Protein AF-A0A9P7E9A9-F1 (afdb_monomer_lite)

InterPro domains:
  IPR004993 GH3 family [PTHR31901] (66-404)

pLDDT: mean 77.75, std 19.37, range [18.41, 98.31]

Structure (mmCIF, N/CA/C/O backbone):
data_AF-A0A9P7E9A9-F1
#
_entry.id   AF-A0A9P7E9A9-F1
#
loop_
_atom_site.group_PDB
_atom_site.id
_atom_site.type_symbol
_atom_site.label_atom_id
_atom_site.label_alt_id
_atom_site.label_comp_id
_atom_site.label_asym_id
_atom_site.label_entity_id
_atom_site.label_seq_id
_atom_site.pdbx_PDB_ins_code
_atom_site.Cartn_x
_atom_site.Cartn_y
_atom_site.Cartn_z
_atom_site.occupancy
_atom_site.B_iso_or_equiv
_atom_site.auth_seq_id
_atom_site.auth_comp_id
_atom_site.auth_asym_id
_atom_site.auth_atom_id
_atom_site.pdbx_PDB_model_num
ATOM 1 N N . MET A 1 1 ? 28.828 8.986 20.200 1.00 32.31 1 MET A N 1
ATOM 2 C CA . MET A 1 1 ? 27.988 10.081 19.677 1.00 32.31 1 MET A CA 1
ATOM 3 C C . MET A 1 1 ? 26.746 10.121 20.537 1.00 32.31 1 MET A C 1
ATOM 5 O O . MET A 1 1 ? 26.017 9.137 20.574 1.00 32.31 1 MET A O 1
ATOM 9 N N . SER A 1 2 ? 26.629 11.175 21.332 1.00 27.78 2 SER A N 1
ATOM 10 C CA . SER A 1 2 ? 25.574 11.409 22.315 1.00 27.78 2 SER A CA 1
ATOM 11 C C . SER A 1 2 ? 24.209 11.445 21.622 1.00 27.78 2 SER A C 1
ATOM 13 O O . SER A 1 2 ? 24.096 12.030 20.546 1.00 27.78 2 SER A O 1
ATOM 15 N N . ARG A 1 3 ? 23.201 10.775 22.197 1.00 30.03 3 ARG A N 1
ATOM 16 C CA . ARG A 1 3 ? 21.801 10.887 21.756 1.00 30.03 3 ARG A CA 1
ATOM 17 C C . ARG A 1 3 ? 21.399 12.367 21.822 1.00 30.03 3 ARG A C 1
ATOM 19 O O . ARG A 1 3 ? 21.577 12.932 22.897 1.00 30.03 3 ARG A O 1
ATOM 26 N N . PRO A 1 4 ? 20.879 12.978 20.745 1.00 39.72 4 PRO A N 1
ATOM 27 C CA . PRO A 1 4 ? 20.170 14.241 20.871 1.00 39.72 4 PRO A CA 1
ATOM 28 C C . PRO A 1 4 ? 18.929 14.017 21.741 1.00 39.72 4 PRO A C 1
ATOM 30 O O . PRO A 1 4 ? 18.341 12.932 21.729 1.00 39.72 4 PRO A O 1
ATOM 33 N N . ASP A 1 5 ? 18.618 15.031 22.530 1.00 40.00 5 ASP A N 1
ATOM 34 C CA . ASP A 1 5 ? 17.835 14.987 23.753 1.00 40.00 5 ASP A CA 1
ATOM 35 C C . ASP A 1 5 ? 16.405 14.450 23.634 1.00 40.00 5 ASP A C 1
ATOM 37 O O . ASP A 1 5 ? 15.677 14.692 22.672 1.00 40.00 5 ASP A O 1
ATOM 41 N N . MET A 1 6 ? 15.966 13.825 24.730 1.00 40.44 6 MET A N 1
ATOM 42 C CA . MET A 1 6 ? 14.558 13.588 25.061 1.00 40.44 6 MET A CA 1
ATOM 43 C C . MET A 1 6 ? 13.799 14.890 25.425 1.00 40.44 6 MET A C 1
ATOM 45 O O . MET A 1 6 ? 12.818 14.841 26.161 1.00 40.44 6 MET A O 1
ATOM 49 N N . ASP A 1 7 ? 14.234 16.055 24.932 1.00 44.62 7 ASP A N 1
ATOM 50 C CA . ASP A 1 7 ? 13.731 17.377 25.346 1.00 44.62 7 ASP A CA 1
ATOM 51 C C . ASP A 1 7 ? 12.576 17.925 24.503 1.00 44.62 7 ASP A C 1
ATOM 53 O O . ASP A 1 7 ? 11.964 18.926 24.871 1.00 44.62 7 ASP A O 1
ATOM 57 N N . LEU A 1 8 ? 12.216 17.279 23.391 1.00 47.97 8 LEU A N 1
ATOM 58 C CA . LEU A 1 8 ? 11.167 17.792 22.497 1.00 47.97 8 LEU A CA 1
ATOM 59 C C . LEU A 1 8 ? 9.801 17.948 23.181 1.00 47.97 8 LEU A C 1
ATOM 61 O O . LEU A 1 8 ? 8.974 18.728 22.717 1.00 47.97 8 LEU A O 1
ATOM 65 N N . LEU A 1 9 ? 9.563 17.259 24.295 1.00 42.53 9 LEU A N 1
ATOM 66 C CA . LEU A 1 9 ? 8.242 17.189 24.914 1.00 42.53 9 LEU A CA 1
ATOM 67 C C . LEU A 1 9 ? 8.127 17.946 26.235 1.00 42.53 9 LEU A C 1
ATOM 69 O O . LEU A 1 9 ? 7.064 18.487 26.520 1.00 42.53 9 LEU A O 1
ATOM 73 N N . ASN A 1 10 ? 9.240 18.131 26.947 1.00 48.06 10 ASN A N 1
ATOM 74 C CA . ASN A 1 10 ? 9.335 19.138 28.009 1.00 48.06 10 ASN A CA 1
ATOM 75 C C . ASN A 1 10 ? 9.326 20.576 27.444 1.00 48.06 10 ASN A C 1
ATOM 77 O O . ASN A 1 10 ? 9.301 21.539 28.206 1.00 48.06 10 ASN A O 1
ATOM 81 N N . SER A 1 11 ? 9.356 20.724 26.111 1.00 58.75 11 SER A N 1
ATOM 82 C CA . SER A 1 11 ? 9.357 22.008 25.404 1.00 58.75 11 SER A CA 1
ATOM 83 C C . SER A 1 11 ? 7.969 22.537 25.025 1.00 58.75 11 SER A C 1
ATOM 85 O O . SER A 1 11 ? 7.851 23.693 24.613 1.00 58.75 11 SER A O 1
ATOM 87 N N . LEU A 1 12 ? 6.912 21.720 25.135 1.00 70.31 12 LEU A N 1
ATOM 88 C CA . LEU A 1 12 ? 5.562 22.185 24.819 1.00 70.31 12 LEU A CA 1
ATOM 89 C C . LEU A 1 12 ? 5.077 23.123 25.924 1.00 70.31 12 LEU A C 1
ATOM 91 O O . LEU A 1 12 ? 5.122 22.789 27.106 1.00 70.31 12 LEU A O 1
ATOM 95 N N . SER A 1 13 ? 4.583 24.300 25.539 1.00 82.62 13 SER A N 1
ATOM 96 C CA . SER A 1 13 ? 3.885 25.163 26.489 1.00 82.62 13 SER A CA 1
ATOM 97 C C . SER A 1 13 ? 2.640 24.450 27.021 1.00 82.62 13 SER A C 1
ATOM 99 O O . SER A 1 13 ? 2.040 23.625 26.327 1.00 82.62 13 SER A O 1
ATOM 101 N N . THR A 1 14 ? 2.209 24.802 28.234 1.00 85.00 14 THR A N 1
ATOM 102 C CA . THR A 1 14 ? 0.964 24.286 28.825 1.00 85.00 14 THR A CA 1
ATOM 103 C C . THR A 1 14 ? -0.222 24.439 27.870 1.00 85.00 14 THR A C 1
ATOM 105 O O . THR A 1 14 ? -1.009 23.512 27.714 1.00 85.00 14 THR A O 1
ATOM 108 N N . GLU A 1 15 ? -0.298 25.571 27.163 1.00 87.19 15 GLU A N 1
ATOM 109 C CA . GLU A 1 15 ? -1.332 25.848 26.161 1.00 87.19 15 GLU A CA 1
ATOM 110 C C . GLU A 1 15 ? -1.288 24.864 24.982 1.00 87.19 15 GLU A C 1
ATOM 112 O O . GLU A 1 15 ? -2.320 24.335 24.572 1.00 87.19 15 GLU A O 1
ATOM 117 N N . LEU A 1 16 ? -0.099 24.577 24.440 1.00 83.75 16 LEU A N 1
ATOM 118 C CA . LEU A 1 16 ? 0.049 23.629 23.334 1.00 83.75 16 LEU A CA 1
ATOM 119 C C . LEU A 1 16 ? -0.245 22.192 23.770 1.00 83.75 16 LEU A C 1
ATOM 121 O O . LEU A 1 16 ? -0.840 21.443 22.996 1.00 83.75 16 LEU A O 1
ATOM 125 N N . SER A 1 17 ? 0.144 21.822 24.992 1.00 82.44 17 SER A N 1
ATOM 126 C CA . SER A 1 17 ? -0.177 20.513 25.567 1.00 82.44 17 SER A CA 1
ATOM 127 C C . SER A 1 17 ? -1.685 20.339 25.716 1.00 82.44 17 SER A C 1
ATOM 129 O O . SER A 1 17 ? -2.235 19.367 25.209 1.00 82.44 17 SER A O 1
ATOM 131 N N . GLN A 1 18 ? -2.367 21.315 26.323 1.00 85.94 18 GLN A N 1
ATOM 132 C CA . GLN A 1 18 ? -3.818 21.282 26.497 1.00 85.94 18 GLN A CA 1
ATOM 133 C C . GLN A 1 18 ? -4.544 21.230 25.148 1.00 85.94 18 GLN A C 1
ATOM 135 O O . GLN A 1 18 ? -5.435 20.411 24.946 1.00 85.94 18 GLN A O 1
ATOM 140 N N . ARG A 1 19 ? -4.122 22.048 24.179 1.00 87.56 19 ARG A N 1
ATOM 141 C CA . ARG A 1 19 ? -4.719 22.037 22.840 1.00 87.56 19 ARG A CA 1
ATOM 142 C C . ARG A 1 19 ? -4.530 20.695 22.133 1.00 87.56 19 ARG A C 1
ATOM 144 O O . ARG A 1 19 ? -5.408 20.266 21.389 1.00 87.56 19 ARG A O 1
ATOM 151 N N . LEU A 1 20 ? -3.386 20.040 22.323 1.00 83.81 20 LEU A N 1
ATOM 152 C CA . LEU A 1 20 ? -3.154 18.706 21.775 1.00 83.81 20 LEU A CA 1
ATOM 153 C C . LEU A 1 20 ? -4.054 17.662 22.450 1.00 83.81 20 LEU A C 1
ATOM 155 O O . LEU A 1 20 ? -4.608 16.825 21.743 1.00 83.81 20 LEU A O 1
ATOM 159 N N . GLU A 1 21 ? -4.226 17.725 23.773 1.00 84.94 21 GLU A N 1
ATOM 160 C CA . GLU A 1 21 ? -5.164 16.868 24.515 1.00 84.94 21 GLU A CA 1
ATOM 161 C C . GLU A 1 21 ? -6.592 17.023 23.990 1.00 84.94 21 GLU A C 1
ATOM 163 O O . GLU A 1 21 ? -7.205 16.036 23.594 1.00 84.94 21 GLU A O 1
ATOM 168 N N . GLU A 1 22 ? -7.086 18.256 23.882 1.00 88.50 22 GLU A N 1
ATOM 169 C CA . GLU A 1 22 ? -8.429 18.551 23.371 1.00 88.50 22 GLU A CA 1
ATOM 170 C C . GLU A 1 22 ? -8.631 18.024 21.942 1.00 88.50 22 GLU A C 1
ATOM 172 O O . GLU A 1 22 ? -9.660 17.419 21.639 1.00 88.50 22 GLU A O 1
ATOM 177 N N . LEU A 1 23 ? -7.633 18.191 21.064 1.00 86.25 23 LEU A N 1
ATOM 178 C CA . LEU A 1 23 ? -7.683 17.667 19.695 1.00 86.25 23 LEU A CA 1
ATOM 179 C C . LEU A 1 23 ? -7.711 16.135 19.656 1.00 86.25 23 LEU A C 1
ATOM 181 O O . LEU A 1 23 ? -8.431 15.557 18.841 1.00 86.25 23 LEU A O 1
ATOM 185 N N . MET A 1 24 ? -6.933 15.470 20.512 1.00 85.62 24 MET A N 1
ATOM 186 C CA . MET A 1 24 ? -6.910 14.008 20.591 1.00 85.62 24 MET A CA 1
ATOM 187 C C . MET A 1 24 ? -8.210 13.451 21.179 1.00 85.62 24 MET A C 1
ATOM 189 O O . MET A 1 24 ? -8.713 12.445 20.679 1.00 85.62 24 MET A O 1
ATOM 193 N N . ASP A 1 25 ? -8.779 14.115 22.184 1.00 89.62 25 ASP A N 1
ATOM 194 C CA . ASP A 1 25 ? -10.047 13.737 22.812 1.00 89.62 25 ASP A CA 1
ATOM 195 C C . ASP A 1 25 ? -11.216 13.931 21.842 1.00 89.62 25 ASP A C 1
ATOM 197 O O . ASP A 1 25 ? -12.053 13.038 21.697 1.00 89.62 25 ASP A O 1
ATOM 201 N N . GLN A 1 26 ? -11.225 15.035 21.089 1.00 89.44 26 GLN A N 1
ATOM 202 C CA . GLN A 1 26 ? -12.204 15.271 20.030 1.00 89.44 26 GLN A CA 1
ATOM 203 C C . GLN A 1 26 ? -12.085 14.242 18.897 1.00 89.44 26 GLN A C 1
ATOM 205 O O . GLN A 1 26 ? -13.100 13.726 18.419 1.00 89.44 26 GLN A O 1
ATOM 210 N N . ALA A 1 27 ? -10.860 13.915 18.473 1.00 85.75 27 ALA A N 1
ATOM 211 C CA . ALA A 1 27 ? -10.633 12.880 17.471 1.00 85.75 27 ALA A CA 1
ATOM 212 C C . ALA A 1 27 ? -11.145 11.523 17.969 1.00 85.75 27 ALA A C 1
ATOM 214 O O . ALA A 1 27 ? -11.919 10.875 17.264 1.00 85.75 27 ALA A O 1
ATOM 215 N N . LEU A 1 28 ? -10.791 11.127 19.198 1.00 88.94 28 LEU A N 1
ATOM 216 C CA . LEU A 1 28 ? -11.265 9.890 19.813 1.00 88.94 28 LEU A CA 1
ATOM 217 C C . LEU A 1 28 ? -12.792 9.841 19.830 1.00 88.94 28 LEU A C 1
ATOM 219 O O . LEU A 1 28 ? -13.353 8.908 19.260 1.00 88.94 28 LEU A O 1
ATOM 223 N N . LEU A 1 29 ? -13.451 10.865 20.386 1.00 89.44 29 LEU A N 1
ATOM 224 C CA . LEU A 1 29 ? -14.914 10.983 20.425 1.00 89.44 29 LEU A CA 1
ATOM 225 C C . LEU A 1 29 ? -15.550 10.752 19.054 1.00 89.44 29 LEU A C 1
ATOM 227 O O . LEU A 1 29 ? -16.479 9.953 18.944 1.00 89.44 29 LEU A O 1
ATOM 231 N N . SER A 1 30 ? -15.008 11.380 18.006 1.00 86.75 30 SER A N 1
ATOM 232 C CA . SER A 1 30 ? -15.534 11.241 16.645 1.00 86.75 30 SER A CA 1
ATOM 233 C C . SER A 1 30 ? -15.503 9.797 16.123 1.00 86.75 30 SER A C 1
ATOM 235 O O . SER A 1 30 ? -16.394 9.399 15.371 1.00 86.75 30 SER A O 1
ATOM 237 N N . PHE A 1 31 ? -14.527 8.992 16.559 1.00 84.75 31 PHE A N 1
ATOM 238 C CA . PHE A 1 31 ? -14.446 7.570 16.228 1.00 84.75 31 PHE A CA 1
ATOM 239 C C . PHE A 1 31 ? -15.352 6.710 17.107 1.00 84.75 31 PHE A C 1
ATOM 241 O O . PHE A 1 31 ? -15.964 5.770 16.604 1.00 84.75 31 PHE A O 1
ATOM 248 N N . ILE A 1 32 ? -15.416 6.982 18.413 1.00 88.44 32 ILE A N 1
ATOM 249 C CA . ILE A 1 32 ? -16.028 6.058 19.379 1.00 88.44 32 ILE A CA 1
ATOM 250 C C . ILE A 1 32 ? -17.518 6.302 19.598 1.00 88.44 32 ILE A C 1
ATOM 252 O O . ILE A 1 32 ? -18.233 5.353 19.899 1.00 88.44 32 ILE A O 1
ATOM 256 N N . GLN A 1 33 ? -18.012 7.527 19.418 1.00 88.38 33 GLN A N 1
ATOM 257 C CA . GLN A 1 33 ? -19.408 7.886 19.686 1.00 88.38 33 GLN A CA 1
ATOM 258 C C . GLN A 1 33 ? -20.432 7.162 18.786 1.00 88.38 33 GLN A C 1
ATOM 260 O O . GLN A 1 33 ? -21.486 6.784 19.300 1.00 88.38 33 GLN A O 1
ATOM 265 N N . PRO A 1 34 ? -20.169 6.892 17.489 1.00 87.00 34 PRO A N 1
ATOM 266 C CA . PRO A 1 34 ? -21.108 6.148 16.640 1.00 87.00 34 PRO A CA 1
ATOM 267 C C . PRO A 1 34 ? -21.134 4.635 16.913 1.00 87.00 34 PRO A C 1
ATOM 269 O O . PRO A 1 34 ? -22.084 3.944 16.541 1.00 87.00 34 PRO A O 1
ATOM 272 N N . ASN A 1 35 ? -20.084 4.095 17.538 1.00 90.38 35 ASN A N 1
ATOM 273 C CA . ASN A 1 35 ? -19.842 2.655 17.600 1.00 90.38 35 ASN A CA 1
ATOM 274 C C . ASN A 1 35 ? -20.649 1.853 18.639 1.00 90.38 35 ASN A C 1
ATOM 276 O O . ASN A 1 35 ? -20.745 0.643 18.424 1.00 90.38 35 ASN A O 1
ATOM 280 N N . PRO A 1 36 ? -21.286 2.414 19.694 1.00 91.31 36 PRO A N 1
ATOM 281 C CA . PRO A 1 36 ? -22.142 1.640 20.599 1.00 91.31 36 PRO A CA 1
ATOM 282 C C . PRO A 1 36 ? -23.304 0.926 19.895 1.00 91.31 36 PRO A C 1
ATOM 284 O O . PRO A 1 36 ? -23.813 -0.072 20.396 1.00 91.31 36 PRO A O 1
ATOM 287 N N . ALA A 1 37 ? -23.708 1.411 18.717 1.00 90.12 37 ALA A N 1
ATOM 288 C CA . ALA A 1 37 ? -24.731 0.791 17.881 1.00 90.12 37 ALA A CA 1
ATOM 289 C C . ALA A 1 37 ? -24.204 -0.351 16.983 1.00 90.12 37 ALA A C 1
ATOM 291 O O . ALA A 1 37 ? -24.987 -0.966 16.260 1.00 90.12 37 ALA A O 1
ATOM 292 N N . SER A 1 38 ? -22.896 -0.626 16.987 1.00 94.62 38 SER A N 1
ATOM 293 C CA . SER A 1 38 ? -22.308 -1.719 16.205 1.00 94.62 38 SER A CA 1
ATOM 294 C C . SER A 1 38 ? -22.580 -3.087 16.835 1.00 94.62 38 SER A C 1
ATOM 296 O O . SER A 1 38 ? -22.699 -3.211 18.054 1.00 94.62 38 SER A O 1
ATOM 298 N N . GLN A 1 39 ? -22.612 -4.139 16.014 1.00 95.06 39 GLN A N 1
ATOM 299 C CA . GLN A 1 39 ? -22.808 -5.508 16.498 1.00 95.06 39 GLN A CA 1
ATOM 300 C C . GLN A 1 39 ? -21.714 -5.920 17.489 1.00 95.06 39 GLN A C 1
ATOM 302 O O . GLN A 1 39 ? -22.005 -6.550 18.504 1.00 95.06 39 GLN A O 1
ATOM 307 N N . PHE A 1 40 ? -20.454 -5.565 17.212 1.00 95.31 40 PHE A N 1
ATOM 308 C CA . PHE A 1 40 ? -19.348 -5.854 18.119 1.00 95.31 40 PHE A CA 1
ATOM 309 C C . PHE A 1 40 ? -19.543 -5.148 19.461 1.00 95.31 40 PHE A C 1
ATOM 311 O O . PHE A 1 40 ? -19.489 -5.799 20.500 1.00 95.31 40 PHE A O 1
ATOM 318 N N . ALA A 1 41 ? -19.870 -3.851 19.457 1.00 93.88 41 ALA A N 1
ATOM 319 C CA . ALA A 1 41 ? -20.133 -3.124 20.696 1.00 93.88 41 ALA A CA 1
ATOM 320 C C . ALA A 1 41 ? -21.289 -3.721 21.501 1.00 93.88 41 ALA A C 1
ATOM 322 O O . ALA A 1 41 ? -21.192 -3.775 22.724 1.00 93.88 41 ALA A O 1
ATOM 323 N N . GLN A 1 42 ? -22.339 -4.207 20.835 1.00 94.94 42 GLN A N 1
ATOM 324 C CA . GLN A 1 42 ? -23.533 -4.772 21.467 1.00 94.94 42 GLN A CA 1
ATOM 325 C C . GLN A 1 42 ? -23.334 -6.180 22.038 1.00 94.94 42 GLN A C 1
ATOM 327 O O . GLN A 1 42 ? -23.946 -6.512 23.053 1.00 94.94 42 GLN A O 1
ATOM 332 N N . HIS A 1 43 ? -22.495 -7.006 21.408 1.00 95.88 43 HIS A N 1
ATOM 333 C CA . HIS A 1 43 ? -22.449 -8.444 21.692 1.00 95.88 43 HIS A CA 1
ATOM 334 C C . HIS A 1 43 ? -21.093 -8.962 22.171 1.00 95.88 43 HIS A C 1
ATOM 336 O O . HIS A 1 43 ? -21.032 -10.069 22.702 1.00 95.88 43 HIS A O 1
ATOM 342 N N . ALA A 1 44 ? -20.007 -8.202 22.016 1.00 94.38 44 ALA A N 1
ATOM 343 C CA . ALA A 1 44 ? -18.692 -8.636 22.475 1.00 94.38 44 ALA A CA 1
ATOM 344 C C . ALA A 1 44 ? -18.658 -8.718 24.013 1.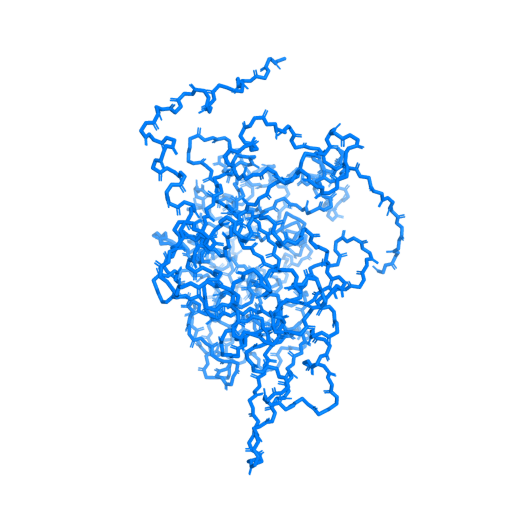00 94.38 44 ALA A C 1
ATOM 346 O O . ALA A 1 44 ? -19.001 -7.725 24.674 1.00 94.38 44 ALA A O 1
ATOM 347 N N . PRO A 1 45 ? -18.250 -9.858 24.602 1.00 95.56 45 PRO A N 1
ATOM 348 C CA . PRO A 1 45 ? -18.046 -9.976 26.046 1.00 95.56 45 PRO A CA 1
ATOM 349 C C . PRO A 1 45 ? -17.039 -8.952 26.579 1.00 95.56 45 PRO A C 1
ATOM 351 O O . PRO A 1 45 ? -17.218 -8.396 27.656 1.00 95.56 45 PRO A O 1
ATOM 354 N N . GLU A 1 46 ? -16.018 -8.629 25.783 1.00 92.25 46 GLU A N 1
ATOM 355 C CA . GLU A 1 46 ? -14.963 -7.675 26.128 1.00 92.25 46 GLU A CA 1
ATOM 356 C C . GLU A 1 46 ? -15.501 -6.263 26.405 1.00 92.25 46 GLU A C 1
ATOM 358 O O . GLU A 1 46 ? -14.843 -5.482 27.084 1.00 92.25 46 GLU A O 1
ATOM 363 N N . LEU A 1 47 ? -16.693 -5.933 25.894 1.00 94.19 47 LEU A N 1
ATOM 364 C CA . LEU A 1 47 ? -17.296 -4.601 25.982 1.00 94.19 47 LEU A CA 1
ATOM 365 C C . LEU A 1 47 ? -18.478 -4.526 26.960 1.00 94.19 47 LEU A C 1
ATOM 367 O O . LEU A 1 47 ? -19.165 -3.509 27.010 1.00 94.19 47 LEU A O 1
ATOM 371 N N . GLU A 1 48 ? -18.723 -5.577 27.747 1.00 95.50 48 GLU A N 1
ATOM 372 C CA . GLU A 1 48 ? -19.857 -5.658 28.677 1.00 95.50 48 GLU A CA 1
ATOM 373 C C . GLU A 1 48 ? -19.871 -4.520 29.702 1.00 95.50 48 GLU A C 1
ATOM 375 O O . GLU A 1 48 ? -20.838 -3.762 29.759 1.00 95.50 48 GLU A O 1
ATOM 380 N N . LYS A 1 49 ? -18.765 -4.319 30.425 1.00 95.00 49 LYS A N 1
ATOM 381 C CA . LYS A 1 49 ? -18.654 -3.247 31.428 1.00 95.00 49 LYS A CA 1
ATOM 382 C C . LYS A 1 49 ? -18.836 -1.857 30.822 1.00 95.00 49 LYS A C 1
ATOM 384 O O . LYS A 1 49 ? -19.478 -0.996 31.414 1.00 95.00 49 LYS A O 1
ATOM 389 N N . PHE A 1 50 ? -18.294 -1.641 29.622 1.00 93.69 50 PHE A N 1
ATOM 390 C CA . PHE A 1 50 ? -18.455 -0.371 28.921 1.00 93.69 50 PHE A CA 1
ATOM 391 C C . PHE A 1 50 ? -19.919 -0.130 28.544 1.00 93.69 50 PHE A C 1
ATOM 393 O O . PHE A 1 50 ? -20.427 0.964 28.781 1.00 93.69 50 PHE A O 1
ATOM 400 N N . ARG A 1 51 ? -20.618 -1.150 28.022 1.00 94.12 51 ARG A N 1
ATOM 401 C CA . ARG A 1 51 ? -22.057 -1.067 27.725 1.00 94.12 51 ARG A CA 1
ATOM 402 C C . ARG A 1 51 ? -22.880 -0.716 28.960 1.00 94.12 51 ARG A C 1
ATOM 404 O O . ARG A 1 51 ? -23.749 0.146 28.872 1.00 94.12 51 ARG A O 1
ATOM 411 N N . GLU A 1 52 ? -22.618 -1.369 30.089 1.00 94.56 52 GLU A N 1
ATOM 412 C CA . GLU A 1 52 ? -23.316 -1.094 31.350 1.00 94.56 52 GLU A CA 1
ATOM 413 C C . GLU A 1 52 ? -23.099 0.351 31.809 1.00 94.56 52 GLU A C 1
ATOM 415 O O . GLU A 1 52 ? -24.064 1.037 32.151 1.00 94.56 52 GLU A O 1
ATOM 420 N N . ALA A 1 53 ? -21.855 0.834 31.745 1.00 92.06 53 ALA A N 1
ATOM 421 C CA . ALA A 1 53 ? -21.504 2.195 32.133 1.00 92.06 53 ALA A CA 1
ATOM 422 C C . ALA A 1 53 ? -22.220 3.250 31.274 1.00 92.06 53 ALA A C 1
ATOM 424 O O . ALA A 1 53 ? -22.767 4.215 31.803 1.00 92.06 53 ALA A O 1
ATOM 425 N N . ILE A 1 54 ? -22.272 3.062 29.950 1.00 91.25 54 ILE A N 1
ATOM 426 C CA . ILE A 1 54 ? -22.923 4.034 29.057 1.00 91.25 54 ILE A CA 1
ATOM 427 C C . ILE A 1 54 ? -24.454 3.928 29.057 1.00 91.25 54 ILE A C 1
ATOM 429 O O . ILE A 1 54 ? -25.119 4.901 28.711 1.00 91.25 54 ILE A O 1
ATOM 433 N N . ALA A 1 55 ? -25.032 2.786 29.445 1.00 89.06 55 ALA A N 1
ATOM 434 C CA . ALA A 1 55 ? -26.485 2.613 29.544 1.00 89.06 55 ALA A CA 1
ATOM 435 C C . ALA A 1 55 ? -27.097 3.390 30.721 1.00 89.06 55 ALA A C 1
ATOM 437 O O . ALA A 1 55 ? -28.269 3.757 30.679 1.00 89.06 55 ALA A O 1
ATOM 438 N N . GLN A 1 56 ? -26.306 3.661 31.761 1.00 82.25 56 GLN A N 1
ATOM 439 C CA . GLN A 1 56 ? -26.729 4.403 32.954 1.00 82.25 56 GLN A CA 1
ATOM 440 C C . GLN A 1 56 ? -26.632 5.933 32.782 1.00 82.25 56 GLN A C 1
ATOM 442 O O . GLN A 1 56 ? -26.922 6.680 33.716 1.00 82.25 56 GLN A O 1
ATOM 447 N N . ARG A 1 57 ? -26.227 6.412 31.598 1.00 77.62 57 ARG A N 1
ATOM 448 C CA . ARG A 1 57 ? -25.845 7.806 31.338 1.00 77.62 57 ARG A CA 1
ATOM 449 C C . ARG A 1 57 ? -26.971 8.644 30.712 1.00 77.62 57 ARG A C 1
ATOM 451 O O . ARG A 1 57 ? -27.762 8.161 29.905 1.00 77.62 57 ARG A O 1
ATOM 458 N N . ASN A 1 58 ? -26.963 9.950 31.004 1.00 65.00 58 ASN A N 1
ATOM 459 C CA . ASN A 1 58 ? -27.700 10.969 30.243 1.00 65.00 58 ASN A CA 1
ATOM 460 C C . ASN A 1 58 ? -26.937 11.305 28.947 1.00 65.00 58 ASN A C 1
ATOM 462 O O . ASN A 1 58 ? -25.756 11.632 29.000 1.00 65.00 58 ASN A O 1
ATOM 466 N N . SER A 1 59 ? -27.595 11.263 27.785 1.00 64.75 59 SER A N 1
ATOM 467 C CA . SER A 1 59 ? -26.964 11.116 26.456 1.00 64.75 59 SER A CA 1
ATOM 468 C C . SER A 1 59 ? -25.918 12.158 25.996 1.00 64.75 59 SER A C 1
ATOM 470 O O . SER A 1 59 ? -25.365 11.967 24.916 1.00 64.75 59 SER A O 1
ATOM 472 N N . ASN A 1 60 ? -25.614 13.225 26.754 1.00 72.56 60 ASN A N 1
ATOM 473 C CA . ASN A 1 60 ? -24.924 14.424 26.239 1.00 72.56 60 ASN A CA 1
ATOM 474 C C . ASN A 1 60 ? -23.608 14.853 26.950 1.00 72.56 60 ASN A C 1
ATOM 476 O O . ASN A 1 60 ? -23.078 15.899 26.594 1.00 72.56 60 ASN A O 1
ATOM 480 N N . ASP A 1 61 ? -23.059 14.123 27.935 1.00 89.06 61 ASP A N 1
ATOM 481 C CA . ASP A 1 61 ? -21.785 14.504 28.614 1.00 89.06 61 ASP A CA 1
ATOM 482 C C . ASP A 1 61 ? -20.522 13.838 28.018 1.00 89.06 61 ASP A C 1
ATOM 484 O O . ASP A 1 61 ? -20.146 12.734 28.430 1.00 89.06 61 ASP A O 1
ATOM 488 N N . ASP A 1 62 ? -19.907 14.432 27.000 1.00 91.12 62 ASP A N 1
ATOM 489 C CA . ASP A 1 62 ? -18.777 13.824 26.276 1.00 91.12 62 ASP A CA 1
ATOM 490 C C . ASP A 1 62 ? -17.564 13.486 27.165 1.00 91.12 62 ASP A C 1
ATOM 492 O O . ASP A 1 62 ? -16.869 12.496 26.913 1.00 91.12 62 ASP A O 1
ATOM 496 N N . ALA A 1 63 ? -17.333 14.248 28.240 1.00 90.06 63 ALA A N 1
ATOM 497 C CA . ALA A 1 63 ? -16.222 14.010 29.160 1.00 90.06 63 ALA A CA 1
ATOM 498 C C . ALA A 1 63 ? -16.426 12.715 29.958 1.00 90.06 63 ALA A C 1
ATOM 500 O O . ALA A 1 63 ? -15.497 11.917 30.119 1.00 90.06 63 ALA A O 1
ATOM 501 N N . GLU A 1 64 ? -17.655 12.467 30.414 1.00 90.31 64 GLU A N 1
ATOM 502 C CA . GLU A 1 64 ? -18.004 11.208 31.067 1.00 90.31 64 GLU A CA 1
ATOM 503 C C . GLU A 1 64 ? -17.891 10.016 30.109 1.00 90.31 64 GLU A C 1
ATOM 505 O O . GLU A 1 64 ? -17.366 8.974 30.497 1.00 90.31 64 GLU A O 1
ATOM 510 N N . PHE A 1 65 ? -18.302 10.171 28.846 1.00 90.69 65 PHE A N 1
ATOM 511 C CA . PHE A 1 65 ? -18.176 9.105 27.847 1.00 90.69 65 PHE A CA 1
ATOM 512 C C . PHE A 1 65 ? -16.716 8.713 27.597 1.00 90.69 65 PHE A C 1
ATOM 514 O O . PHE A 1 65 ? -16.385 7.526 27.594 1.00 90.69 65 PHE A O 1
ATOM 521 N N . LEU A 1 66 ? -15.830 9.703 27.443 1.00 90.69 66 LEU A N 1
ATOM 522 C CA . LEU A 1 66 ? -14.387 9.486 27.314 1.00 90.69 66 LEU A CA 1
ATOM 523 C C . LEU A 1 66 ? -13.794 8.800 28.545 1.00 90.69 66 LEU A C 1
ATOM 525 O O . LEU A 1 66 ? -12.951 7.911 28.408 1.00 90.69 66 LEU A O 1
ATOM 529 N N . ARG A 1 67 ? -14.238 9.188 29.746 1.00 91.19 67 ARG A N 1
ATOM 530 C CA . ARG A 1 67 ? -13.825 8.541 30.995 1.00 91.19 67 ARG A CA 1
ATOM 531 C C . ARG A 1 67 ? -14.242 7.072 31.009 1.00 91.19 67 ARG A C 1
ATOM 533 O O . ARG A 1 67 ? -13.385 6.218 31.212 1.00 91.19 67 ARG A O 1
ATOM 540 N N . SER A 1 68 ? -15.509 6.772 30.718 1.00 91.88 68 SER A N 1
ATOM 541 C CA . SER A 1 68 ? -16.005 5.394 30.643 1.00 91.88 68 SER A CA 1
ATOM 542 C C . SER A 1 68 ? -15.278 4.574 29.577 1.00 91.88 68 SER A C 1
ATOM 544 O O . SER A 1 68 ? -14.978 3.408 29.813 1.00 91.88 68 SER A O 1
ATOM 546 N N . PHE A 1 69 ? -14.957 5.170 28.424 1.00 91.06 69 PHE A N 1
ATOM 547 C CA . PHE A 1 69 ? -14.178 4.500 27.382 1.00 91.06 69 PHE A CA 1
ATOM 548 C C . PHE A 1 69 ? -12.801 4.085 27.913 1.00 91.06 69 PHE A C 1
ATOM 550 O O . PHE A 1 69 ? -12.447 2.913 27.858 1.00 91.06 69 PHE A O 1
ATOM 557 N N . ARG A 1 70 ? -12.051 5.029 28.491 1.00 89.38 70 ARG A N 1
ATOM 558 C CA . ARG A 1 70 ? -10.702 4.785 29.030 1.00 89.38 70 ARG A CA 1
ATOM 559 C C . ARG A 1 70 ? -10.685 3.797 30.196 1.00 89.38 70 ARG A C 1
ATOM 561 O O . ARG A 1 70 ? -9.689 3.114 30.395 1.00 89.38 70 ARG A O 1
ATOM 568 N N . GLU A 1 71 ? -11.754 3.759 30.984 1.00 92.31 71 GLU A N 1
ATOM 569 C CA . GLU A 1 71 ? -11.860 2.902 32.165 1.00 92.31 71 GLU A CA 1
ATOM 570 C C . GLU A 1 71 ? -12.282 1.467 31.823 1.00 92.31 71 GLU A C 1
ATOM 572 O O . GLU A 1 71 ? -11.758 0.516 32.403 1.00 92.31 71 GLU A O 1
ATOM 577 N N . PHE A 1 72 ? -13.224 1.296 30.889 1.00 92.62 72 PHE A N 1
ATOM 578 C CA . PHE A 1 72 ? -13.893 0.010 30.679 1.00 92.62 72 PHE A CA 1
ATOM 579 C C . PHE A 1 72 ? -13.563 -0.688 29.362 1.00 92.62 72 PHE A C 1
ATOM 581 O O . PHE A 1 72 ? -13.884 -1.870 29.237 1.00 92.62 72 PHE A O 1
ATOM 588 N N . ILE A 1 73 ? -12.951 -0.010 28.388 1.00 91.31 73 ILE A N 1
ATOM 589 C CA . ILE A 1 73 ? -12.524 -0.655 27.142 1.00 91.31 73 ILE A CA 1
ATOM 590 C C . ILE A 1 73 ? -11.174 -1.338 27.371 1.00 91.31 73 ILE A C 1
ATOM 592 O O . ILE A 1 73 ? -10.181 -0.657 27.633 1.00 91.31 73 ILE A O 1
ATOM 596 N N . PRO A 1 74 ? -11.092 -2.675 27.261 1.00 89.25 74 PRO A N 1
ATOM 597 C CA . PRO A 1 74 ? -9.836 -3.372 27.461 1.00 89.25 74 PRO A CA 1
ATOM 598 C C . PRO A 1 74 ? -8.925 -3.251 26.238 1.00 89.25 74 PRO A C 1
ATOM 600 O O . PRO A 1 74 ? -9.370 -3.264 25.086 1.00 89.25 74 PRO A O 1
ATOM 603 N N . THR A 1 75 ? -7.617 -3.275 26.486 1.00 87.69 75 THR A N 1
ATOM 604 C CA . THR A 1 75 ? -6.629 -3.563 25.443 1.00 87.69 75 THR A CA 1
ATOM 605 C C . THR A 1 75 ? -6.860 -4.971 24.909 1.00 87.69 75 THR A C 1
ATOM 607 O O . THR A 1 75 ? -6.841 -5.944 25.664 1.00 87.69 75 THR A O 1
ATOM 610 N N . THR A 1 76 ? -7.049 -5.102 23.599 1.00 87.94 76 THR A N 1
ATOM 611 C CA . THR A 1 76 ? -7.338 -6.387 22.949 1.00 87.94 76 THR A CA 1
ATOM 612 C C . THR A 1 76 ? -6.296 -6.728 21.891 1.00 87.94 76 THR A C 1
ATOM 614 O O . THR A 1 76 ? -5.600 -5.869 21.353 1.00 87.94 76 THR A O 1
ATOM 617 N N . ASN A 1 77 ? -6.177 -8.021 21.591 1.00 88.44 77 ASN A N 1
ATOM 618 C CA . ASN A 1 77 ? -5.463 -8.506 20.415 1.00 88.44 77 ASN A CA 1
ATOM 619 C C . ASN A 1 77 ? -6.477 -8.839 19.299 1.00 88.44 77 ASN A C 1
ATOM 621 O O . ASN A 1 77 ? -7.640 -8.473 19.380 1.00 88.44 77 ASN A O 1
ATOM 625 N N . TYR A 1 78 ? -6.061 -9.539 18.242 1.00 89.19 78 TYR A N 1
ATOM 626 C CA . TYR A 1 78 ? -6.945 -9.845 17.108 1.00 89.19 78 TYR A CA 1
ATOM 627 C C . TYR A 1 78 ? -8.005 -10.932 17.391 1.00 89.19 78 TYR A C 1
ATOM 629 O O . TYR A 1 78 ? -8.975 -11.051 16.645 1.00 89.19 78 TYR A O 1
ATOM 637 N N . ASP A 1 79 ? -7.824 -11.755 18.423 1.00 90.19 79 ASP A N 1
ATOM 638 C CA . ASP A 1 79 ? -8.630 -12.959 18.639 1.00 90.19 79 ASP A CA 1
ATOM 639 C C . ASP A 1 79 ? -10.117 -12.667 18.935 1.00 90.19 79 ASP A C 1
ATOM 641 O O . ASP A 1 79 ? -10.945 -13.303 18.278 1.00 90.19 79 ASP A O 1
ATOM 645 N N . PRO A 1 80 ? -10.489 -11.680 19.780 1.00 91.19 80 PRO A N 1
ATOM 646 C CA . PRO A 1 80 ? -11.886 -11.264 19.979 1.00 91.19 80 PRO A CA 1
ATOM 647 C C . PRO A 1 80 ? -12.629 -10.877 18.695 1.00 91.19 80 PRO A C 1
ATOM 649 O O . PRO A 1 80 ? -13.833 -11.087 18.557 1.00 91.19 80 PRO A O 1
ATOM 652 N N . TYR A 1 81 ? -11.906 -10.336 17.713 1.00 93.81 81 TYR A N 1
ATOM 653 C CA . TYR A 1 81 ? -12.472 -9.867 16.448 1.00 93.81 81 TYR A CA 1
ATOM 654 C C . TYR A 1 81 ? -12.633 -10.995 15.423 1.00 93.81 81 TYR A C 1
ATOM 656 O O . TYR A 1 81 ? -13.446 -10.885 14.500 1.00 93.81 81 TYR A O 1
ATOM 664 N N . ARG A 1 82 ? -11.876 -12.094 15.565 1.00 92.81 82 ARG A N 1
ATOM 665 C CA . ARG A 1 82 ? -11.835 -13.189 14.585 1.00 92.81 82 ARG A CA 1
ATOM 666 C C . ARG A 1 82 ? -13.223 -13.789 14.296 1.00 92.81 82 ARG A C 1
ATOM 668 O O . ARG A 1 82 ? -13.514 -13.953 13.111 1.00 92.81 82 ARG A O 1
ATOM 675 N N . PRO A 1 83 ? -14.097 -14.081 15.284 1.00 94.88 83 PRO A N 1
ATOM 676 C CA . PRO A 1 83 ? -15.430 -14.628 15.012 1.00 94.88 83 PRO A CA 1
ATOM 677 C C . PRO A 1 83 ? -16.313 -13.686 14.185 1.00 94.88 83 PRO A C 1
ATOM 679 O O . PRO A 1 83 ? -17.032 -14.131 13.296 1.00 94.88 83 PRO A O 1
ATOM 682 N N . TYR A 1 84 ? -16.219 -12.378 14.432 1.00 95.25 84 TYR A N 1
ATOM 683 C CA . TYR A 1 84 ? -16.960 -11.362 13.687 1.00 95.25 84 TYR A CA 1
ATOM 684 C C . TYR A 1 84 ? -16.435 -11.246 12.253 1.00 95.25 84 TYR A C 1
ATOM 686 O O . TYR A 1 84 ? -17.212 -11.238 11.303 1.00 95.25 84 TYR A O 1
ATOM 694 N N . ILE A 1 85 ? -15.113 -11.237 12.076 1.00 95.00 85 ILE A N 1
ATOM 695 C CA . ILE A 1 85 ? -14.476 -11.161 10.753 1.00 95.00 85 ILE A CA 1
ATOM 696 C C . ILE A 1 85 ? -14.755 -12.426 9.928 1.00 95.00 85 ILE A C 1
ATOM 698 O O . ILE A 1 85 ? -14.942 -12.340 8.715 1.00 95.00 85 ILE A O 1
ATOM 702 N N . ALA A 1 86 ? -14.851 -13.594 10.568 1.00 95.06 86 ALA A N 1
ATOM 703 C CA . ALA A 1 86 ? -15.180 -14.852 9.899 1.00 95.06 86 ALA A CA 1
ATOM 704 C C . ALA A 1 86 ? -16.555 -14.829 9.208 1.00 95.06 86 ALA A C 1
ATOM 706 O O . ALA A 1 86 ? -16.727 -15.527 8.208 1.00 95.06 86 ALA A O 1
ATOM 707 N N . LYS A 1 87 ? -17.500 -13.989 9.665 1.00 95.94 87 LYS A N 1
ATOM 708 C CA . LYS A 1 87 ? -18.821 -13.831 9.031 1.00 95.94 87 LYS A CA 1
ATOM 709 C C . LYS A 1 87 ? -18.719 -13.420 7.558 1.00 95.94 87 LYS A C 1
ATOM 711 O O . LYS A 1 87 ? -19.464 -13.938 6.734 1.00 95.94 87 LYS A O 1
ATOM 716 N N . PHE A 1 88 ? -17.737 -12.586 7.196 1.00 94.81 88 PHE A N 1
ATOM 717 C CA . PHE A 1 88 ? -17.507 -12.199 5.797 1.00 94.81 88 PHE A CA 1
ATOM 718 C C . PHE A 1 88 ? -17.123 -13.377 4.893 1.00 94.81 88 PHE A C 1
ATOM 720 O O . PHE A 1 88 ? -17.326 -13.319 3.682 1.00 94.81 88 PHE A O 1
ATOM 727 N N . PHE A 1 89 ? -16.551 -14.434 5.468 1.00 93.88 89 PHE A N 1
ATOM 728 C CA . PHE A 1 89 ? -16.043 -15.598 4.745 1.00 93.88 89 PHE A CA 1
ATOM 729 C C . PHE A 1 89 ? -16.975 -16.812 4.830 1.00 93.88 89 PHE A C 1
ATOM 731 O O . PHE A 1 89 ? -16.614 -17.884 4.338 1.00 93.88 89 PHE A O 1
ATOM 738 N N . ALA A 1 90 ? -18.159 -16.660 5.429 1.00 92.81 90 ALA A N 1
ATOM 739 C CA . ALA A 1 90 ? -19.184 -17.693 5.424 1.00 92.81 90 ALA A CA 1
ATOM 740 C C . ALA A 1 90 ? -19.599 -18.044 3.984 1.00 92.81 90 ALA A C 1
ATOM 742 O O . ALA A 1 90 ? -19.586 -17.194 3.093 1.00 92.81 90 ALA A O 1
ATOM 743 N N . THR A 1 91 ? -20.003 -19.299 3.752 1.00 88.19 91 THR A N 1
ATOM 744 C CA . THR A 1 91 ? -20.458 -19.773 2.430 1.00 88.19 91 THR A CA 1
ATOM 745 C C . THR A 1 91 ? -21.592 -18.910 1.870 1.00 88.19 91 THR A C 1
ATOM 747 O O . THR A 1 91 ? -21.633 -18.649 0.671 1.00 88.19 91 THR A O 1
ATOM 750 N N . HIS A 1 92 ? -22.476 -18.440 2.753 1.00 88.19 92 HIS A N 1
ATOM 751 C CA . HIS A 1 92 ? -23.530 -17.477 2.457 1.00 88.19 92 HIS A CA 1
ATOM 752 C C . HIS A 1 92 ? -23.385 -16.306 3.431 1.00 88.19 92 HIS A C 1
ATOM 754 O O . HIS A 1 92 ? -23.742 -16.428 4.599 1.00 88.19 92 HIS A O 1
ATOM 760 N N . CYS A 1 93 ? -22.799 -15.206 2.960 1.00 92.19 93 CYS A N 1
ATOM 761 C CA . CYS A 1 93 ? -22.649 -13.968 3.720 1.00 92.19 93 CYS A CA 1
ATOM 762 C C . CYS A 1 93 ? -23.827 -13.041 3.389 1.00 92.19 93 CYS A C 1
ATOM 764 O O . CYS A 1 93 ? -23.893 -12.517 2.272 1.00 92.19 93 CYS A O 1
ATOM 766 N N . ASN A 1 94 ? -24.767 -12.861 4.320 1.00 93.06 94 ASN A N 1
ATOM 767 C CA . ASN A 1 94 ? -25.855 -11.899 4.144 1.00 93.06 94 ASN A CA 1
ATOM 768 C C . ASN A 1 94 ? -25.417 -10.517 4.625 1.00 93.06 94 ASN A C 1
ATOM 770 O O . ASN A 1 94 ? -24.616 -10.397 5.551 1.00 93.06 94 ASN A O 1
ATOM 774 N N . GLU A 1 95 ? -25.973 -9.459 4.033 1.00 93.50 95 GLU A N 1
ATOM 775 C CA . GLU A 1 95 ? -25.713 -8.089 4.477 1.00 93.50 95 GLU A CA 1
ATOM 776 C C . GLU A 1 95 ? -26.008 -7.920 5.971 1.00 93.50 95 GLU A C 1
ATOM 778 O O . GLU A 1 95 ? -25.202 -7.320 6.675 1.00 93.50 95 GLU A O 1
ATOM 783 N N . SER A 1 96 ? -27.116 -8.460 6.478 1.00 92.81 96 SER A N 1
ATOM 784 C CA . SER A 1 96 ? -27.501 -8.324 7.888 1.00 92.81 96 SER A CA 1
ATOM 785 C C . SER A 1 96 ? -26.482 -8.920 8.862 1.00 92.81 96 SER A C 1
ATOM 787 O O . SER A 1 96 ? -26.292 -8.380 9.952 1.00 92.81 96 SER A O 1
ATOM 789 N N . ASP A 1 97 ? -25.744 -9.955 8.452 1.00 93.44 97 ASP A N 1
ATOM 790 C CA . ASP A 1 97 ? -24.723 -10.596 9.285 1.00 93.44 97 ASP A CA 1
ATOM 791 C C . ASP A 1 97 ? -23.490 -9.705 9.502 1.00 93.44 97 ASP A C 1
ATOM 793 O O . ASP A 1 97 ? -22.787 -9.848 10.507 1.00 93.44 97 ASP A O 1
ATOM 797 N N . VAL A 1 98 ? -23.217 -8.786 8.567 1.00 94.75 98 VAL A N 1
ATOM 798 C CA . VAL A 1 98 ? -21.969 -8.003 8.516 1.00 94.75 98 VAL A CA 1
ATOM 799 C C . VAL A 1 98 ? -22.167 -6.487 8.429 1.00 94.75 98 VAL A C 1
ATOM 801 O O . VAL A 1 98 ? -21.202 -5.721 8.513 1.00 94.75 98 VAL A O 1
ATOM 804 N N . LYS A 1 99 ? -23.405 -6.020 8.281 1.00 94.12 99 LYS A N 1
ATOM 805 C CA . LYS A 1 99 ? -23.770 -4.608 8.364 1.00 94.12 99 LYS A CA 1
ATOM 806 C C . LYS A 1 99 ? -23.668 -4.131 9.801 1.00 94.12 99 LYS A C 1
ATOM 808 O O . LYS A 1 99 ? -24.123 -4.797 10.726 1.00 94.12 99 LYS A O 1
ATOM 813 N N . ASN A 1 100 ? -23.105 -2.944 9.984 1.00 94.31 100 ASN A N 1
ATOM 814 C CA . ASN A 1 100 ? -22.850 -2.348 11.288 1.00 94.31 100 ASN A CA 1
ATOM 815 C C . ASN A 1 100 ? -21.932 -3.211 12.174 1.00 94.31 100 ASN A C 1
ATOM 817 O O . ASN A 1 100 ? -22.058 -3.176 13.395 1.00 94.31 100 ASN A O 1
ATOM 821 N N . LEU A 1 101 ? -21.050 -4.038 11.595 1.00 94.38 101 LEU A N 1
ATOM 822 C CA . LEU A 1 101 ? -20.310 -5.038 12.371 1.00 94.38 101 LEU A CA 1
ATOM 823 C C . LEU A 1 101 ? -19.370 -4.401 13.404 1.00 94.38 101 LEU A C 1
ATOM 825 O O . LEU A 1 101 ? -19.431 -4.759 14.576 1.00 94.38 101 LEU A O 1
ATOM 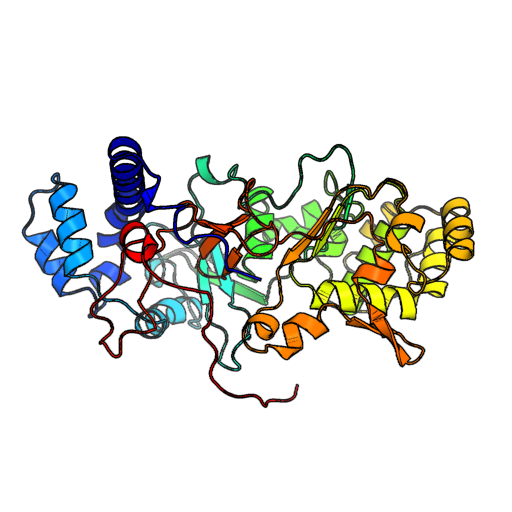829 N N . PHE A 1 102 ? -18.539 -3.446 12.974 1.00 92.50 102 PHE A N 1
ATOM 830 C CA . PHE A 1 102 ? -17.595 -2.720 13.843 1.00 92.50 102 PHE A CA 1
ATOM 831 C C . PHE A 1 102 ? -17.865 -1.215 13.908 1.00 92.50 102 PHE A C 1
ATOM 833 O O . PHE A 1 102 ? -17.563 -0.571 14.904 1.00 92.50 102 PHE A O 1
ATOM 840 N N . THR A 1 103 ? -18.463 -0.659 12.860 1.00 90.56 103 THR A N 1
ATOM 841 C CA . THR A 1 103 ? -18.987 0.707 12.826 1.00 90.56 103 THR A CA 1
ATOM 842 C C . THR A 1 103 ? -20.187 0.737 11.887 1.00 90.56 103 THR A C 1
ATOM 844 O O . THR A 1 103 ? -20.429 -0.241 11.177 1.00 90.56 103 THR A O 1
ATOM 847 N N . LEU A 1 104 ? -20.956 1.824 11.899 1.00 89.00 104 LEU A N 1
ATOM 848 C CA . LEU A 1 104 ? -22.170 1.958 11.100 1.00 89.00 104 LEU A CA 1
ATOM 849 C C . LEU A 1 104 ? -21.887 1.827 9.595 1.00 89.00 104 LEU A C 1
ATOM 851 O O . LEU A 1 104 ? -20.920 2.365 9.060 1.00 89.00 104 LEU A O 1
ATOM 855 N N . GLY A 1 105 ? -22.784 1.138 8.897 1.00 90.81 105 GLY A N 1
ATOM 856 C CA . GLY A 1 105 ? -22.681 0.834 7.478 1.00 90.81 105 GLY A CA 1
ATOM 857 C C . GLY A 1 105 ? -21.943 -0.471 7.188 1.00 90.81 105 GLY A C 1
ATOM 858 O O . GLY A 1 105 ? -21.858 -1.380 8.011 1.00 90.81 105 GLY A O 1
ATOM 859 N N . LEU A 1 106 ? -21.459 -0.584 5.956 1.00 91.25 106 LEU A N 1
ATOM 860 C CA . LEU A 1 106 ? -20.700 -1.732 5.471 1.00 91.25 106 LEU A CA 1
ATOM 861 C C . LEU A 1 106 ? -19.252 -1.312 5.232 1.00 91.25 106 LEU A C 1
ATOM 863 O O . LEU A 1 106 ? -19.033 -0.182 4.777 1.00 91.25 106 LEU A O 1
ATOM 867 N N . PRO A 1 107 ? -18.276 -2.209 5.449 1.00 91.62 107 PRO A N 1
ATOM 868 C CA . PRO A 1 107 ? -16.920 -1.928 5.017 1.00 91.62 107 PRO A CA 1
ATOM 869 C C . PRO A 1 107 ? -16.885 -1.738 3.500 1.00 91.62 107 PRO A C 1
ATOM 871 O O . PRO A 1 107 ? -17.675 -2.316 2.743 1.00 91.62 107 PRO A O 1
ATOM 874 N N . TYR A 1 108 ? -15.953 -0.906 3.061 1.00 87.44 108 TYR A N 1
ATOM 875 C CA . TYR A 1 108 ? -15.659 -0.715 1.653 1.00 87.44 108 TYR A CA 1
ATOM 876 C C . TYR A 1 108 ? -14.829 -1.886 1.112 1.00 87.44 108 TYR A C 1
ATOM 878 O O . TYR A 1 108 ? -15.104 -2.373 0.016 1.00 87.44 108 TYR A O 1
ATOM 886 N N . CYS A 1 109 ? -13.874 -2.386 1.904 1.00 90.56 109 CYS A N 1
ATOM 887 C CA . CYS A 1 109 ? -13.090 -3.575 1.582 1.00 90.56 109 CYS A CA 1
ATOM 888 C C . CYS A 1 109 ? -12.616 -4.319 2.836 1.00 90.56 109 CYS A C 1
ATOM 890 O O . CYS A 1 109 ? -12.822 -3.882 3.970 1.00 90.56 109 CYS A O 1
ATOM 892 N N . LEU A 1 110 ? -11.953 -5.451 2.611 1.00 92.69 110 LEU A N 1
ATOM 893 C CA . LEU A 1 110 ? -11.215 -6.191 3.622 1.00 92.69 110 LEU A CA 1
ATOM 894 C C . LEU A 1 110 ? -9.711 -6.138 3.309 1.00 92.69 110 LEU A C 1
ATOM 896 O O . LEU A 1 110 ? -9.250 -6.738 2.333 1.00 92.69 110 LEU A O 1
ATOM 900 N N . ALA A 1 111 ? -8.943 -5.440 4.144 1.00 90.44 111 ALA A N 1
ATOM 901 C CA . ALA A 1 111 ? -7.494 -5.351 4.023 1.00 90.44 111 ALA A CA 1
ATOM 902 C C . ALA A 1 111 ? -6.812 -6.574 4.644 1.00 90.44 111 ALA A C 1
ATOM 904 O O . ALA A 1 111 ? -7.088 -6.941 5.785 1.00 90.44 111 ALA A O 1
ATOM 905 N N . VAL A 1 112 ? -5.886 -7.191 3.916 1.00 88.62 112 VAL A N 1
ATOM 906 C CA . VAL A 1 112 ? -5.123 -8.352 4.392 1.00 88.62 112 VAL A CA 1
ATOM 907 C C . VAL A 1 112 ? -3.755 -7.909 4.897 1.00 88.62 112 VAL A C 1
ATOM 909 O O . VAL A 1 112 ? -2.997 -7.260 4.174 1.00 88.62 112 VAL A O 1
ATOM 912 N N . SER A 1 113 ? -3.422 -8.292 6.130 1.00 82.19 113 SER A N 1
ATOM 913 C CA . SER A 1 113 ? -2.114 -8.039 6.729 1.00 82.19 113 SER A CA 1
ATOM 914 C C . SER A 1 113 ? -1.016 -8.794 5.993 1.00 82.19 113 SER A C 1
ATOM 916 O O . SER A 1 113 ? -1.166 -9.985 5.705 1.00 82.19 113 SER A O 1
ATOM 918 N N . SER A 1 114 ? 0.134 -8.157 5.798 1.00 68.38 114 SER A N 1
ATOM 919 C CA . SER A 1 114 ? 1.325 -8.836 5.295 1.00 68.38 114 SER A CA 1
ATOM 920 C C . SER A 1 114 ? 1.781 -9.933 6.276 1.00 68.38 114 SER A C 1
ATOM 922 O O . SER A 1 114 ? 1.825 -9.720 7.488 1.00 68.38 114 SER A O 1
ATOM 924 N N . LEU A 1 115 ? 2.117 -11.123 5.756 1.00 57.78 115 LEU A N 1
ATOM 925 C CA . LEU A 1 115 ? 2.528 -12.345 6.485 1.00 57.78 115 LEU A CA 1
ATOM 926 C C . LEU A 1 115 ? 3.901 -12.221 7.191 1.00 57.78 115 LEU A C 1
ATOM 928 O O . LEU A 1 115 ? 4.689 -13.160 7.250 1.00 57.78 115 LEU A O 1
ATOM 932 N N . THR A 1 116 ? 4.220 -11.055 7.741 1.00 52.03 116 THR A N 1
ATOM 933 C CA . THR A 1 116 ? 5.559 -10.676 8.221 1.00 52.03 116 THR A CA 1
ATOM 934 C C . THR A 1 116 ? 6.008 -11.392 9.501 1.00 52.03 116 THR A C 1
ATOM 936 O O . THR A 1 116 ? 7.138 -11.195 9.937 1.00 52.03 116 THR A O 1
ATOM 939 N N . SER A 1 117 ? 5.160 -12.246 10.092 1.00 47.91 117 SER A N 1
ATOM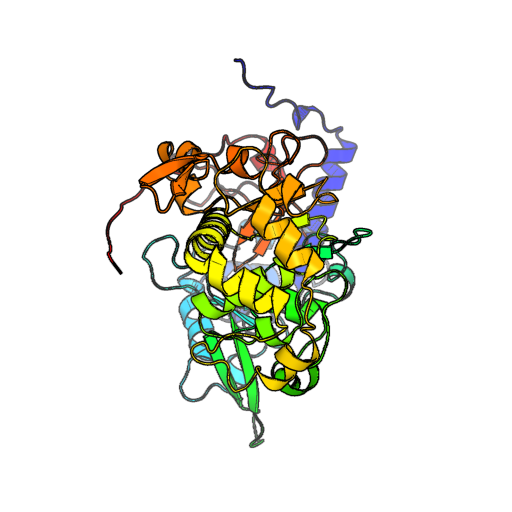 940 C CA . SER A 1 117 ? 5.429 -12.966 11.350 1.00 47.91 117 SER A CA 1
ATOM 941 C C . SER A 1 117 ? 5.204 -14.486 11.287 1.00 47.91 117 SER A C 1
ATOM 943 O O . SER A 1 117 ? 5.131 -15.128 12.331 1.00 47.91 117 SER A O 1
ATOM 945 N N . GLY A 1 118 ? 5.046 -15.078 10.093 1.00 48.12 118 GLY A N 1
ATOM 946 C CA . GLY A 1 118 ? 4.835 -16.531 9.931 1.00 48.12 118 GLY A CA 1
ATOM 947 C C . GLY A 1 118 ? 3.485 -17.064 10.444 1.00 48.12 118 GLY A C 1
ATOM 948 O O . GLY A 1 118 ? 3.218 -18.258 10.356 1.00 48.12 118 GLY A O 1
ATOM 949 N N . LYS A 1 119 ? 2.614 -16.190 10.965 1.00 63.97 119 LYS A N 1
ATOM 950 C CA . LYS A 1 119 ? 1.231 -16.501 11.357 1.00 63.97 119 LYS A CA 1
ATOM 951 C C . LYS A 1 119 ? 0.278 -16.297 10.176 1.00 63.97 119 LYS A C 1
ATOM 953 O O . LYS A 1 119 ? 0.594 -15.564 9.242 1.00 63.97 119 LYS A O 1
ATOM 958 N N . SER A 1 120 ? -0.907 -16.907 10.244 1.00 72.81 120 SER A N 1
ATOM 959 C CA . SER A 1 120 ? -1.980 -16.699 9.263 1.00 72.81 120 SER A CA 1
ATOM 960 C C . SER A 1 120 ? -2.277 -15.209 9.073 1.00 72.81 120 SER A C 1
ATOM 962 O O . SER A 1 120 ? -2.366 -14.473 10.063 1.00 72.81 120 SER A O 1
ATOM 964 N N . ALA A 1 121 ? -2.475 -14.781 7.826 1.00 82.44 121 ALA A N 1
ATOM 965 C CA . ALA A 1 121 ? -2.808 -13.396 7.525 1.00 82.44 121 ALA A CA 1
ATOM 966 C C . ALA A 1 121 ? -4.092 -12.973 8.255 1.00 82.44 121 ALA A C 1
ATOM 968 O O . ALA A 1 121 ? -5.096 -13.689 8.252 1.00 82.44 121 ALA A O 1
ATOM 969 N N . LYS A 1 122 ? -4.045 -11.805 8.892 1.00 89.69 122 LYS A N 1
ATOM 970 C CA . LYS A 1 122 ? -5.200 -11.155 9.504 1.00 89.69 122 LYS A CA 1
ATOM 971 C C . LYS A 1 122 ? -5.925 -10.338 8.448 1.00 89.69 122 LYS A C 1
ATOM 973 O O . LYS A 1 122 ? -5.313 -9.839 7.508 1.00 89.69 122 LYS A O 1
ATOM 978 N N . THR A 1 123 ? -7.226 -10.198 8.624 1.00 92.00 123 THR A N 1
ATOM 979 C CA . THR A 1 123 ? -8.082 -9.396 7.752 1.00 92.00 123 THR A CA 1
ATOM 980 C C . THR A 1 123 ? -8.721 -8.273 8.556 1.00 92.00 123 THR A C 1
ATOM 982 O O . THR A 1 123 ? -9.223 -8.529 9.646 1.00 92.00 123 THR A O 1
ATOM 985 N N . PHE A 1 124 ? -8.726 -7.054 8.035 1.00 92.50 124 PHE A N 1
ATOM 986 C CA . PHE A 1 124 ? -9.268 -5.872 8.697 1.00 92.50 124 PHE A CA 1
ATOM 987 C C . PHE A 1 124 ? -10.329 -5.221 7.807 1.00 92.50 124 PHE A C 1
ATOM 989 O O . PHE A 1 124 ? -10.027 -4.886 6.661 1.00 92.50 124 PHE A O 1
ATOM 996 N N . PRO A 1 125 ? -11.574 -5.058 8.280 1.00 92.69 125 PRO A N 1
ATOM 997 C CA . PRO A 1 125 ? -12.580 -4.317 7.532 1.00 92.69 125 PRO A CA 1
ATOM 998 C C . PRO A 1 125 ? -12.223 -2.833 7.473 1.00 92.69 125 PRO A C 1
ATOM 1000 O O . PRO A 1 125 ? -12.083 -2.189 8.510 1.00 92.69 125 PRO A O 1
ATOM 1003 N N . ILE A 1 126 ? -12.095 -2.300 6.261 1.00 88.44 126 ILE A N 1
ATOM 1004 C CA . ILE A 1 126 ? -11.794 -0.889 6.023 1.00 88.44 126 ILE A CA 1
ATOM 1005 C C . ILE A 1 126 ? -13.089 -0.178 5.672 1.00 88.44 126 ILE A C 1
ATOM 1007 O O . ILE A 1 126 ? -13.762 -0.526 4.699 1.00 88.44 126 ILE A O 1
ATOM 1011 N N . TYR A 1 127 ? -13.442 0.821 6.469 1.00 86.88 127 TYR A N 1
ATOM 1012 C CA . TYR A 1 127 ? -14.594 1.680 6.229 1.00 86.88 127 TYR A CA 1
ATOM 1013 C C . TYR A 1 127 ? -14.127 2.951 5.526 1.00 86.88 127 TYR A C 1
ATOM 1015 O O . TYR A 1 127 ? -13.002 3.406 5.729 1.00 86.88 127 TYR A O 1
ATOM 1023 N N . ARG A 1 128 ? -14.975 3.504 4.653 1.00 74.44 128 ARG A N 1
ATOM 1024 C CA . ARG A 1 128 ? -14.618 4.702 3.891 1.00 74.44 128 ARG A CA 1
ATOM 1025 C C . ARG A 1 128 ? -14.406 5.861 4.881 1.00 74.44 128 ARG A C 1
ATOM 1027 O O . ARG A 1 128 ? -15.330 6.150 5.643 1.00 74.44 128 ARG A O 1
ATOM 1034 N N . PRO A 1 129 ? -13.233 6.517 4.880 1.00 67.88 129 PRO A N 1
ATOM 1035 C CA . PRO A 1 129 ? -13.015 7.674 5.732 1.00 67.88 129 PRO A CA 1
ATOM 1036 C C . PRO A 1 129 ? -13.939 8.821 5.300 1.00 67.88 129 PRO A C 1
ATOM 1038 O O . PRO A 1 129 ? -14.431 8.852 4.168 1.00 67.88 129 PRO A O 1
ATOM 1041 N N . SER A 1 130 ? -14.184 9.774 6.202 1.00 64.31 130 SER A N 1
ATOM 1042 C CA . SER A 1 130 ? -14.956 10.980 5.875 1.00 64.31 130 SER A CA 1
ATOM 1043 C C . SER A 1 130 ? -14.372 11.673 4.628 1.00 64.31 130 SER A C 1
ATOM 1045 O O . SER A 1 130 ? -13.146 11.726 4.507 1.00 64.31 130 SER A O 1
ATOM 1047 N N . PRO A 1 131 ? -15.190 12.243 3.718 1.00 62.78 131 PRO A N 1
ATOM 1048 C CA . PRO A 1 131 ? -14.707 12.920 2.506 1.00 62.78 131 PRO A CA 1
ATOM 1049 C C . PRO A 1 131 ? -13.657 14.013 2.762 1.00 62.78 131 PRO A C 1
ATOM 1051 O O . PRO A 1 131 ? -12.852 14.323 1.894 1.00 62.78 131 PRO A O 1
ATOM 1054 N N . HIS A 1 132 ? -13.620 14.592 3.963 1.00 59.28 132 HIS A N 1
ATOM 1055 C CA . HIS A 1 132 ? -12.603 15.579 4.336 1.00 59.28 132 HIS A CA 1
ATOM 1056 C C . HIS A 1 132 ? -11.200 14.971 4.537 1.00 59.28 132 HIS A C 1
ATOM 1058 O O . HIS A 1 132 ? -10.206 15.689 4.454 1.00 59.28 132 HIS A O 1
ATOM 1064 N N . MET A 1 133 ? -11.101 13.656 4.759 1.00 59.69 133 MET A N 1
ATOM 1065 C CA . MET A 1 133 ? -9.847 12.940 5.023 1.00 59.69 133 MET A CA 1
ATOM 1066 C C . MET A 1 133 ? -9.175 12.393 3.756 1.00 59.69 133 MET A C 1
ATOM 1068 O O . MET A 1 133 ? -7.974 12.134 3.776 1.00 59.69 133 MET A O 1
ATOM 1072 N N . SER A 1 134 ? -9.889 12.283 2.627 1.00 58.81 134 SER A N 1
ATOM 1073 C CA . SER A 1 134 ? -9.322 11.782 1.359 1.00 58.81 134 SER A CA 1
ATOM 1074 C C . SER A 1 134 ? -8.242 12.693 0.766 1.00 58.81 134 SER A C 1
ATOM 1076 O O . SER A 1 134 ? -7.453 12.258 -0.068 1.00 58.81 134 SER A O 1
ATOM 1078 N N . HIS A 1 135 ? -8.182 13.951 1.209 1.00 62.03 135 HIS A N 1
ATOM 1079 C CA . HIS A 1 135 ? -7.154 14.918 0.820 1.00 62.03 135 HIS A CA 1
ATOM 1080 C C . HIS A 1 135 ? -5.961 14.958 1.787 1.00 62.03 135 HIS A C 1
ATOM 1082 O O . HIS A 1 135 ? -5.016 15.717 1.564 1.00 62.03 135 HIS A O 1
ATOM 1088 N N . HIS A 1 136 ? -5.982 14.170 2.868 1.00 68.00 136 HIS A N 1
ATOM 1089 C CA . HIS A 1 136 ? -4.899 14.178 3.842 1.00 68.00 136 HIS A CA 1
ATOM 1090 C C . HIS A 1 136 ? -3.615 13.582 3.227 1.00 68.00 136 HIS A C 1
ATOM 1092 O O . HIS A 1 136 ? -3.688 12.554 2.552 1.00 68.00 136 HIS A O 1
ATOM 1098 N N . PRO A 1 137 ? -2.417 14.143 3.491 1.00 64.12 137 PRO A N 1
ATOM 1099 C CA . PRO A 1 137 ? -1.153 13.665 2.916 1.00 64.12 137 PRO A CA 1
ATOM 1100 C C . PRO A 1 137 ? -0.834 12.177 3.116 1.00 64.12 137 PRO A C 1
ATOM 1102 O O . PRO A 1 137 ? -0.047 11.621 2.354 1.00 64.12 137 PRO A O 1
ATOM 1105 N N . LEU A 1 138 ? -1.441 11.533 4.119 1.00 63.53 138 LEU A N 1
ATOM 1106 C CA . LEU A 1 138 ? -1.366 10.079 4.321 1.00 63.53 138 LEU A CA 1
ATOM 1107 C C . LEU A 1 138 ? -1.999 9.277 3.178 1.00 63.53 138 LEU A C 1
ATOM 1109 O O . LEU A 1 138 ? -1.489 8.220 2.822 1.00 63.53 138 LEU A O 1
ATOM 1113 N N . TYR A 1 139 ? -3.084 9.797 2.608 1.00 60.75 139 TYR A N 1
ATOM 1114 C CA . TYR A 1 139 ? -3.846 9.178 1.528 1.00 60.75 139 TYR A CA 1
ATOM 1115 C C . TYR A 1 139 ? -3.344 9.584 0.143 1.00 60.75 139 TYR A C 1
ATOM 1117 O O . TYR A 1 139 ? -3.729 8.978 -0.852 1.00 60.75 139 TYR A O 1
ATOM 1125 N N . LEU A 1 140 ? -2.466 10.590 0.056 1.00 59.69 140 LEU A N 1
ATOM 1126 C CA . LEU A 1 140 ? -1.913 11.055 -1.213 1.00 59.69 140 LEU A CA 1
ATOM 1127 C C . LEU A 1 140 ? -0.835 10.086 -1.719 1.00 59.69 140 LEU A C 1
ATOM 1129 O O . LEU A 1 140 ? 0.374 10.266 -1.537 1.00 59.69 140 LEU A O 1
ATOM 1133 N N . SER A 1 141 ? -1.289 9.050 -2.424 1.00 52.91 141 SER A N 1
ATOM 1134 C CA . SER A 1 141 ? -0.422 8.098 -3.124 1.00 52.91 141 SER A CA 1
ATOM 1135 C C . SER A 1 141 ? 0.218 8.682 -4.393 1.00 52.91 141 SER A C 1
ATOM 1137 O O . SER A 1 141 ? 1.164 8.098 -4.923 1.00 52.91 141 SER A O 1
ATOM 1139 N N . LEU A 1 142 ? -0.214 9.869 -4.835 1.00 53.69 142 LEU A N 1
ATOM 1140 C CA . LEU A 1 142 ? 0.293 10.568 -6.018 1.00 53.69 142 LEU A CA 1
ATOM 1141 C C . LEU A 1 142 ? 0.900 11.921 -5.607 1.00 53.69 142 LEU A C 1
ATOM 1143 O O . LEU A 1 142 ? 0.237 12.701 -4.925 1.00 53.69 142 LEU A O 1
ATOM 1147 N N . PRO A 1 143 ? 2.172 12.204 -5.939 1.00 49.47 143 PRO A N 1
ATOM 1148 C CA . PRO A 1 143 ? 2.763 13.509 -5.670 1.00 49.47 143 PRO A CA 1
ATOM 1149 C C . PRO A 1 143 ? 2.184 14.584 -6.604 1.00 49.47 143 PRO A C 1
ATOM 1151 O O . PRO A 1 143 ? 2.000 14.344 -7.791 1.00 49.47 143 PRO A O 1
ATOM 1154 N N . HIS A 1 144 ? 2.003 15.803 -6.088 1.00 51.22 144 HIS A N 1
ATOM 1155 C CA . HIS A 1 144 ? 1.781 17.021 -6.883 1.00 51.22 144 HIS A CA 1
ATOM 1156 C C . HIS A 1 144 ? 3.077 17.530 -7.554 1.00 51.22 144 HIS A C 1
ATOM 1158 O O . HIS A 1 144 ? 3.264 18.733 -7.716 1.00 51.22 144 HIS A O 1
ATOM 1164 N N . SER A 1 145 ? 4.031 16.647 -7.868 1.00 52.28 145 SER A N 1
ATOM 1165 C CA . SER A 1 145 ? 5.304 17.064 -8.459 1.00 52.28 145 SER A CA 1
ATOM 1166 C C . SER A 1 145 ? 5.115 17.490 -9.911 1.00 52.28 145 SER A C 1
ATOM 1168 O O . SER A 1 145 ? 4.370 16.853 -10.647 1.00 52.28 145 SER A O 1
ATOM 1170 N N . GLU A 1 146 ? 5.875 18.494 -10.347 1.00 57.41 146 GLU A N 1
ATOM 1171 C CA . GLU A 1 146 ? 5.976 18.963 -11.742 1.00 57.41 146 GLU A CA 1
ATOM 1172 C C . GLU A 1 146 ? 6.560 17.906 -12.721 1.00 57.41 146 GLU A C 1
ATOM 1174 O O . GLU A 1 146 ? 6.953 18.238 -13.833 1.00 57.41 146 GLU A O 1
ATOM 1179 N N . GLY A 1 147 ? 6.624 16.624 -12.335 1.00 67.69 147 GLY A N 1
ATOM 1180 C CA . GLY A 1 147 ? 7.200 15.534 -13.126 1.00 67.69 147 GLY A CA 1
ATOM 1181 C C . GLY A 1 147 ? 6.616 14.155 -12.797 1.00 67.69 147 GLY A C 1
ATOM 1182 O O . GLY A 1 147 ? 5.780 14.018 -11.902 1.00 67.69 147 GLY A O 1
ATOM 1183 N N . SER A 1 148 ? 7.071 13.138 -13.535 1.00 81.56 148 SER A N 1
ATOM 1184 C CA . SER A 1 148 ? 6.542 11.769 -13.483 1.00 81.56 148 SER A CA 1
ATOM 1185 C C . SER A 1 148 ? 7.127 10.968 -12.313 1.00 81.56 148 SER A C 1
ATOM 1187 O O . SER A 1 148 ? 8.331 11.020 -12.052 1.00 81.56 148 SER A O 1
ATOM 1189 N N . ALA A 1 149 ? 6.292 10.222 -11.591 1.00 84.81 149 ALA A N 1
ATOM 1190 C CA . ALA A 1 149 ? 6.706 9.388 -10.470 1.00 84.81 149 ALA A CA 1
ATOM 1191 C C . ALA A 1 149 ? 6.599 7.899 -10.823 1.00 84.81 149 ALA A C 1
ATOM 1193 O O . ALA A 1 149 ? 5.499 7.365 -10.966 1.00 84.81 149 ALA A O 1
ATOM 1194 N N . LEU A 1 150 ? 7.737 7.201 -10.875 1.00 88.00 150 LEU A N 1
ATOM 1195 C CA . LEU A 1 150 ? 7.761 5.742 -10.925 1.00 88.00 150 LEU A CA 1
ATOM 1196 C C . LEU A 1 150 ? 7.258 5.209 -9.583 1.00 88.00 150 LEU A C 1
ATOM 1198 O O . LEU A 1 150 ? 7.950 5.301 -8.570 1.00 88.00 150 LEU A O 1
ATOM 1202 N N . SER A 1 151 ? 6.044 4.669 -9.569 1.00 85.56 151 SER A N 1
ATOM 1203 C CA . SER A 1 151 ? 5.423 4.134 -8.359 1.00 85.56 151 SER A CA 1
ATOM 1204 C C . SER A 1 151 ? 4.610 2.888 -8.696 1.00 85.56 151 SER A C 1
ATOM 1206 O O . SER A 1 151 ? 3.375 2.987 -8.789 1.00 85.56 151 SER A O 1
ATOM 1208 N N . PRO A 1 152 ? 5.267 1.722 -8.858 1.00 87.25 152 PRO A N 1
ATOM 1209 C CA . PRO A 1 152 ? 4.582 0.481 -9.184 1.00 87.25 152 PRO A CA 1
ATOM 1210 C C . PRO A 1 152 ? 3.484 0.205 -8.161 1.00 87.25 152 PRO A C 1
ATOM 1212 O O . PRO A 1 152 ? 3.735 0.102 -6.961 1.00 87.25 152 PRO A O 1
ATOM 1215 N N . SER A 1 153 ? 2.240 0.155 -8.631 1.00 82.69 153 SER A N 1
ATOM 1216 C CA . SER A 1 153 ? 1.060 -0.098 -7.802 1.00 82.69 153 SER A CA 1
ATOM 1217 C C . SER A 1 153 ? 0.220 -1.168 -8.481 1.00 82.69 153 SER A C 1
ATOM 1219 O O . SER A 1 153 ? -0.144 -1.012 -9.638 1.00 82.69 153 SER A O 1
ATOM 1221 N N . SER A 1 154 ? -0.063 -2.266 -7.786 1.00 85.12 154 SER A N 1
ATOM 1222 C CA . SER A 1 154 ? -1.023 -3.254 -8.281 1.00 85.12 154 SER A CA 1
ATOM 1223 C C . SER A 1 154 ? -2.430 -2.852 -7.850 1.00 85.12 154 SER A C 1
ATOM 1225 O O . SER A 1 154 ? -2.611 -2.240 -6.799 1.00 85.12 154 SER A O 1
ATOM 1227 N N . LEU A 1 155 ? -3.419 -3.230 -8.651 1.00 85.62 155 LEU A N 1
ATOM 1228 C CA . LEU A 1 155 ? -4.844 -3.189 -8.325 1.00 85.62 155 LEU A CA 1
ATOM 1229 C C . LEU A 1 155 ? -5.450 -4.590 -8.226 1.00 85.62 155 LEU A C 1
ATOM 1231 O O . LEU A 1 155 ? -6.675 -4.748 -8.164 1.00 85.62 155 LEU A O 1
ATOM 1235 N N . GLY A 1 156 ? -4.573 -5.596 -8.181 1.00 83.00 156 GLY A N 1
ATOM 1236 C CA . GLY A 1 156 ? -4.919 -6.988 -7.997 1.00 83.00 156 GLY A CA 1
ATOM 1237 C C . GLY A 1 156 ? -5.669 -7.208 -6.689 1.00 83.00 156 GLY A C 1
ATOM 1238 O O . GLY A 1 156 ? -5.256 -6.773 -5.613 1.00 83.00 156 GLY A O 1
ATOM 1239 N N . LEU A 1 157 ? -6.782 -7.923 -6.799 1.00 86.38 157 LEU A N 1
ATOM 1240 C CA . LEU A 1 157 ? -7.522 -8.422 -5.652 1.00 86.38 157 LEU A CA 1
ATOM 1241 C C . LEU A 1 157 ? -6.987 -9.793 -5.272 1.00 86.38 157 LEU A C 1
ATOM 1243 O O . LEU A 1 157 ? -6.694 -10.616 -6.141 1.00 86.38 157 LEU A O 1
ATOM 1247 N N . TRP A 1 158 ? -6.927 -10.060 -3.972 1.00 84.88 158 TRP A N 1
ATOM 1248 C CA . TRP A 1 158 ? -6.677 -11.410 -3.492 1.00 84.88 158 TRP A CA 1
ATOM 1249 C C . TRP A 1 158 ? -7.923 -12.278 -3.658 1.00 84.88 158 TRP A C 1
ATOM 1251 O O . TRP A 1 158 ? -7.849 -13.407 -4.139 1.00 84.88 158 TRP A O 1
ATOM 1261 N N . ARG A 1 159 ? -9.087 -11.724 -3.304 1.00 89.25 159 ARG A N 1
ATOM 1262 C CA . ARG A 1 159 ? -10.391 -12.365 -3.476 1.00 89.25 159 ARG A CA 1
ATOM 1263 C C . ARG A 1 159 ? -11.482 -11.311 -3.647 1.00 89.25 159 ARG A C 1
ATOM 1265 O O . ARG A 1 159 ? -11.371 -10.204 -3.133 1.00 89.25 159 ARG A O 1
ATOM 1272 N N . ALA A 1 160 ? -12.550 -11.675 -4.343 1.00 89.81 160 ALA A N 1
ATOM 1273 C CA . ALA A 1 160 ? -13.812 -10.948 -4.332 1.00 89.81 160 ALA A CA 1
ATOM 1274 C C . ALA A 1 160 ? -14.840 -11.789 -3.566 1.00 89.81 160 ALA A C 1
ATOM 1276 O O . ALA A 1 160 ? -15.025 -12.969 -3.876 1.00 89.81 160 ALA A O 1
ATOM 1277 N N . LEU A 1 161 ? -15.455 -11.214 -2.535 1.00 91.31 161 LEU A N 1
ATOM 1278 C CA . LEU A 1 161 ? -16.525 -11.852 -1.769 1.00 91.31 161 LEU A CA 1
ATOM 1279 C C . LEU A 1 161 ? -17.873 -11.316 -2.241 1.00 91.31 161 LEU A C 1
ATOM 1281 O O . LEU A 1 161 ? -17.990 -10.125 -2.513 1.00 91.31 161 LEU A O 1
ATOM 1285 N N . ASN A 1 162 ? -18.884 -12.178 -2.308 1.00 90.75 162 ASN A N 1
ATOM 1286 C CA . ASN A 1 162 ? -20.255 -11.765 -2.592 1.00 90.75 162 ASN A CA 1
ATOM 1287 C C . ASN A 1 162 ? -21.036 -11.711 -1.284 1.00 90.75 162 ASN A C 1
ATOM 1289 O O . ASN A 1 162 ? -21.057 -12.684 -0.531 1.00 90.75 162 ASN A O 1
ATOM 1293 N N . MET A 1 163 ? -21.671 -10.574 -1.042 1.00 90.88 163 MET A N 1
ATOM 1294 C CA . MET A 1 163 ? -22.566 -10.336 0.078 1.00 90.88 163 MET A CA 1
ATOM 1295 C C . MET A 1 163 ? -23.978 -10.143 -0.463 1.00 90.88 163 MET A C 1
ATOM 1297 O O . MET A 1 163 ? -24.175 -9.335 -1.371 1.00 90.88 163 MET A O 1
ATOM 1301 N N . TYR A 1 164 ? -24.943 -10.889 0.061 1.00 88.88 164 TYR A N 1
ATOM 1302 C CA . TYR A 1 164 ? -26.308 -10.931 -0.466 1.00 88.88 164 TYR A CA 1
ATOM 1303 C C . TYR A 1 164 ? -27.237 -10.003 0.317 1.00 88.88 164 TYR A C 1
ATOM 1305 O O . TYR A 1 164 ? -27.190 -9.970 1.547 1.00 88.88 164 TYR A O 1
ATOM 1313 N N . TYR A 1 165 ? -28.074 -9.247 -0.392 1.00 86.19 165 TYR A N 1
ATOM 1314 C CA . TYR A 1 165 ? -29.086 -8.394 0.229 1.00 86.19 165 TYR A CA 1
ATOM 1315 C C . TYR A 1 165 ? -30.257 -9.242 0.743 1.00 86.19 165 TYR A C 1
ATOM 1317 O O . TYR A 1 165 ? -30.647 -10.224 0.114 1.00 86.19 165 TYR A O 1
ATOM 1325 N N . GLU A 1 166 ? -30.850 -8.866 1.878 1.00 78.25 166 GLU A N 1
ATOM 1326 C CA . GLU A 1 166 ? -32.051 -9.551 2.364 1.00 78.25 166 GLU A CA 1
ATOM 1327 C C . GLU A 1 166 ? -33.223 -9.349 1.394 1.00 78.25 166 GLU A C 1
ATOM 1329 O O . GLU A 1 166 ? -33.578 -8.225 1.047 1.00 78.25 166 GLU A O 1
ATOM 1334 N N . GLY A 1 167 ? -33.835 -10.454 0.961 1.00 71.50 167 GLY A N 1
ATOM 1335 C CA . GLY A 1 167 ? -35.039 -10.442 0.126 1.00 71.50 167 GLY A CA 1
ATOM 1336 C C . GLY A 1 167 ? -34.818 -10.166 -1.366 1.00 71.50 167 GLY A C 1
ATOM 1337 O O . GLY A 1 167 ? -35.765 -10.316 -2.137 1.00 71.50 167 GLY A O 1
ATOM 1338 N N . ASP A 1 168 ? -33.598 -9.835 -1.797 1.00 68.81 168 ASP A N 1
ATOM 1339 C CA . ASP A 1 168 ? -33.244 -9.644 -3.207 1.00 68.81 168 ASP A CA 1
ATOM 1340 C C . ASP A 1 168 ? -32.204 -10.688 -3.657 1.00 68.81 168 ASP A C 1
ATOM 1342 O O . ASP A 1 168 ? -31.376 -11.157 -2.880 1.00 68.81 168 ASP A O 1
ATOM 1346 N N . ARG A 1 169 ? -32.233 -11.071 -4.939 1.00 72.50 169 ARG A N 1
ATOM 1347 C CA . ARG A 1 169 ? -31.193 -11.913 -5.559 1.00 72.50 169 ARG A CA 1
ATOM 1348 C C . ARG A 1 169 ? -29.935 -11.116 -5.917 1.00 72.50 169 ARG A C 1
ATOM 1350 O O . ARG A 1 169 ? -29.006 -11.685 -6.492 1.00 72.50 169 ARG A O 1
ATOM 1357 N N . SER A 1 170 ? -29.902 -9.815 -5.637 1.00 83.31 170 SER A N 1
ATOM 1358 C CA . SER A 1 170 ? -28.728 -8.985 -5.870 1.00 83.31 170 SER A CA 1
ATOM 1359 C C . SER A 1 170 ? -27.639 -9.240 -4.821 1.00 83.31 170 SER A C 1
ATOM 1361 O O . SER A 1 170 ? -27.893 -9.604 -3.671 1.00 83.31 170 SER A O 1
ATOM 1363 N N . SER A 1 171 ? -26.386 -9.065 -5.238 1.00 86.06 171 SER A N 1
ATOM 1364 C CA . SER A 1 171 ? -25.222 -9.193 -4.366 1.00 86.06 171 SER A CA 1
ATOM 1365 C C . SER A 1 171 ? -24.299 -7.998 -4.533 1.00 86.06 171 SER A C 1
ATOM 1367 O O . SER A 1 171 ? -24.035 -7.564 -5.658 1.00 86.06 171 SER A O 1
ATOM 1369 N N . LYS A 1 172 ? -23.739 -7.514 -3.429 1.00 88.12 172 LYS A N 1
ATOM 1370 C CA . LYS A 1 172 ? -22.638 -6.557 -3.427 1.00 88.12 172 LYS A CA 1
ATOM 1371 C C . LYS A 1 172 ? -21.315 -7.305 -3.354 1.00 88.12 172 LYS A C 1
ATOM 1373 O O . LYS A 1 172 ? -21.116 -8.155 -2.489 1.00 88.12 172 LYS A O 1
ATOM 1378 N N . MET A 1 173 ? -20.389 -6.952 -4.235 1.00 90.00 173 MET A N 1
ATOM 1379 C CA . MET A 1 173 ? -19.030 -7.470 -4.173 1.00 90.00 173 MET A CA 1
ATOM 1380 C C . MET A 1 173 ? -18.204 -6.676 -3.154 1.00 90.00 173 MET A C 1
ATOM 1382 O O . MET A 1 173 ? -18.135 -5.448 -3.231 1.00 90.00 173 MET A O 1
ATOM 1386 N N . LEU A 1 174 ? -17.556 -7.386 -2.235 1.00 91.38 174 LEU A N 1
ATOM 1387 C CA . LEU A 1 174 ? -16.622 -6.849 -1.254 1.00 91.38 174 LEU A CA 1
ATOM 1388 C C . LEU A 1 174 ? -15.191 -7.289 -1.621 1.00 91.38 174 LEU A C 1
ATOM 1390 O O . LEU A 1 174 ? -14.895 -8.490 -1.595 1.00 91.38 174 LEU A O 1
ATOM 1394 N N . PRO A 1 175 ? -14.300 -6.357 -2.005 1.00 92.44 175 PRO A N 1
ATOM 1395 C CA . PRO A 1 175 ? -12.929 -6.693 -2.358 1.00 92.44 175 PRO A CA 1
ATOM 1396 C C . PRO A 1 175 ? -12.106 -7.076 -1.125 1.00 92.44 175 PRO A C 1
ATOM 1398 O O . PRO A 1 175 ? -12.199 -6.449 -0.071 1.00 92.44 175 PRO A O 1
ATOM 1401 N N . VAL A 1 176 ? -11.256 -8.088 -1.290 1.00 92.44 176 VAL A N 1
ATOM 1402 C CA . VAL A 1 176 ? -10.231 -8.495 -0.328 1.00 92.44 176 VAL A CA 1
ATOM 1403 C C . VAL A 1 176 ? -8.872 -8.241 -0.968 1.00 92.44 176 VAL A C 1
ATOM 1405 O O . VAL A 1 176 ? -8.531 -8.872 -1.973 1.00 92.44 176 VAL A O 1
ATOM 1408 N N . CYS A 1 177 ? -8.108 -7.291 -0.436 1.00 89.75 177 CYS A N 1
ATOM 1409 C CA . CYS A 1 177 ? -6.866 -6.823 -1.059 1.00 89.75 177 CYS A CA 1
ATOM 1410 C C . CYS A 1 177 ? -5.884 -6.246 -0.028 1.00 89.75 177 CYS A C 1
ATOM 1412 O O . CYS A 1 177 ? -6.121 -6.307 1.176 1.00 89.75 177 CYS A O 1
ATOM 1414 N N . SER A 1 178 ? -4.737 -5.736 -0.483 1.00 86.19 178 SER A N 1
ATOM 1415 C CA . SER A 1 178 ? -3.837 -4.981 0.393 1.00 86.19 178 SER A CA 1
ATOM 1416 C C . SER A 1 178 ? -4.374 -3.566 0.615 1.00 86.19 178 SER A C 1
ATOM 1418 O O . SER A 1 178 ? -5.043 -3.000 -0.248 1.00 86.19 178 SER A O 1
ATOM 1420 N N . VAL A 1 179 ? -4.028 -2.955 1.749 1.00 81.69 179 VAL A N 1
ATOM 1421 C CA . VAL A 1 179 ? -4.468 -1.585 2.069 1.00 81.69 179 VAL A CA 1
ATOM 1422 C C . VAL A 1 179 ? -4.015 -0.559 1.013 1.00 81.69 179 VAL A C 1
ATOM 1424 O O . VAL A 1 179 ? -4.718 0.399 0.720 1.00 81.69 179 VAL A O 1
ATOM 1427 N N . THR A 1 180 ? -2.870 -0.787 0.363 1.00 79.38 180 THR A N 1
ATOM 1428 C CA . THR A 1 180 ? -2.354 0.095 -0.696 1.00 79.38 180 THR A CA 1
ATOM 1429 C C . THR A 1 180 ? -3.199 0.047 -1.970 1.00 79.38 180 THR A C 1
ATOM 1431 O O . THR A 1 180 ? -3.420 1.091 -2.580 1.00 79.38 180 THR A O 1
ATOM 1434 N N . VAL A 1 181 ? -3.683 -1.142 -2.362 1.00 83.94 181 VAL A N 1
ATOM 1435 C CA . VAL A 1 181 ? -4.631 -1.295 -3.485 1.00 83.94 181 VAL A CA 1
ATOM 1436 C C . VAL A 1 181 ? -5.889 -0.484 -3.191 1.00 83.94 181 VAL A C 1
ATOM 1438 O O . VAL A 1 181 ? -6.386 0.233 -4.057 1.00 83.94 181 VAL A O 1
ATOM 1441 N N . GLU A 1 182 ? -6.371 -0.579 -1.954 1.00 81.19 182 GLU A N 1
ATOM 1442 C CA . GLU A 1 182 ? -7.581 0.099 -1.526 1.00 81.19 182 GLU A CA 1
ATOM 1443 C C . GLU A 1 182 ? -7.443 1.621 -1.548 1.00 81.19 182 GLU A C 1
ATOM 1445 O O . GLU A 1 182 ? -8.259 2.299 -2.165 1.00 81.19 182 GLU A O 1
ATOM 1450 N N . PHE A 1 183 ? -6.390 2.172 -0.939 1.00 78.00 183 PHE A N 1
ATOM 1451 C CA . PHE A 1 183 ? -6.195 3.622 -0.926 1.00 78.00 183 PHE A CA 1
ATOM 1452 C C . PHE A 1 183 ? -6.141 4.209 -2.332 1.00 78.00 183 PHE A C 1
ATOM 1454 O O . PHE A 1 183 ? -6.735 5.258 -2.577 1.00 78.00 183 PHE A O 1
ATOM 1461 N N . LEU A 1 184 ? -5.496 3.512 -3.272 1.00 78.25 184 LEU A N 1
ATOM 1462 C CA . LEU A 1 184 ? -5.473 3.938 -4.666 1.00 78.25 184 LEU A CA 1
ATOM 1463 C C . LEU A 1 184 ? -6.880 3.927 -5.283 1.00 78.25 184 LEU A C 1
ATOM 1465 O O . LEU A 1 184 ? -7.251 4.872 -5.974 1.00 78.25 184 LEU A O 1
ATOM 1469 N N . ARG A 1 185 ? -7.689 2.896 -5.008 1.00 81.25 185 ARG A N 1
ATOM 1470 C CA . ARG A 1 185 ? -9.077 2.819 -5.487 1.00 81.25 185 ARG A CA 1
ATOM 1471 C C . ARG A 1 185 ? -9.964 3.907 -4.881 1.00 81.25 185 ARG A C 1
ATOM 1473 O O . ARG A 1 185 ? -10.725 4.514 -5.624 1.00 81.25 185 ARG A O 1
ATOM 1480 N N . ILE A 1 186 ? -9.848 4.196 -3.583 1.00 78.94 186 ILE A N 1
ATOM 1481 C CA . ILE A 1 186 ? -10.597 5.280 -2.921 1.00 78.94 186 ILE A CA 1
ATOM 1482 C C . ILE A 1 186 ? -10.204 6.635 -3.500 1.00 78.94 186 ILE A C 1
ATOM 1484 O O . ILE A 1 186 ? -11.081 7.422 -3.843 1.00 78.94 186 ILE A O 1
ATOM 1488 N N . GLN A 1 187 ? -8.902 6.901 -3.629 1.00 75.62 187 GLN A N 1
ATOM 1489 C CA . GLN A 1 187 ? -8.395 8.182 -4.121 1.00 75.62 187 GLN A CA 1
ATOM 1490 C C . GLN A 1 187 ? -8.884 8.484 -5.542 1.00 75.62 187 GLN A C 1
ATOM 1492 O O . GLN A 1 187 ? -9.135 9.639 -5.879 1.00 75.62 187 GLN A O 1
ATOM 1497 N N . MET A 1 188 ? -9.018 7.446 -6.364 1.00 76.50 188 MET A N 1
ATOM 1498 C CA . MET A 1 188 ? -9.433 7.570 -7.758 1.00 76.50 188 MET A CA 1
ATOM 1499 C C . MET A 1 188 ? -10.938 7.337 -7.973 1.00 76.50 188 MET A C 1
ATOM 1501 O O . MET A 1 188 ? -11.394 7.365 -9.113 1.00 76.50 188 MET A O 1
ATOM 1505 N N . ASP A 1 189 ? -11.694 7.090 -6.898 1.00 79.94 189 ASP A N 1
ATOM 1506 C CA . ASP A 1 189 ? -13.103 6.666 -6.912 1.00 79.94 189 ASP A CA 1
ATOM 1507 C C . ASP A 1 189 ? -13.376 5.497 -7.883 1.00 79.94 189 ASP A C 1
ATOM 1509 O O . ASP A 1 189 ? -14.343 5.459 -8.644 1.00 79.94 189 ASP A O 1
ATOM 1513 N N . TRP A 1 190 ? -12.477 4.510 -7.875 1.00 82.50 190 TRP A N 1
ATOM 1514 C CA . TRP A 1 190 ? -12.541 3.350 -8.755 1.00 82.50 190 TRP A CA 1
ATOM 1515 C C . TRP A 1 190 ? -13.170 2.146 -8.072 1.00 82.50 190 TRP A C 1
ATOM 1517 O O . TRP A 1 190 ? -12.612 1.535 -7.156 1.00 82.50 190 TRP A O 1
ATOM 1527 N N . HIS A 1 191 ? -14.303 1.716 -8.613 1.00 84.19 191 HIS A N 1
ATOM 1528 C CA . HIS A 1 191 ? -14.885 0.428 -8.273 1.00 84.19 191 HIS A CA 1
ATOM 1529 C C . HIS A 1 191 ? -14.327 -0.675 -9.167 1.00 84.19 191 HIS A C 1
ATOM 1531 O O . HIS A 1 191 ? -14.219 -0.509 -10.374 1.00 84.19 191 HIS A O 1
ATOM 1537 N N . VAL A 1 192 ? -14.088 -1.848 -8.584 1.00 85.25 192 VAL A N 1
ATOM 1538 C CA . VAL A 1 192 ? -13.590 -3.049 -9.284 1.00 85.25 192 VAL A CA 1
ATOM 1539 C C . VAL A 1 192 ? -14.425 -3.410 -10.522 1.00 85.25 192 VAL A C 1
ATOM 1541 O O . VAL A 1 192 ? -13.898 -3.889 -11.519 1.00 85.25 192 VAL A O 1
ATOM 1544 N N . LYS A 1 193 ? -15.740 -3.152 -10.492 1.00 84.75 193 LYS A N 1
ATOM 1545 C CA . LYS A 1 193 ? -16.634 -3.389 -11.640 1.00 84.75 193 LYS A CA 1
ATOM 1546 C C . LYS A 1 193 ? -16.255 -2.579 -12.890 1.00 84.75 193 LYS A C 1
ATOM 1548 O O . LYS A 1 193 ? -16.635 -2.973 -13.984 1.00 84.75 193 LYS A O 1
ATOM 1553 N N . HIS A 1 194 ? -15.507 -1.490 -12.715 1.00 84.69 194 HIS A N 1
ATOM 1554 C CA . HIS A 1 194 ? -15.061 -0.585 -13.770 1.00 84.69 194 HIS A CA 1
ATOM 1555 C C . HIS A 1 194 ? -13.618 -0.834 -14.210 1.00 84.69 194 HIS A C 1
ATOM 1557 O O . HIS A 1 194 ? -13.123 -0.086 -15.043 1.00 84.69 194 HIS A O 1
ATOM 1563 N N . ASP A 1 195 ? -12.938 -1.878 -13.716 1.00 87.44 195 ASP A N 1
ATOM 1564 C CA . ASP A 1 195 ? -11.532 -2.144 -14.067 1.00 87.44 195 ASP A CA 1
ATOM 1565 C C . ASP A 1 195 ? -11.323 -2.270 -15.593 1.00 87.44 195 ASP A C 1
ATOM 1567 O O . ASP A 1 195 ? -10.287 -1.865 -16.117 1.00 87.44 195 ASP A O 1
ATOM 1571 N N . LYS A 1 196 ? -12.330 -2.769 -16.326 1.00 85.00 196 LYS A N 1
ATOM 1572 C CA . LYS A 1 196 ? -12.315 -2.834 -17.799 1.00 85.00 196 LYS A CA 1
ATOM 1573 C C . LYS A 1 196 ? -12.465 -1.468 -18.467 1.00 85.00 196 LYS A C 1
ATOM 1575 O O . LYS A 1 196 ? -11.891 -1.256 -19.528 1.00 85.00 196 LYS A O 1
ATOM 1580 N N . ASP A 1 197 ? -13.211 -0.557 -17.853 1.00 86.19 197 ASP A N 1
ATOM 1581 C CA . ASP A 1 197 ? -13.487 0.772 -18.408 1.00 86.19 197 ASP A CA 1
ATOM 1582 C C . ASP A 1 197 ? -12.244 1.670 -18.322 1.00 86.19 197 ASP A C 1
ATOM 1584 O O . ASP A 1 197 ? -12.041 2.560 -19.147 1.00 86.19 197 ASP A O 1
ATOM 1588 N N . ILE A 1 198 ? -11.384 1.409 -17.335 1.00 85.12 198 ILE A N 1
ATOM 1589 C CA . ILE A 1 198 ? -10.197 2.216 -17.041 1.00 85.12 198 ILE A CA 1
ATOM 1590 C C . ILE A 1 198 ? -8.895 1.622 -17.590 1.00 85.12 198 ILE A C 1
ATOM 1592 O O . ILE A 1 198 ? -7.847 2.255 -17.475 1.00 85.12 198 ILE A O 1
ATOM 1596 N N . ILE A 1 199 ? -8.948 0.454 -18.242 1.00 88.44 199 ILE A N 1
ATOM 1597 C CA . ILE A 1 199 ? -7.759 -0.244 -18.758 1.00 88.44 199 ILE A CA 1
ATOM 1598 C C . ILE A 1 199 ? -6.948 0.617 -19.736 1.00 88.44 199 ILE A C 1
ATOM 1600 O O . ILE A 1 199 ? -5.723 0.640 -19.657 1.00 88.44 199 ILE A O 1
ATOM 1604 N N . TYR A 1 200 ? -7.636 1.406 -20.568 1.00 87.12 200 TYR A N 1
ATOM 1605 C CA . TYR A 1 200 ? -7.029 2.289 -21.565 1.00 87.12 200 TYR A CA 1
ATOM 1606 C C . TYR A 1 200 ? -6.570 3.646 -21.012 1.00 87.12 200 TYR A C 1
ATOM 1608 O O . TYR A 1 200 ? -6.015 4.447 -21.770 1.00 87.12 200 TYR A O 1
ATOM 1616 N N . LEU A 1 201 ? -6.797 3.937 -19.726 1.00 86.75 201 LEU A N 1
ATOM 1617 C CA . LEU A 1 201 ? -6.435 5.224 -19.137 1.00 86.75 201 LEU A CA 1
ATOM 1618 C C . LEU A 1 201 ? -4.938 5.312 -18.826 1.00 86.75 201 LEU A C 1
ATOM 1620 O O . LEU A 1 201 ? -4.295 4.355 -18.389 1.00 86.75 201 LEU A O 1
ATOM 1624 N N . TRP A 1 202 ? -4.400 6.516 -19.007 1.00 83.25 202 TRP A N 1
ATOM 1625 C CA . TRP A 1 202 ? -3.073 6.886 -18.532 1.00 83.25 202 TRP A CA 1
ATOM 1626 C C . TRP A 1 202 ? -3.178 7.489 -17.133 1.00 83.25 202 TRP A C 1
ATOM 1628 O O . TRP A 1 202 ? -4.054 8.320 -16.885 1.00 83.25 202 TRP A O 1
ATOM 1638 N N . VAL A 1 203 ? -2.292 7.099 -16.215 1.00 72.00 203 VAL A N 1
ATOM 1639 C CA . VAL A 1 203 ? -2.316 7.634 -14.849 1.00 72.00 203 VAL A CA 1
ATOM 1640 C C . VAL A 1 203 ? -1.611 8.996 -14.823 1.00 72.00 203 VAL A C 1
ATOM 1642 O O . VAL A 1 203 ? -0.432 9.079 -15.178 1.00 72.00 203 VAL A O 1
ATOM 1645 N N . PRO A 1 204 ? -2.282 10.085 -14.400 1.00 71.56 204 PRO A N 1
ATOM 1646 C CA . PRO A 1 204 ? -1.629 11.383 -14.269 1.00 71.56 204 PRO A CA 1
ATOM 1647 C C . PRO A 1 204 ? -0.399 11.298 -13.355 1.00 71.56 204 PRO A C 1
ATOM 1649 O O . PRO A 1 204 ? -0.444 10.657 -12.305 1.00 71.56 204 PRO A O 1
ATOM 1652 N N . ALA A 1 205 ? 0.691 11.959 -13.752 1.00 76.12 205 ALA A N 1
ATOM 1653 C CA . ALA A 1 205 ? 1.959 11.989 -13.015 1.00 76.12 205 ALA A CA 1
ATOM 1654 C C . ALA A 1 205 ? 2.649 10.618 -12.809 1.00 76.12 205 ALA A C 1
ATOM 1656 O O . ALA A 1 205 ? 3.487 10.490 -11.915 1.00 76.12 205 ALA A O 1
ATOM 1657 N N . LYS A 1 206 ? 2.349 9.612 -13.642 1.00 81.19 206 LYS A N 1
ATOM 1658 C CA . LYS A 1 206 ? 3.098 8.346 -13.722 1.00 81.19 206 LYS A CA 1
ATOM 1659 C C . LYS A 1 206 ? 3.605 8.064 -15.142 1.00 81.19 206 LYS A C 1
ATOM 1661 O O . LYS A 1 206 ? 2.998 8.549 -16.103 1.00 81.19 206 LYS A O 1
ATOM 1666 N N . PRO A 1 207 ? 4.694 7.281 -15.280 1.00 81.31 207 PRO A N 1
ATOM 1667 C CA . PRO A 1 207 ? 5.230 6.890 -16.581 1.00 81.31 207 PRO A CA 1
ATOM 1668 C C . PRO A 1 207 ? 4.466 5.711 -17.203 1.00 81.31 207 PRO A C 1
ATOM 1670 O O . PRO A 1 207 ? 4.647 5.434 -18.382 1.00 81.31 207 PRO A O 1
ATOM 1673 N N . ASP A 1 208 ? 3.643 5.008 -16.421 1.00 85.44 208 ASP A N 1
ATOM 1674 C CA . ASP A 1 208 ? 2.955 3.779 -16.809 1.00 85.44 208 ASP A CA 1
ATOM 1675 C C . ASP A 1 208 ? 1.430 3.948 -17.011 1.00 85.44 208 ASP A C 1
ATOM 1677 O O . ASP A 1 208 ? 0.773 4.685 -16.264 1.00 85.44 208 ASP A O 1
ATOM 1681 N N . PRO A 1 209 ? 0.829 3.244 -17.996 1.00 89.38 209 PRO A N 1
ATOM 1682 C CA . PRO A 1 209 ? -0.620 3.166 -18.160 1.00 89.38 209 PRO A CA 1
ATOM 1683 C C . PRO A 1 209 ? -1.271 2.269 -17.101 1.00 89.38 209 PRO A C 1
ATOM 1685 O O . PRO A 1 209 ? -0.674 1.317 -16.589 1.00 89.38 209 PRO A O 1
ATOM 1688 N N . TYR A 1 210 ? -2.560 2.510 -16.842 1.00 87.06 210 TYR A N 1
ATOM 1689 C CA . TYR A 1 210 ? -3.330 1.790 -15.825 1.00 87.06 210 TYR A CA 1
ATOM 1690 C C . TYR A 1 210 ? -3.320 0.269 -16.025 1.00 87.06 210 TYR A C 1
ATOM 1692 O O . TYR A 1 210 ? -3.262 -0.481 -15.050 1.00 87.06 210 TYR A O 1
ATOM 1700 N N . ALA A 1 211 ? -3.341 -0.193 -17.277 1.00 91.12 211 ALA A N 1
ATOM 1701 C CA . ALA A 1 211 ? -3.340 -1.607 -17.638 1.00 91.12 211 ALA A CA 1
ATOM 1702 C C . ALA A 1 211 ? -2.273 -2.437 -16.893 1.00 91.12 211 ALA A C 1
ATOM 1704 O O . ALA A 1 211 ? -2.549 -3.570 -16.496 1.00 91.12 211 ALA A O 1
ATOM 1705 N N . ILE A 1 212 ? -1.095 -1.865 -16.605 1.00 92.19 212 ILE A N 1
ATOM 1706 C CA . ILE A 1 212 ? -0.029 -2.552 -15.856 1.00 92.19 212 ILE A CA 1
ATOM 1707 C C . ILE A 1 212 ? -0.484 -2.916 -14.435 1.00 92.19 212 ILE A C 1
ATOM 1709 O O . ILE A 1 212 ? -0.158 -3.990 -13.933 1.00 92.19 212 ILE A O 1
ATOM 1713 N N . SER A 1 213 ? -1.306 -2.080 -13.798 1.00 89.19 213 SER A N 1
ATOM 1714 C CA . SER A 1 213 ? -1.822 -2.318 -12.443 1.00 89.19 213 SER A CA 1
ATOM 1715 C C . SER A 1 213 ? -2.725 -3.559 -12.350 1.00 89.19 213 SER A C 1
ATOM 1717 O O . SER A 1 213 ? -2.887 -4.114 -11.261 1.00 89.19 213 SER A O 1
ATOM 1719 N N . LEU A 1 214 ? -3.293 -4.023 -13.470 1.00 89.69 214 LEU A N 1
ATOM 1720 C CA . LEU A 1 214 ? -4.139 -5.222 -13.548 1.00 89.69 214 LEU A CA 1
ATOM 1721 C C . LEU A 1 214 ? -3.359 -6.511 -13.854 1.00 89.69 214 LEU A C 1
ATOM 1723 O O . LEU A 1 214 ? -3.953 -7.593 -13.920 1.00 89.69 214 LEU A O 1
ATOM 1727 N N . VAL A 1 215 ? -2.044 -6.423 -14.059 1.00 90.69 215 VAL A N 1
ATOM 1728 C CA . VAL A 1 215 ? -1.194 -7.589 -14.318 1.00 90.69 215 VAL A CA 1
ATOM 1729 C C . VAL A 1 215 ? -0.986 -8.367 -13.023 1.00 90.69 215 VAL A C 1
ATOM 1731 O O . VAL A 1 215 ? -0.563 -7.822 -12.005 1.00 90.69 215 VAL A O 1
ATOM 1734 N N . LYS A 1 216 ? -1.299 -9.667 -13.062 1.00 87.31 216 LYS A N 1
ATOM 1735 C CA . LYS A 1 216 ? -1.218 -10.557 -11.891 1.00 87.31 216 LYS A CA 1
ATOM 1736 C C . LYS A 1 216 ? 0.157 -11.193 -11.712 1.00 87.31 216 LYS A C 1
ATOM 1738 O O . LYS A 1 216 ? 0.542 -11.493 -10.585 1.00 87.31 216 LYS A O 1
ATOM 1743 N N . SER A 1 217 ? 0.882 -11.425 -12.808 1.00 90.19 217 SER A N 1
ATOM 1744 C CA . SER A 1 217 ? 2.230 -11.991 -12.752 1.00 90.19 217 SER A CA 1
ATOM 1745 C C . SER A 1 217 ? 3.185 -10.974 -12.131 1.00 90.19 217 SER A C 1
ATOM 1747 O O . SER A 1 217 ? 3.363 -9.881 -12.664 1.00 90.19 217 SER A O 1
ATOM 1749 N N . TYR A 1 218 ? 3.807 -11.337 -11.007 1.00 88.00 218 TYR A N 1
ATOM 1750 C CA . TYR A 1 218 ? 4.739 -10.467 -10.282 1.00 88.00 218 TYR A CA 1
ATOM 1751 C C . TYR A 1 218 ? 5.910 -10.026 -11.171 1.00 88.00 218 TYR A C 1
ATOM 1753 O O . TYR A 1 218 ? 6.251 -8.846 -11.203 1.00 88.00 218 TYR A O 1
ATOM 1761 N N . ARG A 1 219 ? 6.487 -10.956 -11.945 1.00 90.38 219 ARG A N 1
ATOM 1762 C CA . ARG A 1 219 ? 7.581 -10.657 -12.879 1.00 90.38 219 ARG A CA 1
ATOM 1763 C C . ARG A 1 219 ? 7.115 -9.734 -14.004 1.00 90.38 219 ARG A C 1
ATOM 1765 O O . ARG A 1 219 ? 7.729 -8.691 -14.205 1.00 90.38 219 ARG A O 1
ATOM 1772 N N . ALA A 1 220 ? 6.019 -10.072 -14.692 1.00 92.81 220 ALA A N 1
ATOM 1773 C CA . ALA A 1 220 ? 5.515 -9.252 -15.798 1.00 92.81 220 ALA A CA 1
ATOM 1774 C C . ALA A 1 220 ? 5.133 -7.839 -15.327 1.00 92.81 220 ALA A C 1
ATOM 1776 O O . ALA A 1 220 ? 5.449 -6.858 -15.992 1.00 92.81 220 ALA A O 1
ATOM 1777 N N . PHE A 1 221 ? 4.535 -7.726 -14.137 1.00 92.50 221 PHE A N 1
ATOM 1778 C CA . PHE A 1 221 ? 4.217 -6.449 -13.508 1.00 92.50 221 PHE A CA 1
ATOM 1779 C C . PHE A 1 221 ? 5.459 -5.559 -13.353 1.00 92.50 221 PHE A C 1
ATOM 1781 O O . PHE A 1 221 ? 5.424 -4.396 -13.758 1.00 92.50 221 PHE A O 1
ATOM 1788 N N . PHE A 1 222 ? 6.567 -6.081 -12.812 1.00 92.19 222 PHE A N 1
ATOM 1789 C CA . PHE A 1 222 ? 7.786 -5.280 -12.664 1.00 92.19 222 PHE A CA 1
ATOM 1790 C C . PHE A 1 222 ? 8.484 -5.002 -13.990 1.00 92.19 222 PHE A C 1
ATOM 1792 O O . PHE A 1 222 ? 8.884 -3.862 -14.198 1.00 92.19 222 PHE A O 1
ATOM 1799 N N . ILE A 1 223 ? 8.573 -5.975 -14.902 1.00 93.88 223 ILE A N 1
ATOM 1800 C CA . ILE A 1 223 ? 9.176 -5.767 -16.229 1.00 93.88 223 ILE A CA 1
ATOM 1801 C C . ILE A 1 223 ? 8.431 -4.671 -16.999 1.00 93.88 223 ILE A C 1
ATOM 1803 O O . ILE A 1 223 ? 9.066 -3.787 -17.566 1.00 93.88 223 ILE A O 1
ATOM 1807 N N . LEU A 1 224 ? 7.097 -4.666 -16.972 1.00 94.75 224 LEU A N 1
ATOM 1808 C CA . LEU A 1 224 ? 6.301 -3.625 -17.622 1.00 94.75 224 LEU A CA 1
ATOM 1809 C C . LEU A 1 224 ? 6.493 -2.250 -16.974 1.00 94.75 224 LEU A C 1
ATOM 1811 O O . LEU A 1 224 ? 6.708 -1.272 -17.686 1.00 94.75 224 LEU A O 1
ATOM 1815 N N . ASN A 1 225 ? 6.464 -2.160 -15.638 1.00 93.75 225 ASN A N 1
ATOM 1816 C CA . ASN A 1 225 ? 6.765 -0.900 -14.947 1.00 93.75 225 ASN A CA 1
ATOM 1817 C C . ASN A 1 225 ? 8.169 -0.390 -15.314 1.00 93.75 225 ASN A C 1
ATOM 1819 O O . ASN A 1 225 ? 8.342 0.798 -15.574 1.00 93.75 225 ASN A O 1
ATOM 1823 N N . THR A 1 226 ? 9.163 -1.284 -15.370 1.00 93.56 226 THR A N 1
ATOM 1824 C CA . THR A 1 226 ? 10.528 -0.965 -15.808 1.00 93.56 226 THR A CA 1
ATOM 1825 C C . THR A 1 226 ? 10.533 -0.431 -17.230 1.00 93.56 226 THR A C 1
ATOM 1827 O O . THR A 1 226 ? 11.142 0.603 -17.483 1.00 93.56 226 THR A O 1
ATOM 1830 N N . LEU A 1 227 ? 9.864 -1.121 -18.154 1.00 95.62 227 LEU A N 1
ATOM 1831 C CA . LEU A 1 227 ? 9.864 -0.786 -19.572 1.00 95.62 227 LEU A CA 1
ATOM 1832 C C . LEU A 1 227 ? 9.369 0.646 -19.809 1.00 95.62 227 LEU A C 1
ATOM 1834 O O . LEU A 1 227 ? 10.055 1.443 -20.448 1.00 95.62 227 LEU A O 1
ATOM 1838 N N . PHE A 1 228 ? 8.217 0.989 -19.230 1.00 94.94 228 PHE A N 1
ATOM 1839 C CA . PHE A 1 228 ? 7.641 2.329 -19.336 1.00 94.94 228 PHE A CA 1
ATOM 1840 C C . PHE A 1 228 ? 8.481 3.383 -18.603 1.00 94.94 228 PHE A C 1
ATOM 1842 O O . PHE A 1 228 ? 8.683 4.481 -19.119 1.00 94.94 228 PHE A O 1
ATOM 1849 N N . ALA A 1 229 ? 9.046 3.048 -17.441 1.00 93.31 229 ALA A N 1
ATOM 1850 C CA . ALA A 1 229 ? 9.920 3.962 -16.713 1.00 93.31 229 ALA A CA 1
ATOM 1851 C C . ALA A 1 229 ? 11.235 4.252 -17.448 1.00 93.31 229 ALA A C 1
ATOM 1853 O O . ALA A 1 229 ? 11.696 5.387 -17.437 1.00 93.31 229 ALA A O 1
ATOM 1854 N N . LEU A 1 230 ? 11.858 3.255 -18.081 1.00 95.12 230 LEU A N 1
ATOM 1855 C CA . LEU A 1 230 ? 13.078 3.448 -18.868 1.00 95.12 230 LEU A CA 1
ATOM 1856 C C . LEU A 1 230 ? 12.802 4.261 -20.137 1.00 95.12 230 LEU A C 1
ATOM 1858 O O . LEU A 1 230 ? 13.638 5.082 -20.521 1.00 95.12 230 LEU A O 1
ATOM 1862 N N . ALA A 1 231 ? 11.634 4.064 -20.756 1.00 94.50 231 ALA A N 1
ATOM 1863 C CA . ALA A 1 231 ? 11.203 4.818 -21.928 1.00 94.50 231 ALA A CA 1
ATOM 1864 C C . ALA A 1 231 ? 10.935 6.308 -21.628 1.00 94.50 231 ALA A C 1
ATOM 1866 O O . ALA A 1 231 ? 11.154 7.142 -22.508 1.00 94.50 231 ALA A O 1
ATOM 1867 N N . ASP A 1 232 ? 10.509 6.657 -20.407 1.00 91.31 232 ASP A N 1
ATOM 1868 C CA . ASP A 1 232 ? 10.286 8.046 -19.984 1.00 91.31 232 ASP A CA 1
ATOM 1869 C C . ASP A 1 232 ? 11.514 8.628 -19.257 1.00 91.31 232 ASP A C 1
ATOM 1871 O O . ASP A 1 232 ? 11.790 8.331 -18.095 1.00 91.31 232 ASP A O 1
ATOM 1875 N N . SER A 1 233 ? 12.252 9.521 -19.920 1.00 89.38 233 SER A N 1
ATOM 1876 C CA . SER A 1 233 ? 13.398 10.217 -19.317 1.00 89.38 233 SER A CA 1
ATOM 1877 C C . SER A 1 233 ? 13.008 11.238 -18.236 1.00 89.38 233 SER A C 1
ATOM 1879 O O . SER A 1 233 ? 13.868 11.654 -17.461 1.00 89.38 233 SER A O 1
ATOM 1881 N N . ARG A 1 234 ? 11.721 11.608 -18.133 1.00 87.31 234 ARG A N 1
ATOM 1882 C CA . ARG A 1 234 ? 11.197 12.662 -17.239 1.00 87.31 234 ARG A CA 1
ATOM 1883 C C . ARG A 1 234 ? 10.777 12.142 -15.862 1.00 87.31 234 ARG A C 1
ATOM 1885 O O . ARG A 1 234 ? 10.061 12.831 -15.128 1.00 87.31 234 ARG A O 1
ATOM 1892 N N . VAL A 1 235 ? 11.145 10.912 -15.507 1.00 88.19 235 VAL A N 1
ATOM 1893 C CA . VAL A 1 235 ? 10.896 10.384 -14.160 1.00 88.19 235 VAL A CA 1
ATOM 1894 C C . VAL A 1 235 ? 11.699 11.210 -13.156 1.00 88.19 235 VAL A C 1
ATOM 1896 O O . VAL A 1 235 ? 12.925 11.226 -13.181 1.00 88.19 235 VAL A O 1
ATOM 1899 N N . THR A 1 236 ? 11.008 11.893 -12.245 1.00 85.38 236 THR A N 1
ATOM 1900 C CA . THR A 1 236 ? 11.641 12.761 -11.239 1.00 85.38 236 THR A CA 1
ATOM 1901 C C . THR A 1 236 ? 11.696 12.121 -9.853 1.00 85.38 236 THR A C 1
ATOM 1903 O O . THR A 1 236 ? 12.504 12.514 -9.008 1.00 85.38 236 THR A O 1
ATOM 1906 N N . THR A 1 237 ? 10.823 11.141 -9.598 1.00 83.62 237 THR A N 1
ATOM 1907 C CA . THR A 1 237 ? 10.640 10.498 -8.291 1.00 83.62 237 THR A CA 1
ATOM 1908 C C . THR A 1 237 ? 10.482 8.992 -8.455 1.00 83.62 237 THR A C 1
ATOM 1910 O O . THR A 1 237 ? 9.738 8.537 -9.320 1.00 83.62 237 THR A O 1
ATOM 1913 N N . ILE A 1 238 ? 11.122 8.216 -7.577 1.00 85.81 238 ILE A N 1
ATOM 1914 C CA . ILE A 1 238 ? 10.973 6.757 -7.522 1.00 85.81 238 ILE A CA 1
ATOM 1915 C C . ILE A 1 238 ? 10.367 6.381 -6.166 1.00 85.81 238 ILE A C 1
ATOM 1917 O O . ILE A 1 238 ? 10.849 6.794 -5.111 1.00 85.81 238 ILE A O 1
ATOM 1921 N N . ARG A 1 239 ? 9.281 5.612 -6.164 1.00 83.69 239 ARG A N 1
ATOM 1922 C CA . ARG A 1 239 ? 8.524 5.258 -4.962 1.00 83.69 239 ARG A CA 1
ATOM 1923 C C . ARG A 1 239 ? 8.266 3.764 -4.925 1.00 83.69 239 ARG A C 1
ATOM 1925 O O . ARG A 1 239 ? 7.637 3.206 -5.815 1.00 83.69 239 ARG A O 1
ATOM 1932 N N . PHE A 1 240 ? 8.702 3.140 -3.843 1.00 83.81 240 PHE A N 1
ATOM 1933 C CA . PHE A 1 240 ? 8.444 1.737 -3.565 1.00 83.81 240 PHE A CA 1
ATOM 1934 C C . PHE A 1 240 ? 7.983 1.610 -2.126 1.00 83.81 240 PHE A C 1
ATOM 1936 O O . PHE A 1 240 ? 8.529 2.250 -1.236 1.00 83.81 240 PHE A O 1
ATOM 1943 N N . LEU A 1 241 ? 6.983 0.770 -1.871 1.00 77.31 241 LEU A N 1
ATOM 1944 C CA . LEU A 1 241 ? 6.539 0.572 -0.495 1.00 77.31 241 LEU A CA 1
ATOM 1945 C C . LEU A 1 241 ? 7.643 -0.071 0.350 1.00 77.31 241 LEU A C 1
ATOM 1947 O O . LEU A 1 241 ? 7.788 0.278 1.506 1.00 77.31 241 LEU A O 1
ATOM 1951 N N . PHE A 1 242 ? 8.458 -0.954 -0.227 1.00 78.50 242 PHE A N 1
ATOM 1952 C CA . PHE A 1 242 ? 9.492 -1.685 0.499 1.00 78.50 242 PHE A CA 1
ATOM 1953 C C . PHE A 1 242 ? 10.830 -1.661 -0.237 1.00 78.50 242 PHE A C 1
ATOM 1955 O O . PHE A 1 242 ? 10.872 -1.715 -1.469 1.00 78.50 242 PHE A O 1
ATOM 1962 N N . ALA A 1 243 ? 11.929 -1.626 0.521 1.00 78.31 243 ALA A N 1
ATOM 1963 C CA . ALA A 1 243 ? 13.279 -1.630 -0.044 1.00 78.31 243 ALA A CA 1
ATOM 1964 C C . ALA A 1 243 ? 13.568 -2.933 -0.798 1.00 78.31 243 ALA A C 1
ATOM 1966 O O . ALA A 1 243 ? 14.135 -2.895 -1.887 1.00 78.31 243 ALA A O 1
ATOM 1967 N N . SER A 1 244 ? 13.124 -4.068 -0.253 1.00 79.62 244 SER A N 1
ATOM 1968 C CA . SER A 1 244 ? 13.186 -5.378 -0.913 1.00 79.62 244 SER A CA 1
ATOM 1969 C C . SER A 1 244 ? 12.550 -5.377 -2.307 1.00 79.62 244 SER A C 1
ATOM 1971 O O . SER A 1 244 ? 13.135 -5.892 -3.254 1.00 79.62 244 SER A O 1
ATOM 1973 N N . VAL A 1 245 ? 11.394 -4.729 -2.466 1.00 83.75 245 VAL A N 1
ATOM 1974 C CA . VAL A 1 245 ? 10.704 -4.634 -3.760 1.00 83.75 245 VAL A CA 1
ATOM 1975 C C . VAL A 1 245 ? 11.497 -3.773 -4.744 1.00 83.75 245 VAL A C 1
ATOM 1977 O O . VAL A 1 245 ? 11.607 -4.132 -5.912 1.00 83.75 245 VAL A O 1
ATOM 1980 N N . PHE A 1 246 ? 12.100 -2.674 -4.281 1.00 85.62 246 PHE A N 1
ATOM 1981 C CA . PHE A 1 246 ? 12.987 -1.867 -5.122 1.00 85.62 246 PHE A CA 1
ATOM 1982 C C . PHE A 1 246 ? 14.244 -2.637 -5.556 1.00 85.62 246 PHE A C 1
ATOM 1984 O O . PHE A 1 246 ? 14.699 -2.499 -6.688 1.00 85.62 246 PHE A O 1
ATOM 1991 N N . ILE A 1 247 ? 14.797 -3.475 -4.678 1.00 83.75 247 ILE A N 1
ATOM 1992 C CA . ILE A 1 247 ? 15.936 -4.336 -5.011 1.00 83.75 247 ILE A CA 1
ATOM 1993 C C . ILE A 1 247 ? 15.548 -5.356 -6.085 1.00 83.75 247 ILE A C 1
ATOM 1995 O O . ILE A 1 247 ? 16.253 -5.458 -7.084 1.00 83.75 247 ILE A O 1
ATOM 1999 N N . ASN A 1 248 ? 14.415 -6.047 -5.922 1.00 85.00 248 ASN A N 1
ATOM 2000 C CA . ASN A 1 248 ? 13.911 -6.980 -6.933 1.00 85.00 248 ASN A CA 1
ATOM 2001 C C . ASN A 1 248 ? 13.689 -6.272 -8.273 1.00 85.00 248 ASN A C 1
ATOM 2003 O O . ASN A 1 248 ? 14.026 -6.805 -9.323 1.00 85.00 248 ASN A O 1
ATOM 2007 N N . PHE A 1 249 ? 13.155 -5.048 -8.236 1.00 88.75 249 PHE A N 1
ATOM 2008 C CA . PHE A 1 249 ? 13.000 -4.219 -9.423 1.00 88.75 249 PHE A CA 1
ATOM 2009 C C . PHE A 1 249 ? 14.342 -3.993 -10.128 1.00 88.75 249 PHE A C 1
ATOM 2011 O O . PHE A 1 249 ? 14.437 -4.303 -11.309 1.00 88.75 249 PHE A O 1
ATOM 2018 N N . LEU A 1 250 ? 15.386 -3.547 -9.415 1.00 88.62 250 LEU A N 1
ATOM 2019 C CA . LEU A 1 250 ? 16.731 -3.369 -9.985 1.00 88.62 250 LEU A CA 1
ATOM 2020 C C . LEU A 1 250 ? 17.310 -4.666 -10.567 1.00 88.62 250 LEU A C 1
ATOM 2022 O O . LEU A 1 250 ? 17.935 -4.614 -11.621 1.00 88.62 250 LEU A O 1
ATOM 2026 N N . GLN A 1 251 ? 17.087 -5.804 -9.908 1.00 86.94 251 GLN A N 1
ATOM 2027 C CA . GLN A 1 251 ? 17.528 -7.110 -10.404 1.00 86.94 251 GLN A CA 1
ATOM 2028 C C . GLN A 1 251 ? 16.845 -7.464 -11.726 1.00 86.94 251 GLN A C 1
ATOM 2030 O O . GLN A 1 251 ? 17.534 -7.797 -12.680 1.00 86.94 251 GLN A O 1
ATOM 2035 N N . TYR A 1 252 ? 15.526 -7.265 -11.841 1.00 90.44 252 TYR A N 1
ATOM 2036 C CA . TYR A 1 252 ? 14.830 -7.461 -13.116 1.00 90.44 252 TYR A CA 1
ATOM 2037 C C . TYR A 1 252 ? 15.355 -6.544 -14.225 1.00 90.44 252 TYR A C 1
ATOM 2039 O O . TYR A 1 252 ? 15.415 -6.972 -15.372 1.00 90.44 252 TYR A O 1
ATOM 2047 N N . ILE A 1 253 ? 15.743 -5.300 -13.912 1.00 92.62 253 ILE A N 1
ATOM 2048 C CA . ILE A 1 253 ? 16.376 -4.420 -14.909 1.00 92.62 253 ILE A CA 1
ATOM 2049 C C . ILE A 1 253 ? 17.700 -5.016 -15.386 1.00 92.62 253 ILE A C 1
ATOM 2051 O O . ILE A 1 253 ? 17.971 -5.004 -16.581 1.00 92.62 253 ILE A O 1
ATOM 2055 N N . GLU A 1 254 ? 18.534 -5.488 -14.460 1.00 91.38 254 GLU A N 1
ATOM 2056 C CA . GLU A 1 254 ? 19.848 -6.051 -14.772 1.00 91.38 254 GLU A CA 1
ATOM 2057 C C . GLU A 1 254 ? 19.732 -7.346 -15.590 1.00 91.38 254 GLU A C 1
ATOM 2059 O O . GLU A 1 254 ? 20.415 -7.480 -16.606 1.00 91.38 254 GLU A O 1
ATOM 2064 N N . ASP A 1 255 ? 18.827 -8.245 -15.196 1.00 91.44 255 ASP A N 1
ATOM 2065 C CA . ASP A 1 255 ? 18.571 -9.528 -15.862 1.00 91.44 255 ASP A CA 1
ATOM 2066 C C . ASP A 1 255 ? 17.986 -9.352 -17.271 1.00 91.44 255 ASP A C 1
ATOM 2068 O O . ASP A 1 255 ? 18.383 -10.038 -18.213 1.00 91.44 255 ASP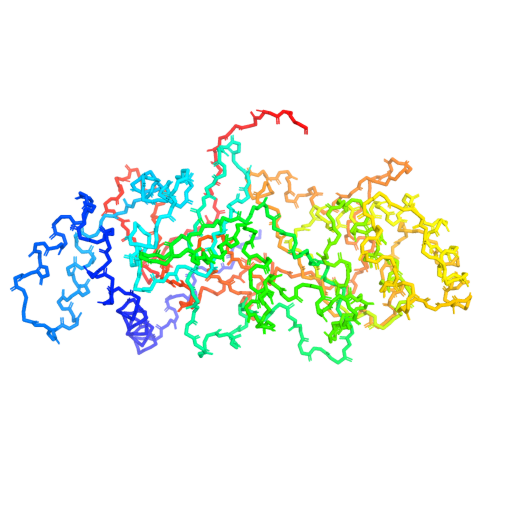 A O 1
ATOM 2072 N N . GLU A 1 256 ? 17.048 -8.415 -17.430 1.00 94.06 256 GLU A N 1
ATOM 2073 C CA . GLU A 1 256 ? 16.278 -8.226 -18.665 1.00 94.06 256 GLU A CA 1
ATOM 2074 C C . GLU A 1 256 ? 16.773 -7.034 -19.492 1.00 94.06 256 GLU A C 1
ATOM 2076 O O . GLU A 1 256 ? 16.056 -6.553 -20.374 1.00 94.06 256 GLU A O 1
ATOM 2081 N N . TRP A 1 257 ? 17.985 -6.531 -19.228 1.00 95.69 257 TRP A N 1
ATOM 2082 C CA . TRP A 1 257 ? 18.459 -5.286 -19.832 1.00 95.69 257 TRP A CA 1
ATOM 2083 C C . TRP A 1 257 ? 18.398 -5.302 -21.365 1.00 95.69 257 TRP A C 1
ATOM 2085 O O . TRP A 1 257 ? 17.696 -4.456 -21.923 1.00 95.69 257 TRP A O 1
ATOM 2095 N N . PRO A 1 258 ? 19.040 -6.246 -22.088 1.00 96.44 258 PRO A N 1
ATOM 2096 C CA . PRO A 1 258 ? 19.001 -6.211 -23.549 1.00 96.44 258 PRO A CA 1
ATOM 2097 C C . PRO A 1 258 ? 17.575 -6.335 -24.125 1.00 96.44 258 PRO A C 1
ATOM 2099 O O . PRO A 1 258 ? 17.227 -5.499 -24.961 1.00 96.44 258 PRO A O 1
ATOM 2102 N N . PRO A 1 259 ? 16.715 -7.277 -23.668 1.00 96.62 259 PRO A N 1
ATOM 2103 C CA . PRO A 1 259 ? 15.318 -7.340 -24.103 1.00 96.62 259 PRO A CA 1
ATOM 2104 C C . PRO A 1 259 ? 14.527 -6.050 -23.866 1.00 96.62 259 PRO A C 1
ATOM 2106 O O . PRO A 1 259 ? 13.779 -5.630 -24.748 1.00 96.62 259 PRO A O 1
ATOM 2109 N N . LEU A 1 260 ? 14.691 -5.404 -22.707 1.00 97.31 260 LEU A N 1
ATOM 2110 C CA . LEU A 1 260 ? 14.006 -4.149 -22.382 1.00 97.31 260 LEU A CA 1
ATOM 2111 C C . LEU A 1 260 ? 14.382 -3.033 -23.359 1.00 97.31 260 LEU A C 1
ATOM 2113 O O . LEU A 1 260 ? 13.508 -2.321 -23.852 1.00 97.31 260 LEU A O 1
ATOM 2117 N N . ILE A 1 261 ? 15.671 -2.894 -23.670 1.00 98.12 261 ILE A N 1
ATOM 2118 C CA . ILE A 1 261 ? 16.144 -1.863 -24.597 1.00 98.12 261 ILE A CA 1
ATOM 2119 C C . ILE A 1 261 ? 15.655 -2.126 -26.023 1.00 98.12 261 ILE A C 1
ATOM 2121 O O . ILE A 1 261 ? 15.229 -1.197 -26.709 1.00 98.12 261 ILE A O 1
ATOM 2125 N N . ASP A 1 262 ? 15.654 -3.385 -26.453 1.00 98.06 262 ASP A N 1
ATOM 2126 C CA . ASP A 1 262 ? 15.114 -3.786 -27.752 1.00 98.06 262 ASP A CA 1
ATOM 2127 C C . ASP A 1 262 ? 13.613 -3.491 -27.875 1.00 98.06 262 ASP A C 1
ATOM 2129 O O . ASP A 1 262 ? 13.157 -3.046 -28.932 1.00 98.06 262 ASP A O 1
ATOM 2133 N N . CYS A 1 263 ? 12.851 -3.688 -26.794 1.00 97.88 263 CYS A N 1
ATOM 2134 C CA . CYS A 1 263 ? 11.444 -3.301 -26.740 1.00 97.88 263 CYS A CA 1
ATOM 2135 C C . CYS A 1 263 ? 11.289 -1.789 -26.950 1.00 97.88 263 CYS A C 1
ATOM 2137 O O . CYS A 1 263 ? 10.485 -1.378 -27.783 1.00 97.88 263 CYS A O 1
ATOM 2139 N N . ILE A 1 264 ? 12.080 -0.964 -26.252 1.00 98.19 264 ILE A N 1
ATOM 2140 C CA . ILE A 1 264 ? 12.050 0.507 -26.379 1.00 98.19 264 ILE A CA 1
ATOM 2141 C C . ILE A 1 264 ? 12.411 0.945 -27.798 1.00 98.19 264 ILE A C 1
ATOM 2143 O O . ILE A 1 264 ? 11.726 1.786 -28.372 1.00 98.19 264 ILE A O 1
ATOM 2147 N N . GLU A 1 265 ? 13.451 0.364 -28.393 1.00 98.31 265 GLU A N 1
ATOM 2148 C CA . GLU A 1 265 ? 13.874 0.700 -29.753 1.00 98.31 265 GLU A CA 1
ATOM 2149 C C . GLU A 1 265 ? 12.778 0.416 -30.784 1.00 98.31 265 GLU A C 1
ATOM 2151 O O . GLU A 1 265 ? 12.497 1.258 -31.637 1.00 98.31 265 GLU A O 1
ATOM 2156 N N . LYS A 1 266 ? 12.157 -0.767 -30.693 1.00 97.88 266 LYS A N 1
ATOM 2157 C CA . LYS A 1 266 ? 11.194 -1.268 -31.683 1.00 97.88 266 LYS A CA 1
ATOM 2158 C C . LYS A 1 266 ? 9.753 -0.856 -31.391 1.00 97.88 266 LYS A C 1
ATOM 2160 O O . LYS A 1 266 ? 8.917 -0.980 -32.278 1.00 97.88 266 LYS A O 1
ATOM 2165 N N . GLY A 1 267 ? 9.455 -0.395 -30.177 1.00 96.62 267 GLY A N 1
ATOM 2166 C CA . GLY A 1 267 ? 8.092 -0.126 -29.714 1.00 96.62 267 GLY A CA 1
ATOM 2167 C C . GLY A 1 267 ? 7.236 -1.388 -29.609 1.00 96.62 267 GLY A C 1
ATOM 2168 O O . GLY A 1 267 ? 6.035 -1.330 -29.844 1.00 96.62 267 GLY A O 1
ATOM 2169 N N . ILE A 1 268 ? 7.846 -2.539 -29.311 1.00 95.38 268 ILE A N 1
ATOM 2170 C CA . ILE A 1 268 ? 7.158 -3.836 -29.240 1.00 95.38 268 ILE A CA 1
ATOM 2171 C C . ILE A 1 268 ? 7.304 -4.382 -27.827 1.00 95.38 268 ILE A C 1
ATOM 2173 O O . ILE A 1 268 ? 8.418 -4.508 -27.327 1.00 95.38 268 ILE A O 1
ATOM 2177 N N . ILE A 1 269 ? 6.185 -4.725 -27.191 1.00 94.88 269 ILE A N 1
ATOM 2178 C CA . ILE A 1 269 ? 6.177 -5.318 -25.852 1.00 94.88 269 ILE A CA 1
ATOM 2179 C C . ILE A 1 269 ? 6.304 -6.838 -25.982 1.00 94.88 269 ILE A C 1
ATOM 2181 O O . ILE A 1 269 ? 5.426 -7.494 -26.552 1.00 94.88 269 ILE A O 1
ATOM 2185 N N . SER A 1 270 ? 7.380 -7.392 -25.415 1.00 92.25 270 SER A N 1
ATOM 2186 C CA . SER A 1 270 ? 7.640 -8.835 -25.371 1.00 92.25 270 SER A CA 1
ATOM 2187 C C . SER A 1 270 ? 6.463 -9.644 -24.833 1.00 92.25 270 SER A C 1
ATOM 2189 O O . SER A 1 270 ? 5.671 -9.175 -24.008 1.00 92.25 270 SER A O 1
ATOM 2191 N N . ASP A 1 271 ? 6.364 -10.892 -25.289 1.00 89.00 271 ASP A N 1
ATOM 2192 C CA . ASP A 1 271 ? 5.370 -11.808 -24.752 1.00 89.00 271 ASP A CA 1
ATOM 2193 C C . ASP A 1 271 ? 5.720 -12.279 -23.344 1.00 89.00 271 ASP A C 1
ATOM 2195 O O . ASP A 1 271 ? 6.860 -12.637 -23.050 1.00 89.00 271 ASP A O 1
ATOM 2199 N N . MET A 1 272 ? 4.735 -12.198 -22.454 1.00 89.88 272 MET A N 1
ATOM 2200 C CA . MET A 1 272 ? 4.884 -12.461 -21.029 1.00 89.88 272 MET A CA 1
ATOM 2201 C C . MET A 1 272 ? 3.619 -13.132 -20.508 1.00 89.88 272 MET A C 1
ATOM 2203 O O . MET A 1 272 ? 2.511 -12.894 -20.985 1.00 89.88 272 MET A O 1
ATOM 2207 N N . GLU A 1 273 ? 3.791 -13.958 -19.484 1.00 87.62 273 GLU A N 1
ATOM 2208 C CA . GLU A 1 273 ? 2.713 -14.767 -18.931 1.00 87.62 273 GLU A CA 1
ATOM 2209 C C . GLU A 1 273 ? 1.546 -13.913 -18.400 1.00 87.62 273 GLU A C 1
ATOM 2211 O O . GLU A 1 273 ? 1.746 -12.976 -17.621 1.00 87.62 273 GLU A O 1
ATOM 2216 N N . ASN A 1 274 ? 0.316 -14.306 -18.751 1.00 86.38 274 ASN A N 1
ATOM 2217 C CA . ASN A 1 274 ? -0.933 -13.722 -18.251 1.00 86.38 274 ASN A CA 1
ATOM 2218 C C . ASN A 1 274 ? -1.106 -12.223 -18.570 1.00 86.38 274 ASN A C 1
ATOM 2220 O O . ASN A 1 274 ? -1.532 -11.454 -17.701 1.00 86.38 274 ASN A O 1
ATOM 2224 N N . MET A 1 275 ? -0.783 -11.806 -19.801 1.00 90.06 275 MET A N 1
ATOM 2225 C CA . MET A 1 275 ? -0.949 -10.417 -20.258 1.00 90.06 275 MET A CA 1
ATOM 2226 C C . MET A 1 275 ? -1.971 -10.204 -21.379 1.00 90.06 275 MET A C 1
ATOM 2228 O O . MET A 1 275 ? -2.192 -9.060 -21.779 1.00 90.06 275 MET A O 1
ATOM 2232 N N . ASP A 1 276 ? -2.618 -11.256 -21.882 1.00 90.75 276 ASP A N 1
ATOM 2233 C CA . ASP A 1 276 ? -3.522 -11.153 -23.038 1.00 90.75 276 ASP A CA 1
ATOM 2234 C C . ASP A 1 276 ? -4.630 -10.112 -22.836 1.00 90.75 276 ASP A C 1
ATOM 2236 O O . ASP A 1 276 ? -4.976 -9.371 -23.752 1.00 90.75 276 ASP A O 1
ATOM 2240 N N . HIS A 1 277 ? -5.148 -9.995 -21.609 1.00 90.44 277 HIS A N 1
ATOM 2241 C CA . HIS A 1 277 ? -6.230 -9.066 -21.272 1.00 90.44 277 HIS A CA 1
ATOM 2242 C C . HIS A 1 277 ? -5.811 -7.592 -21.235 1.00 90.44 277 HIS A C 1
ATOM 2244 O O . HIS A 1 277 ? -6.689 -6.735 -21.219 1.00 90.44 277 HIS A O 1
ATOM 2250 N N . VAL A 1 278 ? -4.509 -7.286 -21.191 1.00 92.25 278 VAL A N 1
ATOM 2251 C CA . VAL A 1 278 ? -3.969 -5.911 -21.139 1.00 92.25 278 VAL A CA 1
ATOM 2252 C C . VAL A 1 278 ? -3.153 -5.534 -22.373 1.00 92.25 278 VAL A C 1
ATOM 2254 O O . VAL A 1 278 ? -2.917 -4.347 -22.588 1.00 92.25 278 VAL A O 1
ATOM 2257 N N . ARG A 1 279 ? -2.737 -6.512 -23.188 1.00 92.62 279 ARG A N 1
ATOM 2258 C CA . ARG A 1 279 ? -1.794 -6.337 -24.303 1.00 92.62 279 ARG A CA 1
ATOM 2259 C C . ARG A 1 279 ? -2.177 -5.203 -25.248 1.00 92.62 279 ARG A C 1
ATOM 2261 O O . ARG A 1 279 ? -1.392 -4.275 -25.414 1.00 92.62 279 ARG A O 1
ATOM 2268 N N . GLU A 1 280 ? -3.388 -5.243 -25.800 1.00 92.19 280 GLU A N 1
ATOM 2269 C CA . GLU A 1 280 ? -3.874 -4.228 -26.747 1.00 92.19 280 GLU A CA 1
ATOM 2270 C C . GLU A 1 280 ? -3.781 -2.813 -26.153 1.00 92.19 280 GLU A C 1
ATOM 2272 O O . GLU A 1 280 ? -3.338 -1.865 -26.803 1.00 92.19 280 GLU A O 1
ATOM 2277 N N . SER A 1 281 ? -4.158 -2.673 -24.881 1.00 92.19 281 SER A N 1
ATOM 2278 C CA . SER A 1 281 ? -4.104 -1.392 -24.187 1.00 92.19 281 SER A CA 1
ATOM 2279 C C . SER A 1 281 ? -2.673 -0.910 -23.952 1.00 92.19 281 SER A C 1
ATOM 2281 O O . SER A 1 281 ? -2.437 0.296 -23.970 1.00 92.19 281 SER A O 1
ATOM 2283 N N . LEU A 1 282 ? -1.730 -1.815 -23.687 1.00 93.50 282 LEU A N 1
ATOM 2284 C CA . LEU A 1 282 ? -0.327 -1.467 -23.459 1.00 93.50 282 LEU A CA 1
ATOM 2285 C C . LEU A 1 282 ? 0.368 -1.062 -24.761 1.00 93.50 282 LEU A C 1
ATOM 2287 O O . LEU A 1 282 ? 1.056 -0.047 -24.791 1.00 93.50 282 LEU A O 1
ATOM 2291 N N . GLU A 1 283 ? 0.153 -1.815 -25.840 1.00 92.81 283 GLU A N 1
ATOM 2292 C CA . GLU A 1 283 ? 0.761 -1.560 -27.153 1.00 92.81 283 GLU A CA 1
ATOM 2293 C C . GLU A 1 283 ? 0.298 -0.223 -27.747 1.00 92.81 283 GLU A C 1
ATOM 2295 O O . GLU A 1 283 ? 1.097 0.504 -28.330 1.00 92.81 283 GLU A O 1
ATOM 2300 N N . LYS A 1 284 ? -0.958 0.181 -27.506 1.00 91.62 284 LYS A N 1
ATOM 2301 C CA . LYS A 1 284 ? -1.467 1.510 -27.892 1.00 91.62 284 LYS A CA 1
ATOM 2302 C C . LYS A 1 284 ? -0.681 2.671 -27.267 1.00 91.62 284 LYS A C 1
ATOM 2304 O O . LYS A 1 284 ? -0.647 3.768 -27.821 1.00 91.62 284 LYS A O 1
ATOM 2309 N N . HIS A 1 285 ? -0.089 2.427 -26.104 1.00 90.62 285 HIS A N 1
ATOM 2310 C CA . HIS A 1 285 ? 0.589 3.414 -25.269 1.00 90.62 285 HIS A CA 1
ATOM 2311 C C . HIS A 1 285 ? 2.115 3.333 -25.365 1.00 90.62 285 HIS A C 1
ATOM 2313 O O . HIS A 1 285 ? 2.806 4.102 -24.697 1.00 90.62 285 HIS A O 1
ATOM 2319 N N . PHE A 1 286 ? 2.651 2.425 -26.183 1.00 93.69 286 PHE A N 1
ATOM 2320 C CA . PHE A 1 286 ? 4.082 2.177 -26.276 1.00 93.69 286 PHE A CA 1
ATOM 2321 C C . PHE A 1 286 ? 4.587 2.386 -27.703 1.00 93.69 286 PHE A C 1
ATOM 2323 O O . PHE A 1 286 ? 4.311 1.604 -28.607 1.00 93.69 286 PHE A O 1
ATOM 2330 N N . THR A 1 287 ? 5.326 3.474 -27.911 1.00 94.50 287 THR A N 1
ATOM 2331 C CA . THR A 1 287 ? 5.829 3.871 -29.231 1.00 94.50 287 THR A CA 1
ATOM 2332 C C . THR A 1 287 ? 7.331 3.612 -29.366 1.00 94.50 287 THR A C 1
ATOM 2334 O O . THR A 1 287 ? 8.053 3.802 -28.383 1.00 94.50 287 THR A O 1
ATOM 2337 N N . PRO A 1 288 ? 7.834 3.273 -30.570 1.00 97.62 288 PRO A N 1
ATOM 2338 C CA . PRO A 1 288 ? 9.266 3.100 -30.809 1.00 97.62 288 PRO A CA 1
ATOM 2339 C C . PRO A 1 288 ? 10.072 4.354 -30.447 1.00 97.62 288 PRO A C 1
ATOM 2341 O O . PRO A 1 288 ? 9.714 5.465 -30.842 1.00 97.62 288 PRO A O 1
ATOM 2344 N N . ASN A 1 289 ? 11.179 4.180 -29.726 1.00 97.81 289 ASN A N 1
ATOM 2345 C CA . ASN A 1 289 ? 12.080 5.256 -29.322 1.00 97.81 289 ASN A CA 1
ATOM 2346 C C . ASN A 1 289 ? 13.561 4.830 -29.448 1.00 97.81 289 ASN A C 1
ATOM 2348 O O . ASN A 1 289 ? 14.231 4.555 -28.447 1.00 97.81 289 ASN A O 1
ATOM 2352 N N . PRO A 1 290 ? 14.106 4.779 -30.680 1.00 97.88 290 PRO A N 1
ATOM 2353 C CA . PRO A 1 290 ? 15.481 4.340 -30.926 1.00 97.88 290 PRO A CA 1
ATOM 2354 C C . PRO A 1 290 ? 16.537 5.270 -30.313 1.00 97.88 290 PRO A C 1
ATOM 2356 O O . PRO A 1 290 ? 17.599 4.802 -29.910 1.00 97.88 290 PRO A O 1
ATOM 2359 N N . LEU A 1 291 ? 16.247 6.573 -30.195 1.00 97.75 291 LEU A N 1
ATOM 2360 C CA . LEU A 1 291 ? 17.155 7.536 -29.563 1.00 97.75 291 LEU A CA 1
ATOM 2361 C C . LEU A 1 291 ? 17.341 7.221 -28.080 1.00 97.75 291 LEU A C 1
ATOM 2363 O O . LEU A 1 291 ? 18.471 7.119 -27.605 1.00 97.75 291 LEU A O 1
ATOM 2367 N N . ARG A 1 292 ? 16.233 6.995 -27.366 1.00 96.88 292 ARG A N 1
ATOM 2368 C CA . ARG A 1 292 ? 16.282 6.602 -25.958 1.00 96.88 292 ARG A CA 1
ATOM 2369 C C . ARG A 1 292 ? 16.943 5.242 -25.776 1.00 96.88 292 ARG A C 1
ATOM 2371 O O . ARG A 1 292 ? 17.716 5.060 -24.845 1.00 96.88 292 ARG A O 1
ATOM 2378 N N . ALA A 1 293 ? 16.676 4.291 -26.668 1.00 98.19 293 ALA A N 1
ATOM 2379 C CA . ALA A 1 293 ? 17.341 2.995 -26.623 1.00 98.19 293 ALA A CA 1
ATOM 2380 C C . ALA A 1 293 ? 18.867 3.127 -26.778 1.00 98.19 293 ALA A C 1
ATOM 2382 O O . ALA A 1 293 ? 19.603 2.519 -26.006 1.00 98.19 293 ALA A O 1
ATOM 2383 N N . ALA A 1 294 ? 19.352 3.944 -27.719 1.00 97.94 294 ALA A N 1
ATOM 2384 C CA . ALA A 1 294 ? 20.783 4.198 -27.899 1.00 97.94 294 ALA A CA 1
ATOM 2385 C C . ALA A 1 294 ? 21.425 4.826 -26.650 1.00 97.94 294 ALA A C 1
ATOM 2387 O O . ALA A 1 294 ? 22.436 4.317 -26.173 1.00 97.94 294 ALA A O 1
ATOM 2388 N N . GLU A 1 295 ? 20.791 5.850 -26.070 1.00 97.19 295 GLU A N 1
ATOM 2389 C CA . GLU A 1 295 ? 21.221 6.469 -24.808 1.00 97.19 295 GLU A CA 1
ATOM 2390 C C . GLU A 1 295 ? 21.338 5.429 -23.680 1.00 97.19 295 GLU A C 1
ATOM 2392 O O . GLU A 1 295 ? 22.355 5.340 -22.991 1.00 97.19 295 GLU A O 1
ATOM 2397 N N . LEU A 1 296 ? 20.320 4.580 -23.516 1.00 97.19 296 LEU A N 1
ATOM 2398 C CA . LEU A 1 296 ? 20.339 3.531 -22.501 1.00 97.19 296 LEU A CA 1
ATOM 2399 C C . LEU A 1 296 ? 21.454 2.505 -22.767 1.00 97.19 296 LEU A C 1
ATOM 2401 O O . LEU A 1 296 ? 22.118 2.082 -21.824 1.00 97.19 296 LEU A O 1
ATOM 2405 N N . ARG A 1 297 ? 21.740 2.139 -24.025 1.00 97.31 297 ARG A N 1
ATOM 2406 C CA . ARG A 1 297 ? 22.874 1.246 -24.351 1.00 97.31 297 ARG A CA 1
ATOM 2407 C C . ARG A 1 297 ? 24.216 1.834 -23.926 1.00 97.31 297 ARG A C 1
ATOM 2409 O O . ARG A 1 297 ? 25.057 1.081 -23.441 1.00 97.31 297 ARG A O 1
ATOM 2416 N N . GLU A 1 298 ? 24.402 3.145 -24.066 1.00 96.44 298 GLU A N 1
ATOM 2417 C CA . GLU A 1 298 ? 25.614 3.832 -23.601 1.00 96.44 298 GLU A CA 1
ATOM 2418 C C . GLU A 1 298 ? 25.734 3.830 -22.070 1.00 96.44 298 GLU A C 1
ATOM 2420 O O . GLU A 1 298 ? 26.835 3.691 -21.536 1.00 96.44 298 GLU A O 1
ATOM 2425 N N . ILE A 1 299 ? 24.611 3.948 -21.353 1.00 95.19 299 ILE A N 1
ATOM 2426 C CA . ILE A 1 299 ? 24.582 3.918 -19.882 1.00 95.19 299 ILE A CA 1
ATOM 2427 C C . ILE A 1 299 ? 24.842 2.503 -19.341 1.00 95.19 299 ILE A C 1
ATO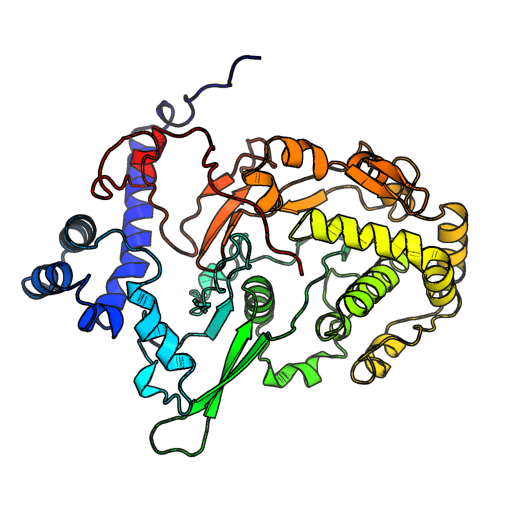M 2429 O O . ILE A 1 299 ? 25.573 2.344 -18.358 1.00 95.19 299 ILE A O 1
ATOM 2433 N N . GLY A 1 300 ? 24.245 1.488 -19.968 1.00 95.00 300 GLY A N 1
ATOM 2434 C CA . GLY A 1 300 ? 24.304 0.094 -19.529 1.00 95.00 300 GLY A CA 1
ATOM 2435 C C . GLY A 1 300 ? 23.389 -0.238 -18.335 1.00 95.00 300 GLY A C 1
ATOM 2436 O O . GLY A 1 300 ? 22.691 0.636 -17.811 1.00 95.00 300 GLY A O 1
ATOM 2437 N N . PRO A 1 301 ? 23.364 -1.513 -17.901 1.00 93.56 301 PRO A N 1
ATOM 2438 C CA . PRO A 1 301 ? 22.503 -1.979 -16.813 1.00 93.56 301 PRO A CA 1
ATOM 2439 C C . PRO A 1 301 ? 22.908 -1.398 -15.444 1.00 93.56 301 PRO A C 1
ATOM 2441 O O . PRO A 1 301 ? 24.002 -0.834 -15.296 1.00 93.56 301 PRO A O 1
ATOM 2444 N N . PRO A 1 302 ? 22.058 -1.546 -14.407 1.00 89.00 302 PRO A N 1
ATOM 2445 C CA . PRO A 1 302 ? 22.398 -1.146 -13.047 1.00 89.00 302 PRO A CA 1
ATOM 2446 C C . PRO A 1 302 ? 23.707 -1.791 -12.580 1.00 89.00 302 PRO A C 1
ATOM 2448 O O . PRO A 1 302 ? 23.821 -3.004 -12.481 1.00 89.00 302 PRO A O 1
ATOM 2451 N N . GLY A 1 303 ? 24.704 -0.977 -12.235 1.00 82.12 303 GLY A N 1
ATOM 2452 C CA . GLY A 1 303 ? 25.990 -1.502 -11.760 1.00 82.12 303 GLY A CA 1
ATOM 2453 C C . GLY A 1 303 ? 27.035 -0.438 -11.462 1.00 82.12 303 GLY A C 1
ATOM 2454 O O . GLY A 1 303 ? 27.873 -0.619 -10.580 1.00 82.12 303 GLY A O 1
ATOM 2455 N N . ILE A 1 304 ? 26.931 0.707 -12.132 1.00 84.94 304 ILE A N 1
ATOM 2456 C CA . ILE A 1 304 ? 27.794 1.868 -11.910 1.00 84.94 304 ILE A CA 1
ATOM 2457 C C . ILE A 1 304 ? 27.240 2.817 -10.843 1.00 84.94 304 ILE A C 1
ATOM 2459 O O . ILE A 1 304 ? 26.042 2.844 -10.539 1.00 84.94 304 ILE A O 1
ATOM 2463 N N . GLN A 1 305 ? 28.124 3.653 -10.297 1.00 86.00 305 GLN A N 1
ATOM 2464 C CA . GLN A 1 305 ? 27.726 4.675 -9.338 1.00 86.00 305 GLN A CA 1
ATOM 2465 C C . GLN A 1 305 ? 26.818 5.726 -9.990 1.00 86.00 305 GLN A C 1
ATOM 2467 O O . GLN A 1 305 ? 27.172 6.321 -11.013 1.00 86.00 305 GLN A O 1
ATOM 2472 N N . GLY A 1 306 ? 25.683 6.009 -9.348 1.00 87.38 306 GLY A N 1
ATOM 2473 C CA . GLY A 1 306 ? 24.721 7.008 -9.815 1.00 87.38 306 GLY A CA 1
ATOM 2474 C C . GLY A 1 306 ? 23.992 6.607 -11.092 1.00 87.38 306 GLY A C 1
ATOM 2475 O O . GLY A 1 306 ? 23.540 7.485 -11.817 1.00 87.38 306 GLY A O 1
ATOM 2476 N N . TRP A 1 307 ? 23.897 5.307 -11.379 1.00 91.38 307 TRP A N 1
ATOM 2477 C CA . TRP A 1 307 ? 23.153 4.767 -12.514 1.00 91.38 307 TRP A CA 1
ATOM 2478 C C . TRP A 1 307 ? 21.745 5.368 -12.649 1.00 91.38 307 TRP A C 1
ATOM 2480 O O . TRP A 1 307 ? 21.399 5.833 -13.728 1.00 91.38 307 TRP A O 1
ATOM 2490 N N . ALA A 1 308 ? 20.968 5.462 -11.563 1.00 88.44 308 ALA A N 1
ATOM 2491 C CA . ALA A 1 308 ? 19.597 5.984 -11.638 1.00 88.44 308 ALA A CA 1
ATOM 2492 C C . ALA A 1 308 ? 19.548 7.444 -12.132 1.00 88.44 308 ALA A C 1
ATOM 2494 O O . ALA A 1 308 ? 18.710 7.788 -12.955 1.00 88.44 308 ALA A O 1
ATOM 2495 N N . VAL A 1 309 ? 20.495 8.281 -11.695 1.00 88.38 309 VAL A N 1
ATOM 2496 C CA . VAL A 1 309 ? 20.615 9.690 -12.120 1.00 88.38 309 VAL A CA 1
ATOM 2497 C C . VAL A 1 309 ? 21.118 9.814 -13.563 1.00 88.38 309 VAL A C 1
ATOM 2499 O O . VAL A 1 309 ? 20.876 10.820 -14.226 1.00 88.38 309 VAL A O 1
ATOM 2502 N N . ARG A 1 310 ? 21.826 8.799 -14.073 1.00 91.38 310 ARG A N 1
ATOM 2503 C CA . ARG A 1 310 ? 22.216 8.733 -15.488 1.00 91.38 310 ARG A CA 1
ATOM 2504 C C . ARG A 1 310 ? 21.045 8.321 -16.369 1.00 91.38 310 ARG A C 1
ATOM 2506 O O . ARG A 1 310 ? 20.905 8.863 -17.445 1.00 91.38 310 ARG A O 1
ATOM 2513 N N . VAL A 1 311 ? 20.210 7.391 -15.913 1.00 91.88 311 VAL A N 1
ATOM 2514 C CA . VAL A 1 311 ? 19.010 6.982 -16.653 1.00 91.88 311 VAL A CA 1
ATOM 2515 C C . VAL A 1 311 ? 17.959 8.088 -16.637 1.00 91.88 311 VAL A C 1
ATOM 2517 O O . VAL A 1 311 ? 17.378 8.402 -17.671 1.00 91.88 311 VAL A O 1
ATOM 2520 N N . TRP A 1 312 ? 17.715 8.701 -15.483 1.00 90.06 312 TRP A N 1
ATOM 2521 C CA . TRP A 1 312 ? 16.697 9.730 -15.309 1.00 90.06 312 TRP A CA 1
ATOM 2522 C C . TRP A 1 312 ? 17.365 11.032 -14.877 1.00 90.06 312 TRP A C 1
ATOM 2524 O O . TRP A 1 312 ? 17.487 11.316 -13.688 1.00 90.06 312 TRP A O 1
ATOM 2534 N N . HIS A 1 313 ? 17.836 11.825 -15.837 1.00 76.88 313 HIS A N 1
ATOM 2535 C CA . HIS A 1 313 ? 18.610 13.041 -15.562 1.00 76.88 313 HIS A CA 1
ATOM 2536 C C . HIS A 1 313 ? 17.857 14.081 -14.714 1.00 76.88 313 HIS A C 1
ATOM 2538 O O . HIS A 1 313 ? 18.470 14.747 -13.879 1.00 76.88 313 HIS A O 1
ATOM 2544 N N . ASP A 1 314 ? 16.528 14.136 -14.838 1.00 66.62 314 ASP A N 1
ATOM 2545 C CA . ASP A 1 314 ? 15.665 15.014 -14.037 1.00 66.62 314 ASP A CA 1
ATOM 2546 C C . ASP A 1 314 ? 15.253 14.402 -12.679 1.00 66.62 314 ASP A C 1
ATOM 2548 O O . ASP A 1 314 ? 14.545 15.047 -11.897 1.00 66.62 314 ASP A O 1
ATOM 2552 N N . SER A 1 315 ? 15.722 13.187 -12.342 1.00 56.81 315 SER A N 1
ATOM 2553 C CA . SER A 1 315 ? 15.477 12.501 -11.056 1.00 56.81 315 SER A CA 1
ATOM 2554 C C . SER A 1 315 ? 16.255 13.125 -9.896 1.00 56.81 315 SER A C 1
ATOM 2556 O O . SER A 1 315 ? 17.098 12.521 -9.237 1.00 56.81 315 SER A O 1
ATOM 2558 N N . THR A 1 316 ? 15.985 14.395 -9.618 1.00 54.44 316 THR A N 1
ATOM 2559 C CA . THR A 1 316 ? 16.778 15.162 -8.657 1.00 54.44 316 THR A CA 1
ATOM 2560 C C . THR A 1 316 ? 16.369 14.993 -7.200 1.00 54.44 316 THR A C 1
ATOM 2562 O O . THR A 1 316 ? 17.106 15.494 -6.357 1.00 54.44 316 THR A O 1
ATOM 2565 N N . LYS A 1 317 ? 15.220 14.393 -6.838 1.00 61.31 317 LYS A N 1
ATOM 2566 C CA . LYS A 1 317 ? 14.623 14.815 -5.551 1.00 61.31 317 LYS A CA 1
ATOM 2567 C C . LYS A 1 317 ? 14.271 13.762 -4.514 1.00 61.31 317 LYS A C 1
ATOM 2569 O O . LYS A 1 317 ? 14.455 14.075 -3.339 1.00 61.31 317 LYS A O 1
ATOM 2574 N N . LEU A 1 318 ? 13.802 12.554 -4.837 1.00 62.91 318 LEU A N 1
ATOM 2575 C CA . LEU A 1 318 ? 13.373 11.677 -3.741 1.00 62.91 318 LEU A CA 1
ATOM 2576 C C . LEU A 1 318 ? 13.149 10.221 -4.125 1.00 62.91 318 LEU A C 1
ATOM 2578 O O . LEU A 1 318 ? 12.410 9.920 -5.063 1.00 62.91 318 LEU A O 1
ATOM 2582 N N . ILE A 1 319 ? 13.692 9.323 -3.306 1.00 65.06 319 ILE A N 1
ATOM 2583 C CA . ILE A 1 319 ? 13.294 7.923 -3.270 1.00 65.06 319 ILE A CA 1
ATOM 2584 C C . ILE A 1 319 ? 12.516 7.651 -2.001 1.00 65.06 319 ILE A C 1
ATOM 2586 O O . ILE A 1 319 ? 13.057 7.707 -0.897 1.00 65.06 319 ILE A O 1
ATOM 2590 N N . ARG A 1 320 ? 11.224 7.362 -2.169 1.00 68.31 320 ARG A N 1
ATOM 2591 C CA . ARG A 1 320 ? 10.339 7.058 -1.046 1.00 68.31 320 ARG A CA 1
ATOM 2592 C C . ARG A 1 320 ? 10.258 5.552 -0.863 1.00 68.31 320 ARG A C 1
ATOM 2594 O O . ARG A 1 320 ? 9.622 4.893 -1.679 1.00 68.31 320 ARG A O 1
ATOM 2601 N N . ILE A 1 321 ? 10.925 5.037 0.167 1.00 65.12 321 ILE A N 1
ATOM 2602 C CA . ILE A 1 321 ? 11.005 3.611 0.490 1.00 65.12 321 ILE A CA 1
ATOM 2603 C C . ILE A 1 321 ? 10.709 3.405 1.970 1.00 65.12 321 ILE A C 1
ATOM 2605 O O . ILE A 1 321 ? 11.461 3.890 2.817 1.00 65.12 321 ILE A O 1
ATOM 2609 N N . THR A 1 322 ? 9.656 2.652 2.297 1.00 63.47 322 THR A N 1
ATOM 2610 C CA . THR A 1 322 ? 9.467 2.194 3.678 1.00 63.47 322 THR A CA 1
ATOM 2611 C C . THR A 1 322 ? 10.459 1.072 3.958 1.00 63.47 322 THR A C 1
ATOM 2613 O O . THR A 1 322 ? 10.745 0.205 3.124 1.00 63.47 322 THR A O 1
ATOM 2616 N N . ARG A 1 323 ? 11.027 1.090 5.160 1.00 64.56 323 ARG A N 1
ATOM 2617 C CA . ARG A 1 323 ? 11.918 0.028 5.615 1.00 64.56 323 ARG A CA 1
ATOM 2618 C C . ARG A 1 323 ? 11.145 -1.285 5.743 1.00 64.56 323 ARG A C 1
ATOM 2620 O O . ARG A 1 323 ? 10.033 -1.300 6.263 1.00 64.56 323 ARG A O 1
ATOM 2627 N N . ASP A 1 324 ? 11.758 -2.387 5.314 1.00 60.59 324 ASP A N 1
ATOM 2628 C CA . ASP A 1 324 ? 11.147 -3.710 5.438 1.00 60.59 324 ASP A CA 1
ATOM 2629 C C . ASP A 1 324 ? 10.827 -4.038 6.911 1.00 60.59 324 ASP A C 1
ATOM 2631 O O . ASP A 1 324 ? 11.699 -3.864 7.773 1.00 60.59 324 ASP A O 1
ATOM 2635 N N . PRO A 1 325 ? 9.635 -4.579 7.223 1.00 56.12 325 PRO A N 1
ATOM 2636 C CA . PRO A 1 325 ? 9.280 -5.009 8.578 1.00 56.12 325 PRO A CA 1
ATOM 2637 C C . PRO A 1 325 ? 10.272 -6.032 9.153 1.00 56.12 325 PRO A C 1
ATOM 2639 O O . PRO A 1 325 ? 10.697 -5.919 10.302 1.00 56.12 325 PRO A O 1
ATOM 2642 N N . ALA A 1 326 ? 10.753 -6.965 8.323 1.00 46.94 326 ALA A N 1
ATOM 2643 C CA . ALA A 1 326 ? 11.801 -7.922 8.695 1.00 46.94 326 ALA A CA 1
ATOM 2644 C C . ALA A 1 326 ? 13.148 -7.245 9.013 1.00 46.94 326 ALA A C 1
ATOM 2646 O O . ALA A 1 326 ? 13.965 -7.773 9.767 1.00 46.94 326 ALA A O 1
ATOM 2647 N N . ALA A 1 327 ? 13.388 -6.045 8.472 1.00 44.44 327 ALA A N 1
ATOM 2648 C CA . ALA A 1 327 ? 14.588 -5.289 8.778 1.00 44.44 327 ALA A CA 1
ATOM 2649 C C . ALA A 1 327 ? 14.522 -4.571 10.130 1.00 44.44 327 ALA A C 1
ATOM 2651 O O . ALA A 1 327 ? 15.570 -4.148 10.626 1.00 44.44 327 ALA A O 1
ATOM 2652 N N . ALA A 1 328 ? 13.336 -4.408 10.728 1.00 45.62 328 ALA A N 1
ATOM 2653 C CA . ALA A 1 328 ? 13.166 -3.817 12.055 1.00 45.62 328 ALA A CA 1
ATOM 2654 C C . ALA A 1 328 ? 13.618 -4.766 13.178 1.00 45.62 328 ALA A C 1
ATOM 2656 O O . ALA A 1 328 ? 14.244 -4.305 14.130 1.00 45.62 328 ALA A O 1
ATOM 2657 N N . SER A 1 329 ? 13.397 -6.076 13.021 1.00 37.84 329 SER A N 1
ATOM 2658 C CA . SER A 1 329 ? 13.710 -7.105 14.024 1.00 37.84 329 SER A CA 1
ATOM 2659 C C . SER A 1 329 ? 15.156 -7.622 13.984 1.00 37.84 329 SER A C 1
ATOM 2661 O O . SER A 1 329 ? 15.581 -8.321 14.902 1.00 37.84 329 SER A O 1
ATOM 2663 N N . VAL A 1 330 ? 15.946 -7.267 12.959 1.00 37.69 330 VAL A N 1
ATOM 2664 C CA . VAL A 1 330 ? 17.320 -7.769 12.779 1.00 37.69 330 VAL A CA 1
ATOM 2665 C C . VAL A 1 330 ? 18.323 -6.607 12.659 1.00 37.69 330 VAL A C 1
ATOM 2667 O O . VAL A 1 330 ? 18.347 -5.914 11.638 1.00 37.69 330 VAL A O 1
ATOM 2670 N N . PRO A 1 331 ? 19.242 -6.409 13.628 1.00 42.00 331 PRO A N 1
ATOM 2671 C CA . PRO A 1 331 ? 20.292 -5.384 13.549 1.00 42.00 331 PRO A CA 1
ATOM 2672 C C . PRO A 1 331 ? 21.155 -5.482 12.278 1.00 42.00 331 PRO A C 1
ATOM 2674 O O . PRO A 1 331 ? 21.570 -4.468 11.719 1.00 42.00 331 PRO A O 1
ATOM 2677 N N . LYS A 1 332 ? 21.363 -6.702 11.765 1.00 39.38 332 LYS A N 1
ATOM 2678 C CA . LYS A 1 332 ? 22.079 -6.989 10.509 1.00 39.38 332 LYS A CA 1
ATOM 2679 C C . LYS A 1 332 ? 21.306 -6.518 9.268 1.00 39.38 332 LYS A C 1
ATOM 2681 O O . LYS A 1 332 ? 21.912 -6.079 8.296 1.00 39.38 332 LYS A O 1
ATOM 2686 N N . ALA A 1 333 ? 19.974 -6.507 9.315 1.00 38.84 333 ALA A N 1
ATOM 2687 C CA . ALA A 1 333 ? 19.134 -6.084 8.200 1.00 38.84 333 ALA A CA 1
ATOM 2688 C C . ALA A 1 333 ? 19.103 -4.559 7.998 1.00 38.84 333 ALA A C 1
ATOM 2690 O O . ALA A 1 333 ? 18.945 -4.109 6.864 1.00 38.84 333 ALA A O 1
ATOM 2691 N N . ARG A 1 334 ? 19.418 -3.755 9.035 1.00 45.41 334 ARG A N 1
ATOM 2692 C CA . ARG A 1 334 ? 19.756 -2.318 8.880 1.00 45.41 334 ARG A CA 1
ATOM 2693 C C . ARG A 1 334 ? 20.914 -2.081 7.903 1.00 45.41 334 ARG A C 1
ATOM 2695 O O . ARG A 1 334 ? 21.007 -1.003 7.322 1.00 45.41 334 ARG A O 1
ATOM 2702 N N . GLN A 1 335 ? 21.802 -3.064 7.747 1.00 45.97 335 GLN A N 1
ATOM 2703 C CA . GLN A 1 335 ? 22.917 -3.023 6.801 1.00 45.97 335 GLN A CA 1
ATOM 2704 C C . GLN A 1 335 ? 22.615 -3.759 5.488 1.00 45.97 335 GLN A C 1
ATOM 2706 O O . GLN A 1 335 ? 23.266 -3.464 4.490 1.00 45.97 335 GLN A O 1
ATOM 2711 N N . LEU A 1 336 ? 21.658 -4.697 5.470 1.00 44.50 336 LEU A N 1
ATOM 2712 C CA . LEU A 1 336 ? 21.345 -5.505 4.286 1.00 44.50 336 LEU A CA 1
ATOM 2713 C C . LEU A 1 336 ? 20.472 -4.777 3.269 1.00 44.50 336 LEU A C 1
ATOM 2715 O O . LEU A 1 336 ? 20.769 -4.906 2.097 1.00 44.50 336 LEU A O 1
ATOM 2719 N N . TRP A 1 337 ? 19.499 -3.940 3.653 1.00 58.03 337 TRP A N 1
ATOM 2720 C CA . TRP A 1 337 ? 18.762 -3.148 2.642 1.00 58.03 337 TRP A CA 1
ATOM 2721 C C . TRP A 1 337 ? 19.677 -2.161 1.903 1.00 58.03 337 TRP A C 1
ATOM 2723 O O . TRP A 1 337 ? 19.386 -1.725 0.794 1.00 58.03 337 TRP A O 1
ATOM 2733 N N . LYS A 1 338 ? 20.833 -1.833 2.497 1.00 58.38 338 LYS A N 1
ATOM 2734 C CA . LYS A 1 338 ? 21.867 -1.050 1.824 1.00 58.38 338 LYS A CA 1
ATOM 2735 C C . LYS A 1 338 ? 22.569 -1.841 0.734 1.00 58.38 338 LYS A C 1
ATOM 2737 O O . LYS A 1 338 ? 23.438 -1.245 0.121 1.00 58.38 338 LYS A O 1
ATOM 2742 N N . VAL A 1 339 ? 22.276 -3.124 0.525 1.00 58.12 339 VAL A N 1
ATOM 2743 C CA . VAL A 1 339 ? 23.027 -4.035 -0.334 1.00 58.12 339 VAL A CA 1
ATOM 2744 C C . VAL A 1 339 ? 22.088 -4.912 -1.163 1.00 58.12 339 VAL A C 1
ATOM 2746 O O . VAL A 1 339 ? 21.214 -5.564 -0.612 1.00 58.12 339 VAL A O 1
ATOM 2749 N N . TYR A 1 340 ? 22.350 -5.022 -2.461 1.00 69.38 340 TYR A N 1
ATOM 2750 C CA . TYR A 1 340 ? 21.819 -6.100 -3.292 1.00 69.38 340 TYR A CA 1
ATOM 2751 C C . TYR A 1 340 ? 22.963 -6.866 -3.963 1.00 69.38 340 TYR A C 1
ATOM 2753 O O . TYR A 1 340 ? 24.095 -6.373 -4.049 1.00 69.38 340 TYR A O 1
ATOM 2761 N N . TYR A 1 341 ? 22.670 -8.098 -4.371 1.00 60.19 341 TYR A N 1
ATOM 2762 C CA . TYR A 1 341 ? 23.583 -8.918 -5.154 1.00 60.19 341 TYR A CA 1
ATOM 2763 C C . TYR A 1 341 ? 23.236 -8.742 -6.620 1.00 60.19 341 TYR A C 1
ATOM 2765 O O . TYR A 1 341 ? 22.087 -8.933 -7.019 1.00 60.19 341 TYR A O 1
ATOM 2773 N N . SER A 1 342 ? 24.250 -8.335 -7.361 1.00 61.06 342 SER A N 1
ATOM 2774 C CA . SER A 1 342 ? 24.238 -8.268 -8.808 1.00 61.06 342 SER A CA 1
ATOM 2775 C C . SER A 1 342 ? 24.294 -9.662 -9.426 1.00 61.06 342 SER A C 1
ATOM 2777 O O . SER A 1 342 ? 24.734 -10.619 -8.778 1.00 61.06 342 SER A O 1
ATOM 2779 N N . THR A 1 343 ? 23.903 -9.759 -10.692 1.00 62.12 343 THR A N 1
ATOM 2780 C CA . THR A 1 343 ? 23.995 -10.977 -11.512 1.00 62.12 343 THR A CA 1
ATOM 2781 C C . THR A 1 343 ? 25.431 -11.485 -11.655 1.00 62.12 343 THR A C 1
ATOM 2783 O O . THR A 1 343 ? 25.665 -12.691 -11.688 1.00 62.12 343 THR A O 1
ATOM 2786 N N . ASP A 1 344 ? 26.418 -10.584 -11.621 1.00 69.06 344 ASP A N 1
ATOM 2787 C CA . ASP A 1 344 ? 27.855 -10.911 -11.577 1.00 69.06 344 ASP A CA 1
ATOM 2788 C C . ASP A 1 344 ? 28.349 -11.398 -10.191 1.00 69.06 344 ASP A C 1
ATOM 2790 O O . ASP A 1 344 ? 29.549 -11.579 -9.973 1.00 69.06 344 ASP A O 1
ATOM 2794 N N . GLY A 1 345 ? 27.440 -11.573 -9.226 1.00 69.38 345 GLY A N 1
ATOM 2795 C CA . GLY A 1 345 ? 27.735 -11.988 -7.855 1.00 69.38 345 GLY A CA 1
ATOM 2796 C C . GLY A 1 345 ? 28.318 -10.885 -6.966 1.00 69.38 345 GLY A C 1
ATOM 2797 O O . GLY A 1 345 ? 28.598 -11.132 -5.788 1.00 69.38 345 GLY A O 1
ATOM 2798 N N . GLN A 1 346 ? 28.496 -9.661 -7.477 1.00 67.75 346 GLN A N 1
ATOM 2799 C CA . GLN A 1 346 ? 29.066 -8.562 -6.707 1.00 67.75 346 GLN A CA 1
ATOM 2800 C C . GLN A 1 346 ? 28.063 -7.960 -5.731 1.00 67.75 346 GLN A C 1
ATOM 2802 O O . GLN A 1 346 ? 26.880 -7.744 -6.007 1.00 67.75 346 GLN A O 1
ATOM 2807 N N . ARG A 1 347 ? 28.587 -7.620 -4.554 1.00 67.56 347 ARG A N 1
ATOM 2808 C CA . ARG A 1 347 ? 27.836 -6.978 -3.482 1.00 67.56 347 ARG A CA 1
ATOM 2809 C C . ARG A 1 347 ? 27.788 -5.470 -3.727 1.00 67.56 347 ARG A C 1
ATOM 2811 O O . ARG A 1 347 ? 28.741 -4.761 -3.399 1.00 67.56 347 ARG A O 1
ATOM 2818 N N . ARG A 1 348 ? 26.675 -4.953 -4.245 1.00 71.19 348 ARG A N 1
ATOM 2819 C CA . ARG A 1 348 ? 26.518 -3.519 -4.541 1.00 71.19 348 ARG A CA 1
ATOM 2820 C C . ARG A 1 348 ? 25.628 -2.848 -3.520 1.00 71.19 348 ARG A C 1
ATOM 2822 O O . ARG A 1 348 ? 24.692 -3.452 -3.007 1.00 71.19 348 ARG A O 1
ATOM 2829 N N . LYS A 1 349 ? 25.919 -1.584 -3.202 1.00 73.50 349 LYS A N 1
ATOM 2830 C CA . LYS A 1 349 ? 25.046 -0.817 -2.312 1.00 73.50 349 LYS A CA 1
ATOM 2831 C C . LYS A 1 349 ? 23.893 -0.188 -3.086 1.00 73.50 349 LYS A C 1
ATOM 2833 O O . LYS A 1 349 ? 24.129 0.384 -4.142 1.00 73.50 349 LYS A O 1
ATOM 2838 N N . VAL A 1 350 ? 22.676 -0.194 -2.544 1.00 75.62 350 VAL A N 1
ATOM 2839 C CA . VAL A 1 350 ? 21.534 0.502 -3.174 1.00 75.62 350 VAL A CA 1
ATOM 2840 C C . VAL A 1 350 ? 21.868 1.985 -3.381 1.00 75.62 350 VAL A C 1
ATOM 2842 O O . VAL A 1 350 ? 21.744 2.509 -4.481 1.00 75.62 350 VAL A O 1
ATOM 2845 N N . THR A 1 351 ? 22.460 2.634 -2.376 1.00 74.62 351 THR A N 1
ATOM 2846 C CA . THR A 1 351 ? 22.928 4.028 -2.477 1.00 74.62 351 THR A CA 1
ATOM 2847 C C . THR A 1 351 ? 24.032 4.246 -3.517 1.00 74.62 351 THR A C 1
ATOM 2849 O O . THR A 1 351 ? 24.229 5.369 -3.975 1.00 74.62 351 THR A O 1
ATOM 2852 N N . HIS A 1 352 ? 24.762 3.196 -3.906 1.00 81.31 352 HIS A N 1
ATOM 2853 C CA . HIS A 1 352 ? 25.742 3.280 -4.985 1.00 81.31 352 HIS A CA 1
ATOM 2854 C C . HIS A 1 352 ? 25.039 3.445 -6.334 1.00 81.31 352 HIS A C 1
ATOM 2856 O O . HIS A 1 352 ? 25.382 4.365 -7.066 1.00 81.31 352 HIS A O 1
ATOM 2862 N N . VAL A 1 353 ? 24.017 2.630 -6.615 1.00 83.50 353 VAL A N 1
ATOM 2863 C CA . VAL A 1 353 ? 23.215 2.703 -7.854 1.00 83.50 353 VAL A CA 1
ATOM 2864 C C . VAL A 1 353 ? 22.453 4.015 -7.950 1.00 83.50 353 VAL A C 1
ATOM 2866 O O . VAL A 1 353 ? 22.404 4.626 -9.012 1.00 83.50 353 VAL A O 1
ATOM 2869 N N . LEU A 1 354 ? 21.880 4.468 -6.838 1.00 83.06 354 LEU A N 1
ATOM 2870 C CA . LEU A 1 354 ? 21.108 5.706 -6.812 1.00 83.06 354 LEU A CA 1
ATOM 2871 C C . LEU A 1 354 ? 21.985 6.938 -7.039 1.00 83.06 354 LEU A C 1
ATOM 2873 O O . LEU A 1 354 ? 21.598 7.847 -7.759 1.00 83.06 354 LEU A O 1
ATOM 2877 N N . GLY A 1 355 ? 23.195 6.946 -6.479 1.00 80.12 355 GLY A N 1
ATOM 2878 C CA . GLY A 1 355 ? 24.069 8.113 -6.490 1.00 80.12 355 GLY A CA 1
ATOM 2879 C C . GLY A 1 355 ? 23.952 8.929 -5.204 1.00 80.12 355 GLY A C 1
ATOM 2880 O O . GLY A 1 355 ? 22.985 8.837 -4.454 1.00 80.12 355 GLY A O 1
ATOM 2881 N N . ARG A 1 356 ? 24.990 9.723 -4.918 1.00 77.25 356 ARG A N 1
ATOM 2882 C CA . ARG A 1 356 ? 25.108 10.469 -3.650 1.00 77.25 356 ARG A CA 1
ATOM 2883 C C . ARG A 1 356 ? 24.121 11.632 -3.525 1.00 77.25 356 ARG A C 1
ATOM 2885 O O . ARG A 1 356 ? 23.900 12.095 -2.415 1.00 77.25 356 ARG A O 1
AT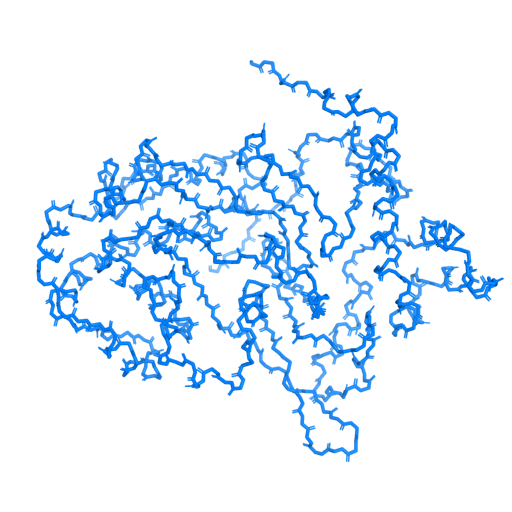OM 2892 N N . SER A 1 357 ? 23.577 12.104 -4.642 1.00 74.06 357 SER A N 1
ATOM 2893 C CA . SER A 1 357 ? 22.623 13.214 -4.709 1.00 74.06 357 SER A CA 1
ATOM 2894 C C . SER A 1 357 ? 21.179 12.801 -4.417 1.00 74.06 357 SER A C 1
ATOM 2896 O O . SER A 1 357 ? 20.327 13.671 -4.288 1.00 74.06 357 SER A O 1
ATOM 2898 N N . VAL A 1 358 ? 20.888 11.499 -4.322 1.00 76.81 358 VAL A N 1
ATOM 2899 C CA . VAL A 1 358 ? 19.520 11.000 -4.160 1.00 76.81 358 VAL A CA 1
ATOM 2900 C C . VAL A 1 358 ? 19.178 10.835 -2.682 1.00 76.81 358 VAL A C 1
ATOM 2902 O O . VAL A 1 358 ? 19.771 10.017 -1.975 1.00 76.81 358 VAL A O 1
ATOM 2905 N N . THR A 1 359 ? 18.175 11.583 -2.226 1.00 75.44 359 THR A N 1
ATOM 2906 C CA . THR A 1 359 ? 17.629 11.468 -0.869 1.00 75.44 359 THR A CA 1
ATOM 2907 C C . THR A 1 359 ? 16.696 10.269 -0.771 1.00 75.44 359 THR A C 1
ATOM 2909 O O . THR A 1 359 ? 15.786 10.112 -1.585 1.00 75.44 359 THR A O 1
ATOM 2912 N N . MET A 1 360 ? 16.890 9.442 0.254 1.00 76.69 360 MET A N 1
ATOM 2913 C CA . MET A 1 360 ? 15.947 8.390 0.628 1.00 76.69 360 MET A CA 1
ATOM 2914 C C . MET A 1 360 ? 15.097 8.856 1.810 1.00 76.69 360 MET A C 1
ATOM 2916 O O . MET A 1 360 ? 15.620 9.487 2.728 1.00 76.69 360 MET A O 1
ATOM 2920 N N . GLN A 1 361 ? 13.802 8.555 1.770 1.00 75.94 361 GLN A N 1
ATOM 2921 C CA . GLN A 1 361 ? 12.838 8.929 2.803 1.00 75.94 361 GLN A CA 1
ATOM 2922 C C . GLN A 1 361 ? 11.773 7.839 2.947 1.00 75.94 361 GLN A C 1
ATOM 2924 O O . GLN A 1 361 ? 11.319 7.277 1.954 1.00 75.94 361 GLN A O 1
ATOM 2929 N N . SER A 1 362 ? 11.303 7.564 4.161 1.00 77.62 362 SER A N 1
ATOM 2930 C CA . SER A 1 362 ? 10.110 6.724 4.319 1.00 77.62 362 SER A CA 1
ATOM 2931 C C . SER A 1 362 ? 8.862 7.542 3.983 1.00 77.62 362 SER A C 1
ATOM 2933 O O . SER A 1 362 ? 8.768 8.675 4.434 1.00 77.62 362 SER A O 1
ATOM 2935 N N . PRO A 1 363 ? 7.889 7.063 3.192 1.00 73.81 363 PRO A N 1
ATOM 2936 C CA . PRO A 1 363 ? 6.722 7.870 2.844 1.00 73.81 363 PRO A CA 1
ATOM 2937 C C . PRO A 1 363 ? 5.741 8.073 4.003 1.00 73.81 363 PRO A C 1
ATOM 2939 O O . PRO A 1 363 ? 5.149 9.147 4.096 1.00 73.81 363 PRO A O 1
ATOM 2942 N N . CYS A 1 364 ? 5.574 7.054 4.838 1.00 79.00 364 CYS A N 1
ATOM 2943 C CA . CYS A 1 364 ? 4.673 6.996 5.983 1.00 79.00 364 CYS A CA 1
ATOM 2944 C C . CYS A 1 364 ? 5.073 5.805 6.868 1.00 79.00 364 CYS A C 1
ATOM 2946 O O . CYS A 1 364 ? 5.976 5.035 6.519 1.00 79.00 364 CYS A O 1
ATOM 2948 N N . TYR A 1 365 ? 4.404 5.660 8.004 1.00 80.00 365 TYR A N 1
ATOM 2949 C CA . TYR A 1 365 ? 4.423 4.453 8.817 1.00 80.00 365 TYR A CA 1
ATOM 2950 C C . TYR A 1 365 ? 2.988 4.078 9.196 1.00 80.00 365 TYR A C 1
ATOM 2952 O O . TYR A 1 365 ? 2.163 4.929 9.531 1.00 80.00 365 TYR A O 1
ATOM 2960 N N . GLY A 1 366 ? 2.679 2.793 9.083 1.00 81.56 366 GLY A N 1
ATOM 2961 C CA . GLY A 1 366 ? 1.337 2.267 9.266 1.00 81.56 366 GLY A CA 1
ATOM 2962 C C . GLY A 1 366 ? 1.284 0.769 9.016 1.00 81.56 366 GLY A C 1
ATOM 2963 O O . GLY A 1 366 ? 2.299 0.121 8.742 1.00 81.56 366 GLY A O 1
ATOM 2964 N N . SER A 1 367 ? 0.080 0.236 9.106 1.00 83.62 367 SER A N 1
ATOM 2965 C CA . SER A 1 367 ? -0.238 -1.178 8.974 1.00 83.62 367 SER A CA 1
ATOM 2966 C C . SER A 1 367 ? -1.556 -1.353 8.217 1.00 83.62 367 SER A C 1
ATOM 2968 O O . SER A 1 367 ? -2.143 -0.390 7.725 1.00 83.62 367 SER A O 1
ATOM 2970 N N . SER A 1 368 ? -2.004 -2.597 8.047 1.00 84.12 368 SER A N 1
ATOM 2971 C CA . SER A 1 368 ? -3.264 -2.863 7.345 1.00 84.12 368 SER A CA 1
ATOM 2972 C C . SER A 1 368 ? -4.484 -2.416 8.143 1.00 84.12 368 SER A C 1
ATOM 2974 O O . SER A 1 368 ? -5.521 -2.174 7.541 1.00 84.12 368 SER A O 1
ATOM 2976 N N . GLU A 1 369 ? -4.364 -2.314 9.465 1.00 84.38 369 GLU A N 1
ATOM 2977 C CA . GLU A 1 369 ? -5.418 -1.824 10.346 1.00 84.38 369 GLU A CA 1
ATOM 2978 C C . GLU A 1 369 ? -5.478 -0.295 10.457 1.00 84.38 369 GLU A C 1
ATOM 2980 O O . GLU A 1 369 ? -6.555 0.225 10.727 1.00 84.38 369 GLU A O 1
ATOM 2985 N N . CYS A 1 370 ? -4.361 0.427 10.276 1.00 83.56 370 CYS A N 1
ATOM 2986 C CA . CYS A 1 370 ? -4.324 1.879 10.482 1.00 83.56 370 CYS A CA 1
ATOM 2987 C C . CYS A 1 370 ? -3.089 2.551 9.849 1.00 83.56 370 CYS A C 1
ATOM 2989 O O . CYS A 1 370 ? -1.964 2.053 9.983 1.00 83.56 370 CYS A O 1
ATOM 2991 N N . CYS A 1 371 ? -3.257 3.726 9.228 1.00 80.12 371 CYS A N 1
ATOM 2992 C CA . CYS A 1 371 ? -2.131 4.630 8.973 1.00 80.12 371 CYS A CA 1
ATOM 2993 C C . CYS A 1 371 ? -1.806 5.432 10.233 1.00 80.12 371 CYS A C 1
ATOM 2995 O O . CYS A 1 371 ? -2.644 6.166 10.747 1.00 80.12 371 CYS A O 1
ATOM 2997 N N . ILE A 1 372 ? -0.564 5.340 10.702 1.00 83.38 372 ILE A N 1
ATOM 2998 C CA . ILE A 1 372 ? -0.185 5.865 12.017 1.00 83.38 372 ILE A CA 1
ATOM 2999 C C . ILE A 1 372 ? 0.489 7.232 11.887 1.00 83.38 372 ILE A C 1
ATOM 3001 O O . ILE A 1 372 ? 0.199 8.157 12.648 1.00 83.38 372 ILE A O 1
ATOM 3005 N N . SER A 1 373 ? 1.433 7.378 10.954 1.00 82.31 373 SER A N 1
ATOM 3006 C CA . SER A 1 373 ? 2.304 8.553 10.947 1.00 82.31 373 SER A CA 1
ATOM 3007 C C . SER A 1 373 ? 2.919 8.905 9.593 1.00 82.31 373 SER A C 1
ATOM 3009 O O . SER A 1 373 ? 3.035 8.088 8.676 1.00 82.31 373 SER A O 1
ATOM 3011 N N . ILE A 1 374 ? 3.329 10.170 9.480 1.00 81.94 374 ILE A N 1
ATOM 3012 C CA . ILE A 1 374 ? 4.060 10.744 8.340 1.00 81.94 374 ILE A CA 1
ATOM 3013 C C . ILE A 1 374 ? 5.465 11.168 8.768 1.00 81.94 374 ILE A C 1
ATOM 3015 O O . ILE A 1 374 ? 5.675 11.419 9.951 1.00 81.94 374 ILE A O 1
ATOM 3019 N N . PRO A 1 375 ? 6.431 11.304 7.848 1.00 77.06 375 PRO A N 1
ATOM 3020 C CA . PRO A 1 375 ? 7.752 11.828 8.178 1.00 77.06 375 PRO A CA 1
ATOM 3021 C C . PRO A 1 375 ? 7.668 13.202 8.833 1.00 77.06 375 PRO A C 1
ATOM 3023 O O . PRO A 1 375 ? 6.911 14.071 8.390 1.00 77.06 375 PRO A O 1
ATOM 3026 N N . HIS A 1 376 ? 8.459 13.405 9.879 1.00 79.00 376 HIS A N 1
ATOM 3027 C CA . HIS A 1 376 ? 8.559 14.694 10.535 1.00 79.00 376 HIS A CA 1
ATOM 3028 C C . HIS A 1 376 ? 9.438 15.634 9.703 1.00 79.00 376 HIS A C 1
ATOM 3030 O O . HIS A 1 376 ? 10.586 15.319 9.409 1.00 79.00 376 HIS A O 1
ATOM 3036 N N . PHE A 1 377 ? 8.903 16.799 9.324 1.00 69.31 377 PHE A N 1
ATOM 3037 C CA . PHE A 1 377 ? 9.594 17.743 8.435 1.00 69.31 377 PHE A CA 1
ATOM 3038 C C . PHE A 1 377 ? 10.920 18.269 9.017 1.00 69.31 377 PHE A C 1
ATOM 3040 O O . PHE A 1 377 ? 11.850 18.532 8.264 1.00 69.31 377 PHE A O 1
ATOM 3047 N N . ASN A 1 378 ? 11.018 18.363 10.348 1.00 69.56 378 ASN A N 1
ATOM 3048 C CA . ASN A 1 378 ? 12.197 18.869 11.059 1.00 69.56 378 ASN A CA 1
ATOM 3049 C C . ASN A 1 378 ? 13.075 17.761 11.680 1.00 69.56 378 ASN A C 1
ATOM 3051 O O . ASN A 1 378 ? 13.974 18.076 12.455 1.00 69.56 378 ASN A O 1
ATOM 3055 N N . GLY A 1 379 ? 12.796 16.483 11.399 1.00 67.00 379 GLY A N 1
ATOM 3056 C CA . GLY A 1 379 ? 13.537 15.333 11.939 1.00 67.00 379 GLY A CA 1
ATOM 3057 C C . GLY A 1 379 ? 14.340 14.594 10.868 1.00 67.00 379 GLY A C 1
ATOM 3058 O O . GLY A 1 379 ? 14.345 14.994 9.703 1.00 67.00 379 GLY A O 1
ATOM 3059 N N . ASP A 1 380 ? 14.998 13.491 11.235 1.00 69.44 380 ASP A N 1
ATOM 3060 C CA . ASP A 1 380 ? 15.539 12.561 10.239 1.00 69.44 380 ASP A CA 1
ATOM 3061 C C . ASP A 1 380 ? 14.360 11.913 9.486 1.00 69.44 380 ASP A C 1
ATOM 3063 O O . ASP A 1 380 ? 13.606 11.129 10.071 1.00 69.44 380 ASP A O 1
ATOM 3067 N N . PRO A 1 381 ? 14.192 12.174 8.176 1.00 63.84 381 PRO A N 1
ATOM 3068 C CA . PRO A 1 381 ? 13.056 11.680 7.398 1.00 63.84 381 PRO A CA 1
ATOM 3069 C C . PRO A 1 381 ? 13.020 10.146 7.251 1.00 63.84 381 PRO A C 1
ATOM 3071 O O . PRO A 1 381 ? 12.067 9.600 6.684 1.00 63.84 381 PRO A O 1
ATOM 3074 N N . ASN A 1 382 ? 14.052 9.438 7.720 1.00 65.69 382 ASN A N 1
ATOM 3075 C CA . ASN A 1 382 ? 14.121 7.978 7.730 1.00 65.69 382 ASN A CA 1
ATOM 3076 C C . ASN A 1 382 ? 13.703 7.343 9.059 1.00 65.69 382 ASN A C 1
ATOM 3078 O O . ASN A 1 382 ? 13.441 6.136 9.085 1.00 65.69 382 ASN A O 1
ATOM 3082 N N . THR A 1 383 ? 13.681 8.100 10.156 1.00 69.31 383 THR A N 1
ATOM 3083 C CA . THR A 1 383 ? 13.415 7.556 11.499 1.00 69.31 383 THR A CA 1
ATOM 3084 C C . THR A 1 383 ? 12.354 8.313 12.268 1.00 69.31 383 THR A C 1
ATOM 3086 O O . THR A 1 383 ? 11.698 7.708 13.115 1.00 69.31 383 THR A O 1
ATOM 3089 N N . ASP A 1 384 ? 12.156 9.590 11.961 1.00 77.38 384 ASP A N 1
ATOM 3090 C CA . ASP A 1 384 ? 11.341 10.474 12.772 1.00 77.38 384 ASP A CA 1
ATOM 3091 C C . ASP A 1 384 ? 9.993 10.659 12.090 1.00 77.38 384 ASP A C 1
ATOM 3093 O O . ASP A 1 384 ? 9.880 11.231 11.002 1.00 77.38 384 ASP A O 1
ATOM 3097 N N . PHE A 1 385 ? 8.950 10.149 12.740 1.00 79.75 385 PHE A N 1
ATOM 3098 C CA . PHE A 1 385 ? 7.590 10.212 12.235 1.00 79.75 385 PHE A CA 1
ATOM 3099 C C . PHE A 1 385 ? 6.694 10.985 13.198 1.00 79.75 385 PHE A C 1
ATOM 3101 O O . PHE A 1 385 ? 6.720 10.776 14.408 1.00 79.75 385 PHE A O 1
ATOM 3108 N N . LYS A 1 386 ? 5.853 11.854 12.641 1.00 83.88 386 LYS A N 1
ATOM 3109 C CA . LYS A 1 386 ? 4.769 12.535 13.339 1.00 83.88 386 LYS A CA 1
ATOM 3110 C C . LYS A 1 386 ? 3.513 11.672 13.274 1.00 83.88 386 LYS A C 1
ATOM 3112 O O . LYS A 1 386 ? 2.974 11.465 12.184 1.00 83.88 386 LYS A O 1
ATOM 3117 N N . VAL A 1 387 ? 3.047 11.199 14.429 1.00 84.81 387 VAL A N 1
ATOM 3118 C CA . VAL A 1 387 ? 1.744 10.531 14.556 1.00 84.81 387 VAL A CA 1
ATOM 3119 C C . VAL A 1 387 ? 0.629 11.516 14.245 1.00 84.81 387 VAL A C 1
ATOM 3121 O O . VAL A 1 387 ? 0.680 12.677 14.657 1.00 84.81 387 VAL A O 1
ATOM 3124 N N . VAL A 1 388 ? -0.348 11.061 13.468 1.00 81.62 388 VAL A N 1
ATOM 3125 C CA . VAL A 1 388 ? -1.469 11.884 13.019 1.00 81.62 388 VAL A CA 1
ATOM 3126 C C . VAL A 1 388 ? -2.781 11.130 13.275 1.00 81.62 388 VAL A C 1
ATOM 3128 O O . VAL A 1 388 ? -2.902 9.981 12.855 1.00 81.62 388 VAL A O 1
ATOM 3131 N N . PRO A 1 389 ? -3.766 11.738 13.961 1.00 78.62 389 PRO A N 1
ATOM 3132 C CA . PRO A 1 389 ? -5.015 11.068 14.322 1.00 78.62 389 PRO A CA 1
ATOM 3133 C C . PRO A 1 389 ? -6.020 11.107 13.160 1.00 78.62 389 PRO A C 1
ATOM 3135 O O . PRO A 1 389 ? -7.069 11.738 13.253 1.00 78.62 389 PRO A O 1
ATOM 3138 N N . VAL A 1 390 ? -5.655 10.512 12.023 1.00 73.00 390 VAL A N 1
ATOM 3139 C CA . VAL A 1 390 ? -6.455 10.580 10.783 1.00 73.00 390 VAL A CA 1
ATOM 3140 C C . VAL A 1 390 ? -7.271 9.312 10.584 1.00 73.00 390 VAL A C 1
ATOM 3142 O O . VAL A 1 390 ? -8.472 9.395 10.349 1.00 73.00 390 VAL A O 1
ATOM 3145 N N . ASP A 1 391 ? -6.630 8.152 10.729 1.00 72.31 391 ASP A N 1
ATOM 3146 C CA . ASP A 1 391 ? -7.259 6.839 10.504 1.00 72.31 391 ASP A CA 1
ATOM 3147 C C . ASP A 1 391 ? -7.651 6.157 11.814 1.00 72.31 391 ASP A C 1
ATOM 3149 O O . ASP A 1 391 ? -8.358 5.153 11.822 1.00 72.31 391 ASP A O 1
ATOM 3153 N N . GLY A 1 392 ? -7.187 6.711 12.930 1.00 80.19 392 GLY A N 1
ATOM 3154 C CA . GLY A 1 392 ? -7.466 6.220 14.262 1.00 80.19 392 GLY A CA 1
ATOM 3155 C C . GLY A 1 392 ? -6.715 7.015 15.319 1.00 80.19 392 GLY A C 1
ATOM 3156 O O . GLY A 1 392 ? -5.981 7.962 15.029 1.00 80.19 392 GLY A O 1
ATOM 3157 N N . VAL A 1 393 ? -6.893 6.598 16.566 1.00 84.50 393 VAL A N 1
ATOM 3158 C CA . VAL A 1 393 ? -6.171 7.131 17.721 1.00 84.50 393 VAL A CA 1
ATOM 3159 C C . VAL A 1 393 ? -5.090 6.134 18.112 1.00 84.50 393 VAL A C 1
ATOM 3161 O O . VAL A 1 393 ? -5.336 4.932 18.173 1.00 84.50 393 VAL A O 1
ATOM 3164 N N . THR A 1 394 ? -3.875 6.631 18.338 1.00 85.94 394 THR A N 1
ATOM 3165 C CA . THR A 1 394 ? -2.745 5.801 18.768 1.00 85.94 394 THR A CA 1
ATOM 3166 C C . THR A 1 394 ? -2.546 5.952 20.267 1.00 85.94 394 THR A C 1
ATOM 3168 O O . THR A 1 394 ? -2.283 7.048 20.760 1.00 85.94 394 THR A O 1
ATOM 3171 N N . GLU A 1 395 ? -2.630 4.837 20.976 1.00 84.12 395 GLU A N 1
ATOM 3172 C CA . GLU A 1 395 ? -2.183 4.697 22.357 1.00 84.12 395 GLU A CA 1
ATOM 3173 C C . GLU A 1 395 ? -0.954 3.791 22.379 1.00 84.12 395 GLU A C 1
ATOM 3175 O O . GLU A 1 395 ? -0.705 3.038 21.432 1.00 84.12 395 GLU A O 1
ATOM 3180 N N . TYR A 1 396 ? -0.162 3.865 23.439 1.00 83.06 396 TYR A N 1
ATOM 3181 C CA . TYR A 1 396 ? 1.065 3.097 23.539 1.00 83.06 396 TYR A CA 1
ATOM 3182 C C . TYR A 1 396 ? 1.108 2.338 24.857 1.00 83.06 396 TYR A C 1
ATOM 3184 O O . TYR A 1 396 ? 0.622 2.787 25.891 1.00 83.06 396 TYR A O 1
ATOM 3192 N N . LEU A 1 397 ? 1.743 1.178 24.818 1.00 79.00 397 LEU A N 1
ATOM 3193 C CA . LEU A 1 397 ? 1.995 0.353 25.986 1.00 79.00 397 LEU A CA 1
ATOM 3194 C C . LEU A 1 397 ? 3.482 0.449 26.328 1.00 79.00 397 LEU A C 1
ATOM 3196 O O . LEU A 1 397 ? 4.321 0.323 25.431 1.00 79.00 397 LEU A O 1
ATOM 3200 N N . ASP A 1 398 ? 3.811 0.665 27.602 1.00 77.38 398 ASP A N 1
ATOM 3201 C CA . ASP A 1 398 ? 5.201 0.585 28.048 1.00 77.38 398 ASP A CA 1
ATOM 3202 C C . ASP A 1 398 ? 5.688 -0.869 27.949 1.00 77.38 398 ASP A C 1
ATOM 3204 O O . ASP A 1 398 ? 5.076 -1.784 28.491 1.00 77.38 398 ASP A O 1
ATOM 3208 N N . VAL A 1 399 ? 6.774 -1.088 27.205 1.00 67.56 399 VAL A N 1
ATOM 3209 C CA . VAL A 1 399 ? 7.343 -2.421 26.936 1.00 67.56 399 VAL A CA 1
ATOM 3210 C C . VAL A 1 399 ? 8.413 -2.791 27.976 1.00 67.56 399 VAL A C 1
ATOM 3212 O O . VAL A 1 399 ? 8.856 -3.938 28.031 1.00 67.56 399 VAL A O 1
ATOM 3215 N N . HIS A 1 400 ? 8.863 -1.831 28.791 1.00 60.38 400 HIS A N 1
ATOM 3216 C CA . HIS A 1 400 ? 9.915 -2.027 29.791 1.00 60.38 400 HIS A CA 1
ATOM 3217 C C . HIS A 1 400 ? 9.387 -2.272 31.203 1.00 60.38 400 HIS A C 1
ATOM 3219 O O . HIS A 1 400 ? 10.135 -2.766 32.051 1.00 60.38 400 HIS A O 1
ATOM 3225 N N . SER A 1 401 ? 8.120 -1.967 31.469 1.00 51.03 401 SER A N 1
ATOM 3226 C CA . SER A 1 401 ? 7.472 -2.398 32.695 1.00 51.03 401 SER A CA 1
ATOM 3227 C C . SER A 1 401 ? 7.146 -3.891 32.575 1.00 51.03 401 SER A C 1
ATOM 3229 O O . SER A 1 401 ? 6.516 -4.347 31.627 1.00 51.03 401 SER A O 1
ATOM 3231 N N . ASN A 1 402 ? 7.562 -4.693 33.555 1.00 43.28 402 ASN A N 1
ATOM 3232 C CA . ASN A 1 402 ? 7.108 -6.085 33.726 1.00 43.28 402 ASN A CA 1
ATOM 3233 C C . ASN A 1 402 ? 5.610 -6.157 34.117 1.00 43.28 402 ASN A C 1
ATOM 3235 O O . ASN A 1 402 ? 5.176 -7.091 34.790 1.00 43.28 402 ASN A O 1
ATOM 3239 N N . GLU A 1 403 ? 4.827 -5.138 33.776 1.00 41.53 403 GLU A N 1
ATOM 3240 C CA . GLU A 1 403 ? 3.481 -4.917 34.276 1.00 41.53 403 GLU A CA 1
ATOM 3241 C C . GLU A 1 403 ? 2.445 -5.367 33.241 1.00 41.53 403 GLU A C 1
ATOM 3243 O O . GLU A 1 403 ? 2.655 -5.311 32.030 1.00 41.53 403 GLU A O 1
ATOM 3248 N N . SER A 1 404 ? 1.330 -5.876 33.756 1.00 45.47 404 SER A N 1
ATOM 3249 C CA . SER A 1 404 ? 0.141 -6.300 33.020 1.00 45.47 404 SER A CA 1
ATOM 3250 C C . SER A 1 404 ? -0.317 -5.247 31.999 1.00 45.47 404 SER A C 1
ATOM 3252 O O . SER A 1 404 ? -0.043 -4.055 32.129 1.00 45.47 404 SER A O 1
ATOM 3254 N N . SER A 1 405 ? -1.113 -5.674 31.012 1.00 45.47 405 SER A N 1
ATOM 3255 C CA . SER A 1 405 ? -1.795 -4.847 29.994 1.00 45.47 405 SER A CA 1
ATOM 3256 C C . SER A 1 405 ? -2.714 -3.732 30.538 1.00 45.47 405 SER A C 1
ATOM 3258 O O . SER A 1 405 ? -3.477 -3.140 29.778 1.00 45.47 405 SER A O 1
ATOM 3260 N N . GLU A 1 406 ? -2.670 -3.463 31.842 1.00 43.84 406 GLU A N 1
ATOM 3261 C CA . GLU A 1 406 ? -3.491 -2.523 32.604 1.00 43.84 406 GLU A CA 1
ATOM 3262 C C . GLU A 1 406 ? -2.940 -1.084 32.585 1.00 43.84 406 GLU A C 1
ATOM 3264 O O . GLU A 1 406 ? -3.602 -0.172 33.074 1.00 43.84 406 GLU A O 1
ATOM 3269 N N . ARG A 1 407 ? -1.752 -0.838 32.009 1.00 48.38 407 ARG A N 1
ATOM 3270 C CA . ARG A 1 407 ? -1.167 0.512 31.882 1.00 48.38 407 ARG A CA 1
ATOM 3271 C C . ARG A 1 407 ? -0.972 0.933 30.429 1.00 48.38 407 ARG A C 1
ATOM 3273 O O . ARG A 1 407 ? 0.149 1.040 29.939 1.00 48.38 407 ARG A O 1
ATOM 3280 N N . VAL A 1 408 ? -2.080 1.215 29.750 1.00 46.62 408 VAL A N 1
ATOM 3281 C CA . VAL A 1 408 ? -2.055 1.932 28.469 1.00 46.62 408 VAL A CA 1
ATOM 3282 C C . VAL A 1 408 ? -1.733 3.404 28.724 1.00 46.62 408 VAL A C 1
ATOM 3284 O O . VAL A 1 408 ? -2.391 4.087 29.511 1.00 46.62 408 VAL A O 1
ATOM 3287 N N . LEU A 1 409 ? -0.690 3.899 28.069 1.00 48.19 409 LEU A N 1
ATOM 3288 C CA . LEU A 1 409 ? -0.333 5.306 28.039 1.00 48.19 409 LEU A CA 1
ATOM 3289 C C . LEU A 1 409 ? -1.014 5.940 26.816 1.00 48.19 409 LEU A C 1
ATOM 3291 O O . LEU A 1 409 ? -0.871 5.474 25.686 1.00 48.19 409 LEU A O 1
ATOM 3295 N N . SER A 1 410 ? -1.752 7.035 27.015 1.00 45.34 410 SER A N 1
ATOM 3296 C CA . SER A 1 410 ? -2.224 7.846 25.887 1.00 45.34 410 SER A CA 1
ATOM 3297 C C . SER A 1 410 ? -1.023 8.394 25.107 1.00 45.34 410 SER A C 1
ATOM 3299 O O . SER A 1 410 ? 0.090 8.470 25.645 1.00 45.34 410 SER A O 1
ATOM 3301 N N . ALA A 1 411 ? -1.213 8.827 23.855 1.00 41.22 411 ALA A N 1
ATOM 3302 C CA . ALA A 1 411 ? -0.130 9.417 23.058 1.00 41.22 411 ALA A CA 1
ATOM 3303 C C . ALA A 1 411 ? 0.671 10.495 23.803 1.00 41.22 411 ALA A C 1
ATOM 3305 O O . ALA A 1 411 ? 1.865 10.632 23.574 1.00 41.22 411 ALA A O 1
ATOM 3306 N N . ILE A 1 412 ? 0.032 11.182 24.749 1.00 37.09 412 ILE A N 1
ATOM 3307 C CA . ILE A 1 412 ? 0.591 12.270 25.552 1.00 37.09 412 ILE A CA 1
ATOM 3308 C C . ILE A 1 412 ? 1.267 11.761 26.836 1.00 37.09 412 ILE A C 1
ATOM 3310 O O . ILE A 1 412 ? 2.201 12.383 27.323 1.00 37.09 412 ILE A O 1
ATOM 3314 N N . ARG A 1 413 ? 0.890 10.586 27.360 1.00 29.11 413 ARG A N 1
ATOM 3315 C CA . ARG A 1 413 ? 1.635 9.929 28.453 1.00 29.11 413 ARG A CA 1
ATOM 3316 C C . ARG A 1 413 ? 2.857 9.148 27.958 1.00 29.11 413 ARG A C 1
ATOM 3318 O O . ARG A 1 413 ? 3.820 8.979 28.697 1.00 29.11 413 ARG A O 1
ATOM 3325 N N . THR A 1 414 ? 2.847 8.718 26.700 1.00 35.22 414 THR A N 1
ATOM 3326 C CA . THR A 1 414 ? 3.945 7.938 26.079 1.00 35.22 414 THR A CA 1
ATOM 3327 C C . THR A 1 414 ? 5.039 8.798 25.468 1.00 35.22 414 THR A C 1
ATOM 3329 O O . THR A 1 414 ? 6.140 8.348 25.167 1.00 35.22 414 THR A O 1
ATOM 3332 N N . VAL A 1 415 ? 4.767 10.086 25.381 1.00 31.56 415 VAL A N 1
ATOM 3333 C CA . VAL A 1 415 ? 5.764 11.133 25.214 1.00 31.56 415 VAL A CA 1
ATOM 3334 C C . VAL A 1 415 ? 6.936 11.000 26.207 1.00 31.56 415 VAL A C 1
ATOM 3336 O O . VAL A 1 415 ? 8.039 11.457 25.917 1.00 31.56 415 VAL A O 1
ATOM 3339 N N . HIS A 1 416 ? 6.744 10.304 27.334 1.00 25.98 416 HIS A N 1
ATOM 3340 C CA . HIS A 1 416 ? 7.796 10.084 28.318 1.00 25.98 416 HIS A CA 1
ATOM 3341 C C . HIS A 1 416 ? 8.670 8.840 28.148 1.00 25.98 416 HIS A C 1
ATOM 3343 O O . HIS A 1 416 ? 9.699 8.772 28.814 1.00 25.98 416 HIS A O 1
ATOM 3349 N N . CYS A 1 417 ? 8.356 7.881 27.279 1.00 23.61 417 CYS A N 1
ATOM 3350 C CA . CYS A 1 417 ? 9.177 6.677 27.140 1.00 23.61 417 CYS A CA 1
ATOM 3351 C C . CYS A 1 417 ? 8.971 6.035 25.768 1.00 23.61 417 CYS A C 1
ATOM 3353 O O . CYS A 1 417 ? 7.866 5.626 25.445 1.00 23.61 417 CYS A O 1
ATOM 3355 N N . ILE A 1 418 ? 10.049 5.901 24.987 1.00 22.02 418 ILE A N 1
ATOM 3356 C CA . ILE A 1 418 ? 10.535 4.628 24.416 1.00 22.02 418 ILE A CA 1
ATOM 3357 C C . ILE A 1 418 ? 11.522 4.923 23.269 1.00 22.02 418 ILE A C 1
ATOM 3359 O O . ILE A 1 418 ? 11.161 5.486 22.233 1.00 22.02 418 ILE A O 1
ATOM 3363 N N . PRO A 1 419 ? 12.775 4.454 23.379 1.00 20.92 419 PRO A N 1
ATOM 3364 C CA . PRO A 1 419 ? 13.597 4.146 22.225 1.00 20.92 419 PRO A CA 1
ATOM 3365 C C . PRO A 1 419 ? 13.059 2.899 21.520 1.00 20.92 419 PRO A C 1
ATOM 3367 O O . PRO A 1 419 ? 12.950 1.837 22.124 1.00 20.92 419 PRO A O 1
ATOM 3370 N N . ALA A 1 420 ? 12.795 3.014 20.220 1.00 22.86 420 ALA A N 1
ATOM 3371 C CA . ALA A 1 420 ? 12.372 1.917 19.358 1.00 22.86 420 ALA A CA 1
ATOM 3372 C C . ALA A 1 420 ? 13.279 0.678 19.484 1.00 22.86 420 ALA A C 1
ATOM 3374 O O . ALA A 1 420 ? 14.367 0.649 18.907 1.00 22.86 420 ALA A O 1
ATOM 3375 N N . LEU A 1 421 ? 12.804 -0.347 20.192 1.00 21.58 421 LEU A N 1
ATOM 3376 C CA . LEU A 1 421 ? 13.311 -1.718 20.181 1.00 21.58 421 LEU A CA 1
ATOM 3377 C C . LEU A 1 421 ? 12.214 -2.644 20.725 1.00 21.58 421 LEU A C 1
ATOM 3379 O O . LEU A 1 421 ? 12.011 -2.747 21.926 1.00 21.58 421 LEU A O 1
ATOM 3383 N N . SER A 1 422 ? 11.547 -3.368 19.829 1.00 22.30 422 SER A N 1
ATOM 3384 C CA . SER A 1 422 ? 10.975 -4.667 20.172 1.00 22.30 422 SER A CA 1
ATOM 3385 C C . SER A 1 422 ? 11.478 -5.673 19.147 1.00 22.30 422 SER A C 1
ATOM 3387 O O . SER A 1 422 ? 11.091 -5.683 17.978 1.00 22.30 422 SER A O 1
ATOM 3389 N N . ALA A 1 423 ? 12.452 -6.450 19.602 1.00 20.36 423 ALA A N 1
ATOM 3390 C CA . ALA A 1 423 ? 12.909 -7.682 19.002 1.00 20.36 423 ALA A CA 1
ATOM 3391 C C . ALA A 1 423 ? 12.503 -8.795 19.968 1.00 20.36 423 ALA A C 1
ATOM 3393 O O . ALA A 1 423 ? 12.835 -8.691 21.143 1.00 20.36 423 ALA A O 1
ATOM 3394 N N . HIS A 1 424 ? 11.796 -9.816 19.471 1.00 19.66 424 HIS A N 1
ATOM 3395 C CA . HIS A 1 424 ? 11.976 -11.242 19.789 1.00 19.66 424 HIS A CA 1
ATOM 3396 C C . HIS A 1 424 ? 10.773 -12.069 19.298 1.00 19.66 424 HIS A C 1
ATOM 3398 O O . HIS A 1 424 ? 9.697 -12.007 19.877 1.00 19.66 424 HIS A O 1
ATOM 3404 N N . LEU A 1 425 ? 10.951 -12.854 18.225 1.00 20.66 425 LEU A N 1
ATOM 3405 C CA . LEU A 1 425 ? 11.066 -14.326 18.268 1.00 20.66 425 LEU A CA 1
ATOM 3406 C C . LEU A 1 425 ? 10.969 -14.961 16.863 1.00 20.66 425 LEU A C 1
ATOM 3408 O O . LEU A 1 425 ? 9.989 -14.804 16.146 1.00 20.66 425 LEU A O 1
ATOM 3412 N N . CYS A 1 426 ? 12.039 -15.704 16.569 1.00 19.78 426 CYS A N 1
ATOM 3413 C CA . CYS A 1 426 ? 12.223 -16.886 15.722 1.00 19.78 426 CYS A CA 1
ATOM 3414 C C . CYS A 1 426 ? 11.909 -16.906 14.213 1.00 19.78 426 CYS A C 1
ATOM 3416 O O . CYS A 1 426 ? 10.775 -16.929 13.750 1.00 19.78 426 CYS A O 1
ATOM 3418 N N . CYS A 1 427 ? 13.019 -17.082 13.487 1.00 19.16 427 CYS A N 1
ATOM 3419 C CA . CYS A 1 427 ? 13.170 -17.643 12.154 1.00 19.16 427 CYS A CA 1
ATOM 3420 C C . CYS A 1 427 ? 12.563 -19.046 11.979 1.00 19.16 427 CYS A C 1
ATOM 3422 O O . CYS A 1 427 ? 12.619 -19.874 12.887 1.00 19.16 427 CYS A O 1
ATOM 3424 N N . SER A 1 428 ? 12.215 -19.315 10.717 1.00 20.00 428 SER A N 1
ATOM 3425 C CA . SER A 1 428 ? 12.379 -20.544 9.915 1.00 20.00 428 SER A CA 1
ATOM 3426 C C . SER A 1 428 ? 11.062 -21.021 9.302 1.00 20.00 428 SER A C 1
ATOM 3428 O O . SER A 1 428 ? 10.102 -21.327 9.998 1.00 20.00 428 SER A O 1
ATOM 3430 N N . GLY A 1 429 ? 11.021 -21.031 7.971 1.00 18.59 429 GLY A N 1
ATOM 3431 C CA . GLY A 1 429 ? 9.859 -21.440 7.193 1.00 18.59 429 GLY A CA 1
ATOM 3432 C C . GLY A 1 429 ? 10.041 -21.059 5.734 1.00 18.59 429 GLY A C 1
ATOM 3433 O O . GLY A 1 429 ? 9.690 -19.957 5.330 1.00 18.59 429 GLY A O 1
ATOM 3434 N N . SER A 1 430 ? 10.675 -21.961 4.996 1.00 18.41 430 SER A N 1
ATOM 3435 C CA . SER A 1 430 ? 10.854 -21.966 3.548 1.00 18.41 430 SER A CA 1
ATOM 3436 C C . SER A 1 430 ? 9.512 -21.854 2.828 1.00 18.41 430 SER A C 1
ATOM 3438 O O . SER A 1 430 ? 8.611 -22.627 3.147 1.00 18.41 430 SER A O 1
ATOM 3440 N N . LEU A 1 431 ? 9.428 -20.973 1.831 1.00 23.92 431 LEU A N 1
ATOM 3441 C CA . LEU A 1 431 ? 8.616 -21.135 0.623 1.00 23.92 431 LEU A CA 1
ATOM 3442 C C . LEU A 1 431 ? 9.335 -20.442 -0.534 1.00 23.92 431 LEU A C 1
ATOM 3444 O O . LEU A 1 431 ? 9.731 -19.268 -0.341 1.00 23.92 431 LEU A O 1
#

Radius of gyration: 24.38 Å; chains: 1; bounding box: 64×48×66 Å

Foldseek 3Di:
DDPDDLCPQVPDDPVRLVVVVVVLLVLACVVVVQFCPAPCVVDQPLNVQLNVQVVVDDNDDSVSNSVSCLPRRFDDDCPSCVVLVCLLVPPARACVSAASHGGHGHAQAWAWFDCQPVDDIDIARHHQFDPVLLPPLLLCPADPDPFAELEQAALDFPDWTWYHYPPDPDTDIHTYYHLRSVSVCSNVVHDPVCLLVQLLAQDPRHLAGSVLNHAPDPLSSLLRSVLSLLLDLGHQEYEDAALVSVLVSLQSCQVCVVVSLVCQQQQHDDDDPPNPSNRVSRSVVTDHDNPSSVQDVVLHGQDAFQSVCSSRVNNQEEYAHAYDPNLLQDPVSVVPSQWDQHPVRDTHGPNRSNHPRYDYAHQFDDTRHDGFWGQDPPDDRRPHTDGDCSGHFDWDDDPPPPDPSSDIHGPSRCSVDDDDDDHDDDDDDDD

Organism: NCBI:txid48587

Secondary structure (DSSP, 8-state):
-PPPPTTTTTTS-HHHHHHHHHHHHHHHHHHHTTGGGSHHHHH-GGGHHHHHHHHTS-TT-HHHHHHHHHHHPPP--SGGGHHHHHGGGSSSEEHHHHTTSSSSS--SEEEEPP-TTSSPPPEEEEPPPPTTTTTSTTT--S---SSEEE-------SEEEEEEPTTSS-EEEEEEE-HHHHHHHHHTT--GGGTTTSTTPBPTT-SSBGGGGG---HHHHHHHHHHHHHH-TTEEEEEEEEHHHHHHHHHHHHHTHHHHHHHHHHT-PPP-TT-TTTHHHHHTT----HHHHHHHHHH-STTSTTHHHHH-TT--SEEEEEPPHHHHS-TTHHHHTTEEE-TTS-EEEHHHHH-TTPPEE---EE-SS-EEEEE-TTS-TTT-EEE-TTS---EEE-SSS---TT-EEETTTGGG---S-----------

Sequence (431 aa):
MSRPDMDLLNSLSTELSQRLEELMDQALLSFIQPNPASQFAQHAPELEKFREAIAQRNSNDDAEFLRSFREFIPTTNYDPYRPYIAKFFATHCNESDVKNLFTLGLPYCLAVSSLTSGKSAKTFPIYRPSPHMSHHPLYLSLPHSEGSALSPSSLGLWRALNMYYEGDRSSKMLPVCSVTVEFLRIQMDWHVKHDKDIIYLWVPAKPDPYAISLVKSYRAFFILNTLFALADSRVTTIRFLFASVFINFLQYIEDEWPPLIDCIEKGIISDMENMDHVRESLEKHFTPNPLRAAELREIGPPGIQGWAVRVWHDSTKLIRITRDPAAASVPKARQLWKVYYSTDGQRRKVTHVLGRSVTMQSPCYGSSECCISIPHFNGDPNTDFKVVPVDGVTEYLDVHSNESSERVLSAIRTVHCIPALSAHLCCSGSL